Protein AF-0000000067833307 (afdb_homodimer)

Solvent-accessible surface area (backbone atoms only — not comparable to full-atom values): 22517 Å² total; per-residue (Å²): 134,80,81,84,74,79,57,77,68,71,67,65,62,62,61,68,77,52,49,58,51,43,41,41,52,39,43,36,53,45,26,48,75,38,32,71,49,48,55,50,58,67,57,25,27,58,73,67,70,50,53,68,71,65,47,50,74,75,25,82,48,58,64,48,46,46,47,50,37,13,50,52,30,47,51,52,51,23,49,50,36,51,50,29,57,68,47,80,73,54,54,60,57,12,48,52,40,24,55,48,42,52,47,46,45,45,68,76,34,43,19,30,45,47,31,51,56,62,51,67,56,67,86,53,69,69,70,59,90,81,57,74,50,56,65,59,53,47,34,51,46,50,47,65,50,39,75,90,61,31,70,86,48,54,58,65,60,53,36,50,47,48,47,20,28,50,50,12,46,38,52,33,50,74,44,64,63,57,63,85,87,59,79,53,69,65,56,52,49,54,43,45,46,38,4,36,55,60,2,38,52,45,41,66,66,69,74,110,138,81,80,83,74,79,57,76,69,72,66,65,64,63,58,68,77,52,48,59,53,43,41,42,51,40,42,35,53,46,26,49,75,40,32,70,48,49,54,50,58,67,56,26,26,57,74,67,69,49,53,69,70,65,47,50,76,75,25,83,49,56,64,49,46,46,49,51,39,13,50,51,30,48,52,52,51,26,50,49,36,50,51,28,57,69,46,81,74,55,55,60,55,14,50,52,40,25,55,48,42,51,44,46,43,45,69,76,33,43,18,29,46,48,31,52,55,62,52,68,56,67,85,53,69,69,71,60,88,82,58,74,48,56,66,59,53,46,32,52,46,49,47,66,50,39,74,89,60,32,70,86,49,54,60,64,62,52,36,51,47,48,47,20,29,48,49,12,47,36,52,35,50,75,46,65,64,56,62,84,86,57,80,53,70,64,57,51,49,54,43,43,45,38,4,38,54,61,2,37,52,45,40,64,66,67,76,108

Structure (mmCIF, N/CA/C/O backbone):
data_AF-0000000067833307-model_v1
#
loop_
_entity.id
_entity.type
_entity.pdbx_description
1 polymer 'Transcriptional regulator, TetR family'
#
loop_
_atom_site.group_PDB
_atom_site.id
_atom_site.type_symbol
_atom_site.label_atom_id
_atom_site.label_alt_id
_atom_site.label_comp_id
_atom_site.label_asym_id
_atom_site.label_entity_id
_atom_site.label_seq_id
_atom_site.pdbx_PDB_ins_code
_atom_site.Cartn_x
_atom_site.Cartn_y
_atom_site.Cartn_z
_atom_site.occupancy
_atom_site.B_iso_or_equiv
_atom_site.auth_seq_id
_atom_site.auth_comp_id
_atom_site.auth_asym_id
_atom_site.auth_atom_id
_atom_site.pdbx_PDB_model_num
ATOM 1 N N . MET A 1 1 ? 51.969 -16.859 -37.469 1 27.95 1 MET A N 1
ATOM 2 C CA . MET A 1 1 ? 51.531 -16.156 -36.281 1 27.95 1 MET A CA 1
ATOM 3 C C . MET A 1 1 ? 50.531 -16.984 -35.5 1 27.95 1 MET A C 1
ATOM 5 O O . MET A 1 1 ? 49.469 -17.375 -36 1 27.95 1 MET A O 1
ATOM 9 N N . ARG A 1 2 ? 50.906 -17.766 -34.438 1 32.91 2 ARG A N 1
ATOM 10 C CA . ARG A 1 2 ? 50.25 -18.906 -33.781 1 32.91 2 ARG A CA 1
ATOM 11 C C . ARG A 1 2 ? 49 -18.484 -33.031 1 32.91 2 ARG A C 1
ATOM 13 O O . ARG A 1 2 ? 49 -17.422 -32.406 1 32.91 2 ARG A O 1
ATOM 20 N N . PRO A 1 3 ? 47.812 -19.094 -33.219 1 36.28 3 PRO A N 1
ATOM 21 C CA . PRO A 1 3 ? 46.562 -18.781 -32.594 1 36.28 3 PRO A CA 1
ATOM 22 C C . PRO A 1 3 ? 46.656 -18.797 -31.062 1 36.28 3 PRO A C 1
ATOM 24 O O . PRO A 1 3 ? 47.5 -19.516 -30.5 1 36.28 3 PRO A O 1
ATOM 27 N N . TRP A 1 4 ? 46.438 -17.688 -30.297 1 34.31 4 TRP A N 1
ATOM 28 C CA . TRP A 1 4 ? 46.469 -17.484 -28.859 1 34.31 4 TRP A CA 1
ATOM 29 C C . TRP A 1 4 ? 45.688 -18.562 -28.125 1 34.31 4 TRP A C 1
ATOM 31 O O . TRP A 1 4 ? 44.5 -18.766 -28.391 1 34.31 4 TRP A O 1
ATOM 41 N N . ARG A 1 5 ? 46.188 -19.734 -27.812 1 36.44 5 ARG A N 1
ATOM 42 C CA . ARG A 1 5 ? 4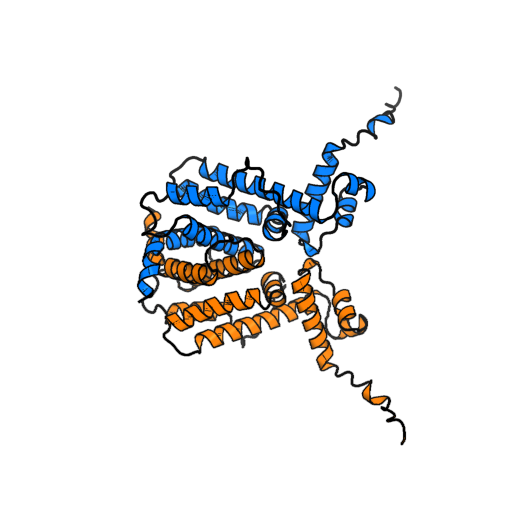5.656 -20.828 -27 1 36.44 5 ARG A CA 1
ATOM 43 C C . ARG A 1 5 ? 45.219 -20.344 -25.625 1 36.44 5 ARG A C 1
ATOM 45 O O . ARG A 1 5 ? 46.031 -19.922 -24.812 1 36.44 5 ARG A O 1
ATOM 52 N N . GLU A 1 6 ? 44.062 -19.594 -25.578 1 37.78 6 GLU A N 1
ATOM 53 C CA . GLU A 1 6 ? 43.5 -19.25 -24.281 1 37.78 6 GLU A CA 1
ATOM 54 C C . GLU A 1 6 ? 43.5 -20.469 -23.359 1 37.78 6 GLU A C 1
ATOM 56 O O . GLU A 1 6 ? 43.031 -21.547 -23.75 1 37.78 6 GLU A O 1
ATOM 61 N N . GLY A 1 7 ? 44.406 -20.672 -22.469 1 36.09 7 GLY A N 1
ATOM 62 C CA . GLY A 1 7 ? 44.594 -21.812 -21.578 1 36.09 7 GLY A CA 1
ATOM 63 C C . GLY A 1 7 ? 43.375 -22.109 -20.734 1 36.09 7 GLY A C 1
ATOM 64 O O . GLY A 1 7 ? 42.5 -21.266 -20.594 1 36.09 7 GLY A O 1
ATOM 65 N N . PRO A 1 8 ? 43.125 -23.453 -20.438 1 42.5 8 PRO A N 1
ATOM 66 C CA . PRO A 1 8 ? 41.969 -23.969 -19.703 1 42.5 8 PRO A CA 1
ATOM 67 C C . PRO A 1 8 ? 41.688 -23.188 -18.422 1 42.5 8 PRO A C 1
ATOM 69 O O . PRO A 1 8 ? 40.594 -23.281 -17.859 1 42.5 8 PRO A O 1
ATOM 72 N N . GLY A 1 9 ? 42.75 -22.672 -17.766 1 40.59 9 GLY A N 1
ATOM 73 C CA . GLY A 1 9 ? 42.562 -22.016 -16.484 1 40.59 9 GLY A CA 1
ATOM 74 C C . GLY A 1 9 ? 41.625 -20.828 -16.531 1 40.59 9 GLY A C 1
ATOM 75 O O . GLY A 1 9 ? 41.344 -20.203 -15.508 1 40.59 9 GLY A O 1
ATOM 76 N N . ASP A 1 10 ? 41.625 -20.078 -17.594 1 38.97 10 ASP A N 1
ATOM 77 C CA . ASP A 1 10 ? 40.781 -18.875 -17.703 1 38.97 10 ASP A CA 1
ATOM 78 C C . ASP A 1 10 ? 39.312 -19.219 -17.656 1 38.97 10 ASP A C 1
ATOM 80 O O . ASP A 1 10 ? 38.469 -18.328 -17.609 1 38.97 10 ASP A O 1
ATOM 84 N N . ARG A 1 11 ? 38.844 -20.312 -18.016 1 40.06 11 ARG A N 1
ATOM 85 C CA . ARG A 1 11 ? 37.438 -20.719 -17.859 1 40.06 11 ARG A CA 1
ATOM 86 C C . ARG A 1 11 ? 37.094 -20.922 -16.391 1 40.06 11 ARG A C 1
ATOM 88 O O . ARG A 1 11 ? 35.938 -20.969 -16.031 1 40.06 11 ARG A O 1
ATOM 95 N N . ARG A 1 12 ? 37.969 -21.438 -15.562 1 40.66 12 ARG A N 1
ATOM 96 C CA . ARG A 1 12 ? 37.719 -21.812 -14.172 1 40.66 12 ARG A CA 1
ATOM 97 C C . ARG A 1 12 ? 37.344 -20.594 -13.344 1 40.66 12 ARG A C 1
ATOM 99 O O . ARG A 1 12 ? 36.812 -20.734 -12.25 1 40.66 12 ARG A O 1
ATOM 106 N N . SER A 1 13 ? 38.188 -19.578 -13.375 1 38.03 13 SER A N 1
ATOM 107 C CA . SER A 1 13 ? 37.875 -18.453 -12.508 1 38.03 13 SER A CA 1
ATOM 108 C C . SER A 1 13 ? 36.531 -17.828 -12.859 1 38.03 13 SER A C 1
ATOM 110 O O . SER A 1 13 ? 36.469 -16.875 -13.617 1 38.03 13 SER A O 1
ATOM 112 N N . TYR A 1 14 ? 35.781 -18.422 -13.664 1 39.5 14 TYR A N 1
ATOM 113 C CA . TYR A 1 14 ? 34.438 -17.891 -13.562 1 39.5 14 TYR A CA 1
ATOM 114 C C . TYR A 1 14 ? 34.188 -17.297 -12.18 1 39.5 14 TYR A C 1
ATOM 116 O O . TYR A 1 14 ? 34.156 -18.031 -11.18 1 39.5 14 TYR A O 1
ATOM 124 N N . HIS A 1 15 ? 34.812 -16.188 -11.734 1 42.31 15 HIS A N 1
ATOM 125 C CA . HIS A 1 15 ? 34.875 -15.312 -10.562 1 42.31 15 HIS A CA 1
ATOM 126 C C . HIS A 1 15 ? 33.656 -15.539 -9.641 1 42.31 15 HIS A C 1
ATOM 128 O O . HIS A 1 15 ? 32.531 -15.375 -10.062 1 42.31 15 HIS A O 1
ATOM 134 N N . HIS A 1 16 ? 33.594 -16.516 -8.789 1 48.59 16 HIS A N 1
ATOM 135 C CA . HIS A 1 16 ? 32.781 -16.875 -7.641 1 48.59 16 HIS A CA 1
ATOM 136 C C . HIS A 1 16 ? 31.906 -15.711 -7.188 1 48.59 16 HIS A C 1
ATOM 138 O O . HIS A 1 16 ? 30.766 -15.898 -6.766 1 48.59 16 HIS A O 1
ATOM 144 N N . GLY A 1 17 ? 32.625 -14.617 -6.82 1 54.78 17 GLY A N 1
ATOM 145 C CA . GLY A 1 17 ? 32.062 -13.359 -6.371 1 54.78 17 GLY A CA 1
ATOM 146 C C . GLY A 1 17 ? 30.875 -12.898 -7.223 1 54.78 17 GLY A C 1
ATOM 147 O O . GLY A 1 17 ? 29.906 -12.359 -6.703 1 54.78 17 GLY A O 1
ATOM 148 N N . ASN A 1 18 ? 30.875 -13.211 -8.531 1 79.5 18 ASN A N 1
ATOM 149 C CA . ASN A 1 18 ? 29.922 -12.477 -9.359 1 79.5 18 ASN A CA 1
ATOM 150 C C . ASN A 1 18 ? 28.625 -13.258 -9.555 1 79.5 18 ASN A C 1
ATOM 152 O O . ASN A 1 18 ? 27.656 -12.734 -10.109 1 79.5 18 ASN A O 1
ATOM 156 N N . LEU A 1 19 ? 28.812 -14.562 -9.133 1 86.75 19 LEU A N 1
ATOM 157 C CA . LEU A 1 19 ? 27.578 -15.344 -9.297 1 86.75 19 LEU A CA 1
ATOM 158 C C . LEU A 1 19 ? 26.516 -14.891 -8.305 1 86.75 19 LEU A C 1
ATOM 160 O O . LEU A 1 19 ? 25.344 -14.797 -8.656 1 86.75 19 LEU A O 1
ATOM 164 N N . LYS A 1 20 ? 27.047 -14.75 -7.082 1 90.69 20 LYS A N 1
ATOM 165 C CA . LYS A 1 20 ? 26.109 -14.273 -6.066 1 90.69 20 LYS A CA 1
ATOM 166 C C . LYS A 1 20 ? 25.375 -13.023 -6.535 1 90.69 20 LYS A C 1
ATOM 168 O O . LYS A 1 20 ? 24.156 -12.938 -6.449 1 90.69 20 LYS A O 1
ATOM 173 N N . GLU A 1 21 ? 26.156 -12.164 -7.027 1 93.69 21 GLU A N 1
ATOM 174 C CA . GLU A 1 21 ? 25.594 -10.914 -7.52 1 93.69 21 GLU A CA 1
ATOM 175 C C . GLU A 1 21 ? 24.672 -11.156 -8.719 1 93.69 21 GLU A C 1
ATOM 177 O O . GLU A 1 21 ? 23.609 -10.539 -8.828 1 93.69 21 GLU A O 1
ATOM 182 N N . ALA A 1 22 ? 25.078 -12 -9.508 1 93.5 22 ALA A N 1
ATOM 183 C CA . ALA A 1 22 ? 24.281 -12.32 -10.688 1 93.5 22 ALA A CA 1
ATOM 184 C C . ALA A 1 22 ? 22.938 -12.914 -10.297 1 93.5 22 ALA A C 1
ATOM 186 O O . ALA A 1 22 ? 21.906 -12.602 -10.906 1 93.5 22 ALA A O 1
ATOM 187 N N . LEU A 1 23 ? 22.953 -13.734 -9.305 1 92.5 23 LEU A N 1
ATOM 188 C CA . LEU A 1 23 ? 21.734 -14.367 -8.828 1 92.5 23 LEU A CA 1
ATOM 189 C C . LEU A 1 23 ? 20.797 -13.344 -8.195 1 92.5 23 LEU A C 1
ATOM 191 O O . LEU A 1 23 ? 19.578 -13.383 -8.406 1 92.5 23 LEU A O 1
ATOM 195 N N . ILE A 1 24 ? 21.375 -12.461 -7.445 1 94.25 24 ILE A N 1
ATOM 196 C CA . ILE A 1 24 ? 20.594 -11.406 -6.809 1 94.25 24 ILE A CA 1
ATOM 197 C C . ILE A 1 24 ? 19.953 -10.523 -7.875 1 94.25 24 ILE A C 1
ATOM 199 O O . ILE A 1 24 ? 18.766 -10.203 -7.793 1 94.25 24 ILE A O 1
ATOM 203 N N . GLU A 1 25 ? 20.703 -10.18 -8.875 1 95.38 25 GLU A N 1
ATOM 204 C CA . GLU A 1 25 ? 20.203 -9.344 -9.961 1 95.38 25 GLU A CA 1
ATOM 205 C C . GLU A 1 25 ? 19.125 -10.07 -10.75 1 95.38 25 GLU A C 1
ATOM 207 O O . GLU A 1 25 ? 18.109 -9.461 -11.133 1 95.38 25 GLU A O 1
ATOM 212 N N . ALA A 1 26 ? 19.344 -11.266 -10.992 1 93.31 26 ALA A N 1
ATOM 213 C CA . ALA A 1 26 ? 18.344 -12.07 -11.695 1 93.31 26 ALA A CA 1
ATOM 214 C C . ALA A 1 26 ? 17.047 -12.148 -10.898 1 93.31 26 ALA A C 1
ATOM 216 O O . ALA A 1 26 ? 15.953 -11.977 -11.453 1 93.31 26 ALA A O 1
ATOM 217 N N . ALA A 1 27 ? 17.188 -12.422 -9.633 1 94.31 27 ALA A N 1
ATOM 218 C CA . ALA A 1 27 ? 16.016 -12.492 -8.766 1 94.31 27 ALA A CA 1
ATOM 219 C C . ALA A 1 27 ? 15.266 -11.164 -8.758 1 94.31 27 ALA A C 1
ATOM 221 O O . ALA A 1 27 ? 14.039 -11.148 -8.883 1 94.31 27 ALA A O 1
ATOM 222 N N . ARG A 1 28 ? 16.016 -10.109 -8.602 1 95.5 28 ARG A N 1
ATOM 223 C CA . ARG A 1 28 ? 15.43 -8.773 -8.602 1 95.5 28 ARG A CA 1
ATOM 224 C C . ARG A 1 28 ? 14.594 -8.547 -9.859 1 95.5 28 ARG A C 1
ATOM 226 O O . ARG A 1 28 ? 13.461 -8.07 -9.781 1 95.5 28 ARG A O 1
ATOM 233 N N . ARG A 1 29 ? 15.102 -8.875 -10.977 1 94.19 29 ARG A N 1
ATOM 234 C CA . ARG A 1 29 ? 14.43 -8.672 -12.258 1 94.19 29 ARG A CA 1
ATOM 235 C C . ARG A 1 29 ? 13.188 -9.555 -12.367 1 94.19 29 ARG A C 1
ATOM 237 O O . ARG A 1 29 ? 12.133 -9.094 -12.82 1 94.19 29 ARG A O 1
ATOM 244 N N . PHE A 1 30 ? 13.359 -10.758 -11.938 1 91.75 30 PHE A N 1
ATOM 245 C CA . PHE A 1 30 ? 12.234 -11.688 -12.016 1 91.75 30 PHE A CA 1
ATOM 246 C C . PHE A 1 30 ? 11.094 -11.227 -11.125 1 91.75 30 PHE A C 1
ATOM 248 O O . PHE A 1 30 ? 9.93 -11.266 -11.531 1 91.75 30 PHE A O 1
ATOM 255 N N . ILE A 1 31 ? 11.406 -10.789 -9.984 1 92.5 31 ILE A N 1
ATOM 256 C CA . ILE A 1 31 ? 10.406 -10.336 -9.023 1 92.5 31 ILE A CA 1
ATOM 257 C C . ILE A 1 31 ? 9.68 -9.109 -9.57 1 92.5 31 ILE A C 1
ATOM 259 O O . ILE A 1 31 ? 8.469 -8.969 -9.391 1 92.5 31 ILE A O 1
ATOM 263 N N . ALA A 1 32 ? 10.438 -8.258 -10.219 1 93.12 32 ALA A N 1
ATOM 264 C CA . ALA A 1 32 ? 9.836 -7.074 -10.82 1 93.12 32 ALA A CA 1
ATOM 265 C C . ALA A 1 32 ? 8.797 -7.461 -11.867 1 93.12 32 ALA A C 1
ATOM 267 O O . ALA A 1 32 ? 7.754 -6.812 -11.984 1 93.12 32 ALA A O 1
ATOM 268 N N . GLU A 1 33 ? 9.031 -8.531 -12.523 1 88.25 33 GLU A N 1
ATOM 269 C CA . GLU A 1 33 ? 8.195 -8.938 -13.648 1 88.25 33 GLU A CA 1
ATOM 270 C C . GLU A 1 33 ? 7.039 -9.812 -13.188 1 88.25 33 GLU A C 1
ATOM 272 O O . GLU A 1 33 ? 5.91 -9.672 -13.672 1 88.25 33 GLU A O 1
ATOM 277 N N . ARG A 1 34 ? 7.332 -10.68 -12.188 1 84.5 34 ARG A N 1
ATOM 278 C CA . ARG A 1 34 ? 6.352 -11.727 -11.93 1 84.5 34 ARG A CA 1
ATOM 279 C C . ARG A 1 34 ? 5.871 -11.688 -10.484 1 84.5 34 ARG A C 1
ATOM 281 O O . ARG A 1 34 ? 4.957 -12.422 -10.102 1 84.5 34 ARG A O 1
ATOM 288 N N . GLY A 1 35 ? 6.453 -10.906 -9.758 1 88.12 35 GLY A N 1
ATOM 289 C CA . GLY A 1 35 ? 6.113 -10.883 -8.344 1 88.12 35 GLY A CA 1
ATOM 290 C C . GLY A 1 35 ? 6.871 -11.922 -7.531 1 88.12 35 GLY A C 1
ATOM 291 O O . GLY A 1 35 ? 7.535 -12.789 -8.094 1 88.12 35 GLY A O 1
ATOM 292 N N . ILE A 1 36 ? 6.73 -11.875 -6.203 1 88.19 36 ILE A N 1
ATOM 293 C CA . ILE A 1 36 ? 7.453 -12.734 -5.27 1 88.19 36 ILE A CA 1
ATOM 294 C C . ILE A 1 36 ? 6.977 -14.18 -5.422 1 88.19 36 ILE A C 1
ATOM 296 O O . ILE A 1 36 ? 7.785 -15.109 -5.426 1 88.19 36 ILE A O 1
ATOM 300 N N . GLY A 1 37 ? 5.711 -14.352 -5.512 1 84.25 37 GLY A N 1
ATOM 301 C CA . GLY A 1 37 ? 5.141 -15.688 -5.59 1 84.25 37 GLY A CA 1
ATOM 302 C C . GLY A 1 37 ? 5.551 -16.438 -6.844 1 84.25 37 GLY A C 1
ATOM 303 O O . GLY A 1 37 ? 5.633 -17.672 -6.836 1 84.25 37 GLY A O 1
ATOM 304 N N . GLY A 1 38 ? 5.805 -15.789 -7.836 1 82.06 38 GLY A N 1
ATOM 305 C CA . GLY A 1 38 ? 6.152 -16.391 -9.109 1 82.06 38 GLY A CA 1
ATOM 306 C C . GLY A 1 38 ? 7.629 -16.703 -9.242 1 82.06 38 GLY A C 1
ATOM 307 O O . GLY A 1 38 ? 8.055 -17.312 -10.227 1 82.06 38 GLY A O 1
ATOM 308 N N . PHE A 1 39 ? 8.312 -16.359 -8.258 1 86.56 39 PHE A N 1
ATOM 309 C CA . PHE A 1 39 ? 9.766 -16.516 -8.328 1 86.56 39 PHE A CA 1
ATOM 310 C C . PHE A 1 39 ? 10.195 -17.859 -7.746 1 86.56 39 PHE A C 1
ATOM 312 O O . PHE A 1 39 ? 9.734 -18.25 -6.672 1 86.56 39 PHE A O 1
ATOM 319 N N . THR A 1 40 ? 11.078 -18.562 -8.5 1 85.88 40 THR A N 1
ATOM 320 C CA . THR A 1 40 ? 11.703 -19.766 -7.992 1 85.88 40 THR A CA 1
ATOM 321 C C . THR A 1 40 ? 13.219 -19.703 -8.141 1 85.88 40 THR A C 1
ATOM 323 O O . THR A 1 40 ? 13.734 -18.938 -8.969 1 85.88 40 THR A O 1
ATOM 326 N N . LEU A 1 41 ? 13.891 -20.453 -7.352 1 87.62 41 LEU A N 1
ATOM 327 C CA . LEU A 1 41 ? 15.344 -20.516 -7.445 1 87.62 41 LEU A CA 1
ATOM 328 C C . LEU A 1 41 ? 15.773 -21.062 -8.812 1 87.62 41 LEU A C 1
ATOM 330 O O . LEU A 1 41 ? 16.766 -20.609 -9.375 1 87.62 41 LEU A O 1
ATOM 334 N N . VAL A 1 42 ? 15.031 -22 -9.25 1 83.75 42 VAL A N 1
ATOM 335 C CA . VAL A 1 42 ? 15.328 -22.609 -10.539 1 83.75 42 VAL A CA 1
ATOM 336 C C . VAL A 1 42 ? 15.258 -21.547 -11.641 1 83.75 42 VAL A C 1
ATOM 338 O O . VAL A 1 42 ? 16.078 -21.547 -12.555 1 83.75 42 VAL A O 1
ATOM 341 N N . ASP A 1 43 ? 14.32 -20.641 -11.516 1 84.75 43 ASP A N 1
ATOM 342 C CA . ASP A 1 43 ? 14.203 -19.531 -12.453 1 84.75 43 ASP A CA 1
ATOM 343 C C . ASP A 1 43 ? 15.461 -18.672 -12.453 1 84.75 43 ASP A C 1
ATOM 345 O O . ASP A 1 43 ? 15.969 -18.297 -13.516 1 84.75 43 ASP A O 1
ATOM 349 N N . ALA A 1 44 ? 15.922 -18.375 -11.312 1 85.94 44 ALA A N 1
ATOM 350 C CA . ALA A 1 44 ? 17.125 -17.547 -11.203 1 85.94 44 ALA A CA 1
ATOM 351 C C . ALA A 1 44 ? 18.344 -18.266 -11.789 1 85.94 44 ALA A C 1
ATOM 353 O O . ALA A 1 44 ? 19.141 -17.656 -12.508 1 85.94 44 ALA A O 1
ATOM 354 N N . ALA A 1 45 ? 18.5 -19.5 -11.508 1 87.19 45 ALA A N 1
ATOM 355 C CA . ALA A 1 45 ? 19.625 -20.297 -12.016 1 87.19 45 ALA A CA 1
ATOM 356 C C . ALA A 1 45 ? 19.609 -20.328 -13.539 1 87.19 45 ALA A C 1
ATOM 358 O O . ALA A 1 45 ? 20.656 -20.172 -14.18 1 87.19 45 ALA A O 1
ATOM 359 N N . ARG A 1 46 ? 18.5 -20.5 -14.039 1 87.81 46 ARG A N 1
ATOM 360 C CA . ARG A 1 46 ? 18.328 -20.562 -15.492 1 87.81 46 ARG A CA 1
ATOM 361 C C . ARG A 1 46 ? 18.719 -19.25 -16.141 1 87.81 46 ARG A C 1
ATOM 363 O O . ARG A 1 46 ? 19.422 -19.234 -17.156 1 87.81 46 ARG A O 1
ATOM 370 N N . LEU A 1 47 ? 18.359 -18.234 -15.547 1 85 47 LEU A N 1
ATOM 371 C CA . LEU A 1 47 ? 18.625 -16.922 -16.094 1 85 47 LEU A CA 1
ATOM 372 C C . LEU A 1 47 ? 20.125 -16.609 -16.062 1 85 47 LEU A C 1
ATOM 374 O O . LEU A 1 47 ? 20.641 -15.953 -16.969 1 85 47 LEU A O 1
ATOM 378 N N . VAL A 1 48 ? 20.766 -17.094 -15.062 1 89.25 48 VAL A N 1
ATOM 379 C CA . VAL A 1 48 ? 22.188 -16.812 -14.898 1 89.25 48 VAL A CA 1
ATOM 380 C C . VAL A 1 48 ? 23.016 -17.859 -15.641 1 89.25 48 VAL A C 1
ATOM 382 O O . VAL A 1 48 ? 24.203 -17.656 -15.875 1 89.25 48 VAL A O 1
ATOM 385 N N . GLY A 1 49 ? 22.422 -18.969 -15.984 1 89.94 49 GLY A N 1
ATOM 386 C CA . GLY A 1 49 ? 23.109 -20 -16.734 1 89.94 49 GLY A CA 1
ATOM 387 C C . GLY A 1 49 ? 23.984 -20.891 -15.859 1 89.94 49 GLY A C 1
ATOM 388 O O . GLY A 1 49 ? 25.109 -21.234 -16.234 1 89.94 49 GLY A O 1
ATOM 389 N N . VAL A 1 50 ? 23.516 -21.172 -14.68 1 88 50 VAL A N 1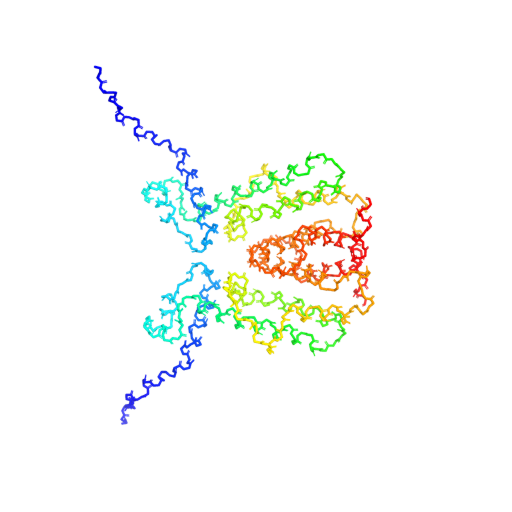
ATOM 390 C CA . VAL A 1 50 ? 24.266 -22.047 -13.797 1 88 50 VAL A CA 1
ATOM 391 C C . VAL A 1 50 ? 23.391 -23.234 -13.391 1 88 50 VAL A C 1
ATOM 393 O O . VAL A 1 50 ? 22.172 -23.219 -13.586 1 88 50 VAL A O 1
ATOM 396 N N . THR A 1 51 ? 24.141 -24.203 -12.805 1 85 51 THR A N 1
ATOM 397 C CA . THR A 1 51 ? 23.422 -25.359 -12.305 1 85 51 THR A CA 1
ATOM 398 C C . THR A 1 51 ? 22.797 -25.078 -10.938 1 85 51 THR A C 1
ATOM 400 O O . THR A 1 51 ? 23.297 -24.234 -10.188 1 85 51 THR A O 1
ATOM 403 N N . PRO A 1 52 ? 21.688 -25.766 -10.633 1 83 52 PRO A N 1
ATOM 404 C CA . PRO A 1 52 ? 21.094 -25.625 -9.297 1 83 52 PRO A CA 1
ATOM 405 C C . PRO A 1 52 ? 22.109 -25.891 -8.18 1 83 52 PRO A C 1
ATOM 407 O O . PRO A 1 52 ? 22.078 -25.219 -7.141 1 83 52 PRO A O 1
ATOM 410 N N . ALA A 1 53 ? 23.016 -26.797 -8.391 1 84.19 53 ALA A N 1
ATOM 411 C CA . ALA A 1 53 ? 24.016 -27.109 -7.387 1 84.19 53 ALA A CA 1
ATOM 412 C C . ALA A 1 53 ? 24.891 -25.906 -7.078 1 84.19 53 ALA A C 1
ATOM 414 O O . ALA A 1 53 ? 25.219 -25.641 -5.914 1 84.19 53 ALA A O 1
ATOM 415 N N . ALA A 1 54 ? 25.281 -25.234 -8.055 1 85.38 54 ALA A N 1
ATOM 416 C CA . ALA A 1 54 ? 26.094 -24.031 -7.887 1 85.38 54 ALA A CA 1
ATOM 417 C C . ALA A 1 54 ? 25.328 -22.953 -7.121 1 85.38 54 ALA A C 1
ATOM 419 O O . ALA A 1 54 ? 25.906 -22.203 -6.332 1 85.38 54 ALA A O 1
ATOM 420 N N . LEU A 1 55 ? 24.031 -22.875 -7.344 1 85.5 55 LEU A N 1
ATOM 421 C CA . LEU A 1 55 ? 23.156 -21.906 -6.68 1 85.5 55 LEU A CA 1
ATOM 422 C C . LEU A 1 55 ? 23.094 -22.188 -5.18 1 85.5 55 LEU A C 1
ATOM 424 O O . LEU A 1 55 ? 23.188 -21.25 -4.375 1 85.5 55 LEU A O 1
ATOM 428 N N . TYR A 1 56 ? 23.031 -23.422 -4.82 1 86.69 56 TYR A N 1
ATOM 429 C CA . TYR A 1 56 ? 22.859 -23.812 -3.428 1 86.69 56 TYR A CA 1
ATOM 430 C C . TYR A 1 56 ? 24.141 -23.578 -2.637 1 86.69 56 TYR A C 1
ATOM 432 O O . TYR A 1 56 ? 24.125 -23.547 -1.404 1 86.69 56 TYR A O 1
ATOM 440 N N . ARG A 1 57 ? 25.219 -23.438 -3.32 1 87.56 57 ARG A N 1
ATOM 441 C CA . ARG A 1 57 ? 26.469 -23.109 -2.66 1 87.56 57 ARG A CA 1
ATOM 442 C C . ARG A 1 57 ? 26.453 -21.672 -2.137 1 87.56 57 ARG A C 1
ATOM 444 O O . ARG A 1 57 ? 27.094 -21.359 -1.137 1 87.56 57 ARG A O 1
ATOM 451 N N . HIS A 1 58 ? 25.594 -20.891 -2.75 1 89.56 58 HIS A N 1
ATOM 452 C CA . HIS A 1 58 ? 25.562 -19.469 -2.396 1 89.56 58 HIS A CA 1
ATOM 453 C C . HIS A 1 58 ? 24.344 -19.141 -1.538 1 89.56 58 HIS A C 1
ATOM 455 O O . HIS A 1 58 ? 24.375 -18.219 -0.724 1 89.56 58 HIS A O 1
ATOM 461 N N . PHE A 1 59 ? 23.234 -19.828 -1.826 1 90.62 59 PHE A N 1
ATOM 462 C CA . PHE A 1 59 ? 22 -19.547 -1.085 1 90.62 59 PHE A CA 1
ATOM 463 C C . PHE A 1 59 ? 21.328 -20.844 -0.632 1 90.62 59 PHE A C 1
ATOM 465 O O . PHE A 1 59 ? 21.047 -21.719 -1.449 1 90.62 59 PHE A O 1
ATOM 472 N N . ARG A 1 60 ? 21.141 -20.734 0.668 1 88.5 60 ARG A N 1
ATOM 473 C CA . ARG A 1 60 ? 20.438 -21.875 1.244 1 88.5 60 ARG A CA 1
ATOM 474 C C . ARG A 1 60 ? 18.953 -21.797 0.966 1 88.5 60 ARG A C 1
ATOM 476 O O . ARG A 1 60 ? 18.156 -21.562 1.879 1 88.5 60 ARG A O 1
ATOM 483 N N . GLY A 1 61 ? 18.516 -21.812 -0.233 1 88.69 61 GLY A N 1
ATOM 484 C CA . GLY A 1 61 ? 17.109 -21.859 -0.591 1 88.69 61 GLY A CA 1
ATOM 485 C C . GLY A 1 61 ? 16.578 -20.547 -1.109 1 88.69 61 GLY A C 1
ATOM 486 O O . GLY A 1 61 ? 17.281 -19.531 -1.104 1 88.69 61 GLY A O 1
ATOM 487 N N . ARG A 1 62 ? 15.406 -20.562 -1.481 1 90.12 62 ARG A N 1
ATOM 488 C CA . ARG A 1 62 ? 14.703 -19.422 -2.076 1 90.12 62 ARG A CA 1
ATOM 489 C C . ARG A 1 62 ? 14.594 -18.266 -1.088 1 90.12 62 ARG A C 1
ATOM 491 O O . ARG A 1 62 ? 14.828 -17.109 -1.449 1 90.12 62 ARG A O 1
ATOM 498 N N . GLU A 1 63 ? 14.32 -18.594 0.145 1 90.75 63 GLU A N 1
ATOM 499 C CA . GLU A 1 63 ? 14.102 -17.562 1.156 1 90.75 63 GLU A CA 1
ATOM 500 C C . GLU A 1 63 ? 15.375 -16.781 1.434 1 90.75 63 GLU A C 1
ATOM 502 O O . GLU A 1 63 ? 15.336 -15.555 1.604 1 90.75 63 GLU A O 1
ATOM 507 N N . ALA A 1 64 ? 16.438 -17.453 1.475 1 92.06 64 ALA A N 1
ATOM 508 C CA . ALA A 1 64 ? 17.719 -16.781 1.708 1 92.06 64 ALA A CA 1
ATOM 509 C C . ALA A 1 64 ? 18.031 -15.805 0.587 1 92.06 64 ALA A C 1
ATOM 511 O O . ALA A 1 64 ? 18.531 -14.703 0.842 1 92.06 64 ALA A O 1
ATOM 512 N N . LEU A 1 65 ? 17.812 -16.203 -0.622 1 93.19 65 LEU A N 1
ATOM 513 C CA . LEU A 1 65 ? 18.031 -15.328 -1.761 1 93.19 65 LEU A CA 1
ATOM 514 C C . LEU A 1 65 ? 17.094 -14.117 -1.703 1 93.19 65 LEU A C 1
ATOM 516 O O . LEU A 1 65 ? 17.531 -12.984 -1.909 1 93.19 65 LEU A O 1
ATOM 520 N N . LEU A 1 66 ? 15.844 -14.328 -1.392 1 93.5 66 LEU A N 1
ATOM 521 C CA . LEU A 1 66 ? 14.867 -13.25 -1.297 1 93.5 66 LEU A CA 1
ATOM 522 C C . LEU A 1 66 ? 15.25 -12.266 -0.196 1 93.5 66 LEU A C 1
ATOM 524 O O . LEU A 1 66 ? 15.102 -11.055 -0.365 1 93.5 66 LEU A O 1
ATOM 528 N N . GLU A 1 67 ? 15.695 -12.758 0.883 1 93.06 67 GLU A N 1
ATOM 529 C CA . GLU A 1 67 ? 16.141 -11.898 1.978 1 93.06 67 GLU A CA 1
ATOM 530 C C . GLU A 1 67 ? 17.312 -11.023 1.55 1 93.06 67 GLU A C 1
ATOM 532 O O . GLU A 1 67 ? 17.391 -9.852 1.926 1 93.06 67 GLU A O 1
ATOM 537 N N . GLU A 1 68 ? 18.172 -11.633 0.857 1 93.38 68 GLU A N 1
ATOM 538 C CA . GLU A 1 68 ? 19.297 -10.867 0.352 1 93.38 68 GLU A CA 1
ATOM 539 C C . GLU A 1 68 ? 18.844 -9.773 -0.603 1 93.38 68 GLU A C 1
ATOM 541 O O . GLU A 1 68 ? 19.359 -8.648 -0.553 1 93.38 68 GLU A O 1
ATOM 546 N N . VAL A 1 69 ? 17.953 -10.055 -1.486 1 95.31 69 VAL A N 1
ATOM 547 C CA . VAL A 1 69 ? 17.406 -9.055 -2.402 1 95.31 69 VAL A CA 1
ATOM 548 C C . VAL A 1 69 ? 16.75 -7.93 -1.607 1 95.31 69 VAL A C 1
ATOM 550 O O . VAL A 1 69 ? 16.969 -6.75 -1.889 1 95.31 69 VAL A O 1
ATOM 553 N N . ALA A 1 70 ? 16 -8.281 -0.606 1 94.94 70 ALA A N 1
ATOM 554 C CA . ALA A 1 70 ? 15.328 -7.301 0.245 1 94.94 70 ALA A CA 1
ATOM 555 C C . ALA A 1 70 ? 16.344 -6.414 0.964 1 94.94 70 ALA A C 1
ATOM 557 O O . ALA A 1 70 ? 16.156 -5.199 1.043 1 94.94 70 ALA A O 1
ATOM 558 N N . GLY A 1 71 ? 17.344 -7.059 1.49 1 93.62 71 GLY A N 1
ATOM 559 C CA . GLY A 1 71 ? 18.375 -6.312 2.184 1 93.62 71 GLY A CA 1
ATOM 560 C C . GLY A 1 71 ? 19.078 -5.301 1.3 1 93.62 71 GLY A C 1
ATOM 561 O O . GLY A 1 71 ? 19.312 -4.16 1.71 1 93.62 71 GLY A O 1
ATOM 562 N N . ARG A 1 72 ? 19.391 -5.676 0.157 1 94.5 72 ARG A N 1
ATOM 563 C CA . ARG A 1 72 ? 20.031 -4.777 -0.796 1 94.5 72 ARG A CA 1
ATOM 564 C C . ARG A 1 72 ? 19.094 -3.631 -1.178 1 94.5 72 ARG A C 1
ATOM 566 O O . ARG A 1 72 ? 19.531 -2.479 -1.27 1 94.5 72 ARG A O 1
ATOM 573 N N . GLY A 1 73 ? 17.891 -3.99 -1.438 1 96 73 GLY A N 1
ATOM 574 C CA . GLY A 1 73 ? 16.906 -2.961 -1.722 1 96 73 GLY A CA 1
ATOM 575 C C . GLY A 1 73 ? 16.734 -1.969 -0.587 1 96 73 GLY A C 1
ATOM 576 O O . GLY A 1 73 ? 16.641 -0.762 -0.82 1 96 73 GLY A O 1
ATOM 577 N N . PHE A 1 74 ? 16.734 -2.455 0.555 1 95.31 74 PHE A N 1
ATOM 578 C CA . PHE A 1 74 ? 16.578 -1.621 1.741 1 95.31 74 PHE A CA 1
ATOM 579 C C . PHE A 1 74 ? 17.75 -0.654 1.88 1 95.31 74 PHE A C 1
ATOM 581 O O . PHE A 1 74 ? 17.547 0.529 2.166 1 95.31 74 PHE A O 1
ATOM 588 N N . ALA A 1 75 ? 18.891 -1.193 1.663 1 94.94 75 ALA A N 1
ATOM 589 C CA . ALA A 1 75 ? 20.078 -0.357 1.719 1 94.94 75 ALA A CA 1
ATOM 590 C C . ALA A 1 75 ? 20.047 0.726 0.645 1 94.94 75 ALA A C 1
ATOM 592 O O . ALA A 1 75 ? 20.406 1.879 0.904 1 94.94 75 ALA A O 1
ATOM 593 N N . ASP A 1 76 ? 19.656 0.373 -0.536 1 96.5 76 ASP A N 1
ATOM 594 C CA . ASP A 1 76 ? 19.547 1.334 -1.628 1 96.5 76 ASP A CA 1
ATOM 595 C C . ASP A 1 76 ? 18.531 2.424 -1.3 1 96.5 76 ASP A C 1
ATOM 597 O O . ASP A 1 76 ? 18.781 3.609 -1.508 1 96.5 76 ASP A O 1
ATOM 601 N N . LEU A 1 77 ? 17.375 2.051 -0.766 1 97.62 77 LEU A N 1
ATOM 602 C CA . LEU A 1 77 ? 16.344 3.006 -0.356 1 97.62 77 LEU A CA 1
ATOM 603 C C . LEU A 1 77 ? 16.891 3.965 0.698 1 97.62 77 LEU A C 1
ATOM 605 O O . LEU A 1 77 ? 16.766 5.184 0.563 1 97.62 77 LEU A O 1
ATOM 609 N N . ALA A 1 78 ? 17.516 3.404 1.705 1 97 78 ALA A N 1
ATOM 610 C CA . ALA A 1 78 ? 18.078 4.227 2.775 1 97 78 ALA A CA 1
ATOM 611 C C . ALA A 1 78 ? 19.078 5.242 2.221 1 97 78 ALA A C 1
ATOM 613 O O . ALA A 1 78 ? 19.047 6.414 2.605 1 97 78 ALA A O 1
ATOM 614 N N . ASP A 1 79 ? 19.891 4.773 1.325 1 97 79 ASP A N 1
ATOM 615 C CA . ASP A 1 79 ? 20.891 5.641 0.733 1 97 79 ASP A CA 1
ATOM 616 C C . ASP A 1 79 ? 20.25 6.781 -0.052 1 97 79 ASP A C 1
ATOM 618 O O . ASP A 1 79 ? 20.703 7.926 0.032 1 97 79 ASP A O 1
ATOM 622 N N . ARG A 1 80 ? 19.266 6.512 -0.818 1 98.12 80 ARG A N 1
ATOM 623 C CA . ARG A 1 80 ? 18.562 7.523 -1.602 1 98.12 80 ARG A CA 1
ATOM 624 C C . ARG A 1 80 ? 17.906 8.562 -0.695 1 98.12 80 ARG A C 1
ATOM 626 O O . ARG A 1 80 ? 17.984 9.766 -0.966 1 98.12 80 ARG A O 1
ATOM 633 N N . LEU A 1 81 ? 17.281 8.094 0.355 1 98.38 81 LEU A N 1
ATOM 634 C CA . LEU A 1 81 ? 16.625 9.008 1.276 1 98.38 81 LEU A CA 1
ATOM 635 C C . LEU A 1 81 ? 17.641 9.875 2.008 1 98.38 81 LEU A C 1
ATOM 637 O O . LEU A 1 81 ? 17.438 11.086 2.166 1 98.38 81 LEU A O 1
ATOM 641 N N . ALA A 1 82 ? 18.719 9.25 2.418 1 97.56 82 ALA A N 1
ATOM 642 C CA . ALA A 1 82 ? 19.781 9.992 3.1 1 97.56 82 ALA A CA 1
ATOM 643 C C . ALA A 1 82 ? 20.359 11.07 2.191 1 97.56 82 ALA A C 1
ATOM 645 O O . ALA A 1 82 ? 20.609 12.195 2.633 1 97.56 82 ALA A O 1
ATOM 646 N N . ARG A 1 83 ? 20.578 10.75 0.977 1 97.69 83 ARG A N 1
ATOM 647 C CA . ARG A 1 83 ? 21.109 11.703 0.016 1 97.69 83 ARG A CA 1
ATOM 648 C C . ARG A 1 83 ? 20.156 12.867 -0.195 1 97.69 83 ARG A C 1
ATOM 650 O O . ARG A 1 83 ? 20.594 14.016 -0.315 1 97.69 83 ARG A O 1
ATOM 657 N N . ALA A 1 84 ? 18.875 12.586 -0.31 1 98.06 84 ALA A N 1
ATOM 658 C CA . ALA A 1 84 ? 17.875 13.633 -0.459 1 98.06 84 ALA A CA 1
ATOM 659 C C . ALA A 1 84 ? 17.938 14.625 0.702 1 98.06 84 ALA A C 1
ATOM 661 O O . ALA A 1 84 ? 17.797 15.836 0.503 1 98.06 84 ALA A O 1
ATOM 662 N N . LEU A 1 85 ? 18.141 14.109 1.903 1 97.5 85 LEU A N 1
ATOM 663 C CA . LEU A 1 85 ? 18.141 14.93 3.111 1 97.5 85 LEU A CA 1
ATOM 664 C C . LEU A 1 85 ? 19.453 15.695 3.238 1 97.5 85 LEU A C 1
ATOM 666 O O . LEU A 1 85 ? 19.5 16.734 3.898 1 97.5 85 LEU A O 1
ATOM 670 N N . ALA A 1 86 ? 20.547 15.18 2.629 1 96.81 86 ALA A N 1
ATOM 671 C CA . ALA A 1 86 ? 21.875 15.773 2.742 1 96.81 86 ALA A CA 1
ATOM 672 C C . ALA A 1 86 ? 22.094 16.844 1.672 1 96.81 86 ALA A C 1
ATOM 674 O O . ALA A 1 86 ? 23.094 17.547 1.689 1 96.81 86 ALA A O 1
ATOM 675 N N . GLY A 1 87 ? 21.156 16.969 0.766 1 96.19 87 GLY A N 1
ATOM 676 C CA . GLY A 1 87 ? 21.312 17.906 -0.328 1 96.19 87 GLY A CA 1
ATOM 677 C C . GLY A 1 87 ? 21.156 19.359 0.106 1 96.19 87 GLY A C 1
ATOM 678 O O . GLY A 1 87 ? 20.875 19.625 1.274 1 96.19 87 GLY A O 1
ATOM 679 N N . ARG A 1 88 ? 21.328 20.281 -0.803 1 97.12 88 ARG A N 1
ATOM 680 C CA . ARG A 1 88 ? 21.1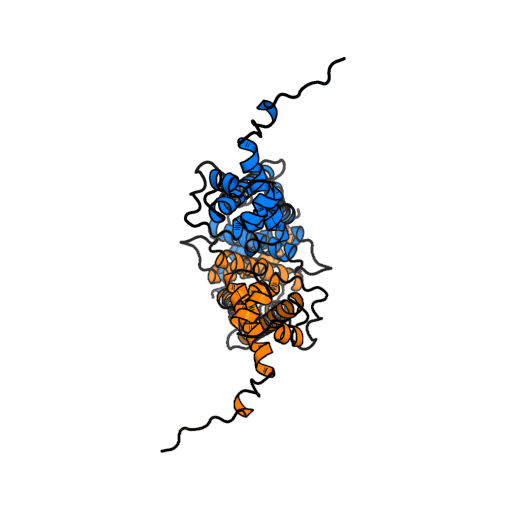88 21.703 -0.54 1 97.12 88 ARG A CA 1
ATOM 681 C C . ARG A 1 88 ? 19.719 22.094 -0.4 1 97.12 88 ARG A C 1
ATOM 683 O O . ARG A 1 88 ? 18.828 21.359 -0.821 1 97.12 88 ARG A O 1
ATOM 690 N N . GLY A 1 89 ? 19.484 23.281 0.236 1 97.12 89 GLY A N 1
ATOM 691 C CA . GLY A 1 89 ? 18.125 23.812 0.349 1 97.12 89 GLY A CA 1
ATOM 692 C C . GLY A 1 89 ? 17.641 23.875 1.781 1 97.12 89 GLY A C 1
ATOM 693 O O . GLY A 1 89 ? 18.344 23.469 2.707 1 97.12 89 GLY A O 1
ATOM 694 N N . THR A 1 90 ? 16.469 24.453 1.978 1 96.69 90 THR A N 1
ATOM 695 C CA . THR A 1 90 ? 15.828 24.562 3.283 1 96.69 90 THR A CA 1
ATOM 696 C C . THR A 1 90 ? 15.422 23.172 3.791 1 96.69 90 THR A C 1
ATOM 698 O O . THR A 1 90 ? 15.336 22.219 3.014 1 96.69 90 THR A O 1
ATOM 701 N N . PRO A 1 91 ? 15.164 23.047 5.035 1 96.56 91 PRO A N 1
ATOM 702 C CA . PRO A 1 91 ? 14.688 21.766 5.566 1 96.56 91 PRO A CA 1
ATOM 703 C C . PRO A 1 91 ? 13.445 21.25 4.852 1 96.56 91 PRO A C 1
ATOM 705 O O . PRO A 1 91 ? 13.344 20.047 4.562 1 96.56 91 PRO A O 1
ATOM 708 N N . LEU A 1 92 ? 12.531 22.125 4.523 1 96.19 92 LEU A N 1
ATOM 709 C CA . LEU A 1 92 ? 11.305 21.719 3.85 1 96.19 92 LEU A CA 1
ATOM 710 C C . LEU A 1 92 ? 11.602 21.219 2.443 1 96.19 92 LEU A C 1
ATOM 712 O O . LEU A 1 92 ? 11.016 20.234 1.997 1 96.19 92 LEU A O 1
ATOM 716 N N . GLU A 1 93 ? 12.5 21.859 1.756 1 96.94 93 GLU A N 1
ATOM 717 C CA . GLU A 1 93 ? 12.891 21.422 0.42 1 96.94 93 GLU A CA 1
ATOM 718 C C . GLU A 1 93 ? 13.523 20.031 0.46 1 96.94 93 GLU A C 1
ATOM 720 O O . GLU A 1 93 ? 13.234 19.172 -0.384 1 96.94 93 GLU A O 1
ATOM 725 N N . ARG A 1 94 ? 14.406 19.812 1.395 1 98.19 94 ARG A N 1
ATOM 726 C CA . ARG A 1 94 ? 15.07 18.531 1.551 1 98.19 94 ARG A CA 1
ATOM 727 C C . ARG A 1 94 ? 14.062 17.438 1.918 1 98.19 94 ARG A C 1
ATOM 729 O O . ARG A 1 94 ? 14.125 16.328 1.388 1 98.19 94 ARG A O 1
ATOM 736 N N . PHE A 1 95 ? 13.172 17.828 2.787 1 97.75 95 PHE A N 1
ATOM 737 C CA . PHE A 1 95 ? 12.133 16.891 3.195 1 97.75 95 PHE A CA 1
ATOM 738 C C . PHE A 1 95 ? 11.242 16.531 2.014 1 97.75 95 PHE A C 1
ATOM 740 O O . PHE A 1 95 ? 10.891 15.359 1.834 1 97.75 95 PHE A O 1
ATOM 747 N N . THR A 1 96 ? 10.875 17.469 1.179 1 97.38 96 THR A N 1
ATOM 748 C CA . THR A 1 96 ? 10.094 17.234 -0.033 1 97.38 96 THR A CA 1
ATOM 749 C C . THR A 1 96 ? 10.844 16.297 -0.983 1 97.38 96 THR A C 1
ATOM 751 O O . THR A 1 96 ? 10.266 15.352 -1.509 1 97.38 96 THR A O 1
ATOM 754 N N . ARG A 1 97 ? 12.109 16.453 -1.11 1 98.25 97 ARG A N 1
ATOM 755 C CA . ARG A 1 97 ? 12.922 15.602 -1.969 1 98.25 97 ARG A CA 1
ATOM 756 C C . ARG A 1 97 ? 12.977 14.172 -1.438 1 98.25 97 ARG A C 1
ATOM 758 O O . ARG A 1 97 ? 13.031 13.219 -2.213 1 98.25 97 ARG A O 1
ATOM 765 N N . MET A 1 98 ? 13.031 14.078 -0.153 1 98.62 98 MET A N 1
ATOM 766 C CA . MET A 1 98 ? 12.992 12.758 0.454 1 98.62 98 MET A CA 1
ATOM 767 C C . MET A 1 98 ? 11.75 11.992 0.021 1 98.62 98 MET A C 1
ATOM 769 O O . MET A 1 98 ? 11.828 10.82 -0.364 1 98.62 98 MET A O 1
ATOM 773 N N . GLY A 1 99 ? 10.578 12.656 0.109 1 98.69 99 GLY A N 1
ATOM 774 C CA . GLY A 1 99 ? 9.352 12.031 -0.343 1 98.69 99 GLY A CA 1
ATOM 775 C C . GLY A 1 99 ? 9.375 11.664 -1.813 1 98.69 99 GLY A C 1
ATOM 776 O O . GLY A 1 99 ? 8.93 10.578 -2.191 1 98.69 99 GLY A O 1
ATOM 777 N N . GLU A 1 100 ? 9.875 12.523 -2.596 1 98.62 100 GLU A N 1
ATOM 778 C CA . GLU A 1 100 ? 9.984 12.266 -4.027 1 98.62 100 GLU A CA 1
ATOM 779 C C . GLU A 1 100 ? 10.914 11.086 -4.305 1 98.62 100 GLU A C 1
ATOM 781 O O . GLU A 1 100 ? 10.633 10.258 -5.172 1 98.62 100 GLU A O 1
ATOM 786 N N . ALA A 1 101 ? 11.992 11.031 -3.559 1 98.75 101 ALA A N 1
ATOM 787 C CA . ALA A 1 101 ? 12.945 9.93 -3.707 1 98.75 101 ALA A CA 1
ATOM 788 C C . ALA A 1 101 ? 12.289 8.594 -3.354 1 98.75 101 ALA A C 1
ATOM 790 O O . ALA A 1 101 ? 12.57 7.578 -3.99 1 98.75 101 ALA A O 1
ATOM 791 N N . TYR A 1 102 ? 11.5 8.609 -2.336 1 98.75 102 TYR A N 1
ATOM 792 C CA . TYR A 1 102 ? 10.789 7.398 -1.938 1 98.75 102 TYR A CA 1
ATOM 793 C C . TYR A 1 102 ? 9.898 6.891 -3.066 1 98.75 102 TYR A C 1
ATOM 795 O O . TYR A 1 102 ? 9.953 5.715 -3.43 1 98.75 102 TYR A O 1
ATOM 803 N N . LEU A 1 103 ? 9.078 7.809 -3.645 1 98.81 103 LEU A N 1
ATOM 804 C CA . LEU A 1 103 ? 8.172 7.426 -4.723 1 98.81 103 LEU A CA 1
ATOM 805 C C . LEU A 1 103 ? 8.953 7.004 -5.965 1 98.81 103 LEU A C 1
ATOM 807 O O . LEU A 1 103 ? 8.57 6.051 -6.648 1 98.81 103 LEU A O 1
ATOM 811 N N . ALA A 1 104 ? 10.023 7.668 -6.25 1 98.75 104 ALA A N 1
ATOM 812 C CA . ALA A 1 104 ? 10.859 7.32 -7.395 1 98.75 104 ALA A CA 1
ATOM 813 C C . ALA A 1 104 ? 11.461 5.926 -7.234 1 98.75 104 ALA A C 1
ATOM 815 O O . ALA A 1 104 ? 11.516 5.152 -8.195 1 98.75 104 ALA A O 1
ATOM 816 N N . PHE A 1 105 ? 11.914 5.676 -6.062 1 98.69 105 PHE A N 1
ATOM 817 C CA . PHE A 1 105 ? 12.461 4.355 -5.789 1 98.69 105 PHE A CA 1
ATOM 818 C C . PHE A 1 105 ? 11.43 3.27 -6.066 1 98.69 105 PHE A C 1
ATOM 820 O O . PHE A 1 105 ? 11.734 2.271 -6.727 1 98.69 105 PHE A O 1
ATOM 827 N N . ALA A 1 106 ? 10.242 3.441 -5.504 1 98.25 106 ALA A N 1
ATOM 828 C CA . ALA A 1 106 ? 9.172 2.461 -5.695 1 98.25 106 ALA A CA 1
ATOM 829 C C . ALA A 1 106 ? 8.906 2.229 -7.18 1 98.25 106 ALA A C 1
ATOM 831 O O . ALA A 1 106 ? 8.617 1.103 -7.594 1 98.25 106 ALA A O 1
ATOM 832 N N . GLU A 1 107 ? 9.008 3.246 -7.984 1 97.5 107 GLU A N 1
ATOM 833 C CA . GLU A 1 107 ? 8.719 3.186 -9.414 1 97.5 107 GLU A CA 1
ATOM 834 C C . GLU A 1 107 ? 9.891 2.586 -10.188 1 97.5 107 GLU A C 1
ATOM 836 O O . GLU A 1 107 ? 9.695 1.749 -11.07 1 97.5 107 GLU A O 1
ATOM 841 N N . GLU A 1 108 ? 11.117 2.932 -9.836 1 98.06 108 GLU A N 1
ATOM 842 C CA . GLU A 1 108 ? 12.312 2.576 -10.594 1 98.06 108 GLU A CA 1
ATOM 843 C C . GLU A 1 108 ? 12.812 1.185 -10.219 1 98.06 108 GLU A C 1
ATOM 845 O O . GLU A 1 108 ? 13.469 0.519 -11.016 1 98.06 108 GLU A O 1
ATOM 850 N N . GLU A 1 109 ? 12.484 0.803 -9.008 1 98 109 GLU A N 1
ATOM 851 C CA . GLU A 1 109 ? 13.016 -0.454 -8.484 1 98 109 GLU A CA 1
ATOM 852 C C . GLU A 1 109 ? 11.891 -1.339 -7.945 1 98 109 GLU A C 1
ATOM 854 O O . GLU A 1 109 ? 11.914 -1.729 -6.777 1 98 109 GLU A O 1
ATOM 859 N N . PRO A 1 110 ? 10.984 -1.731 -8.82 1 96.88 110 PRO A N 1
ATOM 860 C CA . PRO A 1 110 ? 9.836 -2.492 -8.336 1 96.88 110 PRO A CA 1
ATOM 861 C C . PRO A 1 110 ? 10.227 -3.846 -7.746 1 96.88 110 PRO A C 1
ATOM 863 O O . PRO A 1 110 ? 9.547 -4.348 -6.844 1 96.88 110 PRO A O 1
ATOM 866 N N . GLY A 1 111 ? 11.273 -4.484 -8.227 1 96.44 111 GLY A N 1
ATOM 867 C CA . GLY A 1 111 ? 11.742 -5.734 -7.652 1 96.44 111 GLY A CA 1
ATOM 868 C C . GLY A 1 111 ? 12.227 -5.586 -6.223 1 96.44 111 GLY A C 1
ATOM 869 O O . GLY A 1 111 ? 11.867 -6.383 -5.355 1 96.44 111 GLY A O 1
ATOM 870 N N . TYR A 1 112 ? 13.078 -4.57 -6.008 1 96.94 112 TYR A N 1
ATOM 871 C CA . TYR A 1 112 ? 13.531 -4.273 -4.652 1 96.94 112 TYR A CA 1
ATOM 872 C C . TYR A 1 112 ? 12.359 -3.918 -3.75 1 96.94 112 TYR A C 1
ATOM 874 O O . TYR A 1 112 ? 12.266 -4.402 -2.619 1 96.94 112 TYR A O 1
ATOM 882 N N . TYR A 1 113 ? 11.469 -3.1 -4.234 1 97 113 TYR A N 1
ATOM 883 C CA . TYR A 1 113 ? 10.336 -2.643 -3.432 1 97 113 TYR A CA 1
ATOM 884 C C . TYR A 1 113 ? 9.477 -3.816 -2.992 1 97 113 TYR A C 1
ATOM 886 O O . TYR A 1 113 ? 9.109 -3.922 -1.818 1 97 113 TYR A O 1
ATOM 894 N N . ALA A 1 114 ? 9.164 -4.66 -3.932 1 94.44 114 ALA A N 1
ATOM 895 C CA . ALA A 1 114 ? 8.367 -5.848 -3.617 1 94.44 114 ALA A CA 1
ATOM 896 C C . ALA A 1 114 ? 9.086 -6.723 -2.592 1 94.44 114 ALA A C 1
ATOM 898 O O . ALA A 1 114 ? 8.469 -7.188 -1.628 1 94.44 114 ALA A O 1
ATOM 899 N N . ALA A 1 115 ? 10.367 -6.953 -2.775 1 94.5 115 ALA A N 1
ATOM 900 C CA . ALA A 1 115 ? 11.125 -7.801 -1.858 1 94.5 115 ALA A CA 1
ATOM 901 C C . ALA A 1 115 ? 11.125 -7.219 -0.447 1 94.5 115 ALA A C 1
ATOM 903 O O . ALA A 1 115 ? 10.953 -7.953 0.532 1 94.5 115 ALA A O 1
ATOM 904 N N . ILE A 1 116 ? 11.289 -5.914 -0.326 1 94.25 116 ILE A N 1
ATOM 905 C CA . ILE A 1 116 ? 11.352 -5.246 0.969 1 94.25 116 ILE A CA 1
ATOM 906 C C . ILE A 1 116 ? 10.039 -5.449 1.72 1 94.25 116 ILE A C 1
ATOM 908 O O . ILE A 1 116 ? 10.039 -5.742 2.918 1 94.25 116 ILE A O 1
ATOM 912 N N . PHE A 1 117 ? 8.945 -5.379 1.055 1 92.38 117 PHE A N 1
ATOM 913 C CA . PHE A 1 117 ? 7.684 -5.25 1.776 1 92.38 117 PHE A CA 1
ATOM 914 C C . PHE A 1 117 ? 6.918 -6.566 1.76 1 92.38 117 PHE A C 1
ATOM 916 O O . PHE A 1 117 ? 5.984 -6.758 2.543 1 92.38 117 PHE A O 1
ATOM 923 N N . GLU A 1 118 ? 7.297 -7.445 0.934 1 86.75 118 GLU A N 1
ATOM 924 C CA . GLU A 1 118 ? 6.508 -8.664 0.84 1 86.75 118 GLU A CA 1
ATOM 925 C C . GLU A 1 118 ? 7.262 -9.859 1.423 1 86.75 118 GLU A C 1
ATOM 927 O O . GLU A 1 118 ? 6.66 -10.883 1.742 1 86.75 118 GLU A O 1
ATOM 932 N N . VAL A 1 119 ? 8.539 -9.742 1.425 1 79.19 119 VAL A N 1
ATOM 933 C CA . VAL A 1 119 ? 9.297 -10.867 1.966 1 79.19 119 VAL A CA 1
ATOM 934 C C . VAL A 1 119 ? 9.234 -10.852 3.49 1 79.19 119 VAL A C 1
ATOM 936 O O . VAL A 1 119 ? 9.547 -9.836 4.121 1 79.19 119 VAL A O 1
ATOM 939 N N . ARG A 1 120 ? 8.305 -11.672 4.031 1 65.06 120 ARG A N 1
ATOM 940 C CA . ARG A 1 120 ? 8.117 -11.812 5.473 1 65.06 120 ARG A CA 1
ATOM 941 C C . ARG A 1 120 ? 9.367 -12.383 6.133 1 65.06 120 ARG A C 1
ATOM 943 O O . ARG A 1 120 ? 9.805 -13.484 5.785 1 65.06 120 ARG A O 1
ATOM 950 N N . GLY A 1 121 ? 10.484 -11.703 5.898 1 52.31 121 GLY A N 1
ATOM 951 C CA . GLY A 1 121 ? 11.609 -12.383 6.5 1 52.31 121 GLY A CA 1
ATOM 952 C C . GLY A 1 121 ? 11.281 -13.023 7.84 1 52.31 121 GLY A C 1
ATOM 953 O O . GLY A 1 121 ? 10.367 -12.578 8.531 1 52.31 121 GLY A O 1
ATOM 954 N N . GLN A 1 122 ? 11.297 -14.344 8.047 1 45.72 122 GLN A N 1
ATOM 955 C CA . GLN A 1 122 ? 11.633 -14.68 9.422 1 45.72 122 GLN A CA 1
ATOM 956 C C . GLN A 1 122 ? 12.305 -13.5 10.125 1 45.72 122 GLN A C 1
ATOM 958 O O . GLN A 1 122 ? 12.648 -12.508 9.492 1 45.72 122 GLN A O 1
ATOM 963 N N . ALA A 1 123 ? 13.094 -13.719 11.328 1 37.44 123 ALA A N 1
ATOM 964 C CA . ALA A 1 123 ? 13.969 -12.758 12 1 37.44 123 ALA A CA 1
ATOM 965 C C . ALA A 1 123 ? 14.781 -11.953 10.992 1 37.44 123 ALA A C 1
ATOM 967 O O . ALA A 1 123 ? 15.75 -12.461 10.414 1 37.44 123 ALA A O 1
ATOM 968 N N . ALA A 1 124 ? 14.078 -11.258 9.984 1 42.03 124 ALA A N 1
ATOM 969 C CA . ALA A 1 124 ? 15.07 -10.516 9.203 1 42.03 124 ALA A CA 1
ATOM 970 C C . ALA A 1 124 ? 16.281 -10.172 10.055 1 42.03 124 ALA A C 1
ATOM 972 O O . ALA A 1 124 ? 16.141 -9.727 11.195 1 42.03 124 ALA A O 1
ATOM 973 N N . PRO A 1 125 ? 17.312 -10.656 9.617 1 42.38 125 PRO A N 1
ATOM 974 C CA . PRO A 1 125 ? 18.422 -10.219 10.469 1 42.38 125 PRO A CA 1
ATOM 975 C C . PRO A 1 125 ? 18.328 -8.75 10.867 1 42.38 125 PRO A C 1
ATOM 977 O O . PRO A 1 125 ? 17.781 -7.938 10.117 1 42.38 125 PRO A O 1
ATOM 980 N N . ALA A 1 126 ? 18.203 -8.523 12.156 1 44.25 126 ALA A N 1
ATOM 981 C CA . ALA A 1 126 ? 18.375 -7.164 12.664 1 44.25 126 ALA A CA 1
ATOM 982 C C . ALA A 1 126 ? 19.266 -6.34 11.742 1 44.25 126 ALA A C 1
ATOM 984 O O . ALA A 1 126 ? 20.328 -6.801 11.328 1 44.25 126 ALA A O 1
ATOM 985 N N . PRO A 1 127 ? 18.438 -5.422 10.945 1 46.69 127 PRO A N 1
ATOM 986 C CA . PRO A 1 127 ? 19.391 -4.617 10.172 1 46.69 127 PRO A CA 1
ATOM 987 C C . PRO A 1 127 ? 20.75 -4.512 10.844 1 46.69 127 PRO A C 1
ATOM 989 O O . PRO A 1 127 ? 20.844 -4.543 12.07 1 46.69 127 PRO A O 1
ATOM 992 N N . ALA A 1 128 ? 21.75 -4.898 10.156 1 48.94 128 ALA A N 1
ATOM 993 C CA . ALA A 1 128 ? 23.078 -4.594 10.695 1 48.94 128 ALA A CA 1
ATOM 994 C C . ALA A 1 128 ? 23.094 -3.219 11.359 1 48.94 128 ALA A C 1
ATOM 996 O O . ALA A 1 128 ? 22.578 -2.246 10.797 1 48.94 128 ALA A O 1
ATOM 997 N N . PRO A 1 129 ? 23.25 -3.207 12.586 1 50.38 129 PRO A N 1
ATOM 998 C CA . PRO A 1 129 ? 23.234 -1.979 13.383 1 50.38 129 PRO A CA 1
ATOM 999 C C . PRO A 1 129 ? 23.734 -0.764 12.609 1 50.38 129 PRO A C 1
ATOM 1001 O O . PRO A 1 129 ? 23.344 0.367 12.898 1 50.38 129 PRO A O 1
ATOM 1004 N N . GLU A 1 130 ? 24.516 -1.062 11.477 1 57.44 130 GLU A N 1
ATOM 1005 C CA . GLU A 1 130 ? 25.219 0.084 10.914 1 57.44 130 GLU A CA 1
ATOM 1006 C C . GLU A 1 130 ? 24.422 0.737 9.797 1 57.44 130 GLU A C 1
ATOM 1008 O O . GLU A 1 130 ? 24.781 1.812 9.312 1 57.44 130 GLU A O 1
ATOM 1013 N N . ARG A 1 131 ? 23.281 0.208 9.406 1 64.38 131 ARG A N 1
ATOM 1014 C CA . ARG A 1 131 ? 22.641 0.836 8.258 1 64.38 131 ARG A CA 1
ATOM 1015 C C . ARG A 1 131 ? 21.484 1.731 8.695 1 64.38 131 ARG A C 1
ATOM 1017 O O . ARG A 1 131 ? 20.703 1.368 9.578 1 64.38 131 ARG A O 1
ATOM 1024 N N . PRO A 1 132 ? 21.547 2.92 8.062 1 75.94 132 PRO A N 1
ATOM 1025 C CA . PRO A 1 132 ? 20.438 3.803 8.43 1 75.94 132 PRO A CA 1
ATOM 1026 C C . PRO A 1 132 ? 19.078 3.182 8.156 1 75.94 132 PRO A C 1
ATOM 1028 O O . PRO A 1 132 ? 18.875 2.57 7.102 1 75.94 132 PRO A O 1
ATOM 1031 N N . ASN A 1 133 ? 18.25 3.252 9.055 1 90.88 133 ASN A N 1
ATOM 1032 C CA . ASN A 1 133 ? 16.859 2.818 8.953 1 90.88 133 ASN A CA 1
ATOM 1033 C C . ASN A 1 133 ? 15.977 3.898 8.336 1 90.88 133 ASN A C 1
ATOM 1035 O O . ASN A 1 133 ? 15.867 5 8.875 1 90.88 133 ASN A O 1
ATOM 1039 N N . PRO A 1 134 ? 15.398 3.623 7.145 1 95.69 134 PRO A N 1
ATOM 1040 C CA . PRO A 1 134 ? 14.602 4.625 6.438 1 95.69 134 PRO A CA 1
ATOM 1041 C C . PRO A 1 134 ? 13.539 5.262 7.328 1 95.69 134 PRO A C 1
ATOM 1043 O O . PRO A 1 134 ? 13.273 6.465 7.219 1 95.69 134 PRO A O 1
ATOM 1046 N N . PHE A 1 135 ? 12.977 4.543 8.172 1 96.19 135 PHE A N 1
ATOM 1047 C CA . PHE A 1 135 ? 11.945 5.082 9.055 1 96.19 135 PHE A CA 1
ATOM 1048 C C . PHE A 1 135 ? 12.547 6.074 10.047 1 96.19 135 PHE A C 1
ATOM 1050 O O . PHE A 1 135 ? 11.969 7.125 10.32 1 96.19 135 PHE A O 1
ATOM 1057 N N . ASN A 1 136 ? 13.664 5.75 10.602 1 96.25 136 ASN A N 1
ATOM 1058 C CA . ASN A 1 136 ? 14.344 6.68 11.5 1 96.25 136 ASN A CA 1
ATOM 1059 C C . ASN A 1 136 ? 14.742 7.965 10.781 1 96.25 136 ASN A C 1
ATOM 1061 O O . ASN A 1 136 ? 14.695 9.047 11.359 1 96.25 136 ASN A O 1
ATOM 1065 N N . LEU A 1 137 ? 15.164 7.816 9.555 1 97.5 137 LEU A N 1
ATOM 1066 C CA . LEU A 1 137 ? 15.461 9 8.758 1 97.5 137 LEU A CA 1
ATOM 1067 C C . LEU A 1 137 ? 14.227 9.883 8.617 1 97.5 137 LEU A C 1
ATOM 1069 O O . LEU A 1 137 ? 14.32 11.109 8.688 1 97.5 137 LEU A O 1
ATOM 1073 N N . LEU A 1 138 ? 13.078 9.289 8.414 1 98.25 138 LEU A N 1
ATOM 1074 C CA . LEU A 1 138 ? 11.82 10.023 8.281 1 98.25 138 LEU A CA 1
ATOM 1075 C C . LEU A 1 138 ? 11.484 10.758 9.57 1 98.25 138 LEU A C 1
ATOM 1077 O O . LEU A 1 138 ? 11.109 11.938 9.539 1 98.25 138 LEU A O 1
ATOM 1081 N N . VAL A 1 139 ? 11.609 10.102 10.68 1 97.94 139 VAL A N 1
ATOM 1082 C CA . VAL A 1 139 ? 11.32 10.711 11.969 1 97.94 139 VAL A CA 1
ATOM 1083 C C . VAL A 1 139 ? 12.219 11.922 12.188 1 97.94 139 VAL A C 1
ATOM 1085 O O . VAL A 1 139 ? 11.75 12.992 12.57 1 97.94 139 VAL A O 1
ATOM 1088 N N . GLU A 1 140 ? 13.469 11.75 11.93 1 97.12 140 GLU A N 1
ATOM 1089 C CA . GLU A 1 140 ? 14.43 12.836 12.109 1 97.12 140 GLU A CA 1
ATOM 1090 C C . GLU A 1 140 ? 14.156 13.992 11.156 1 97.12 140 GLU A C 1
ATOM 1092 O O . GLU A 1 140 ? 14.242 15.156 11.539 1 97.12 140 GLU A O 1
ATOM 1097 N N . ALA A 1 141 ? 13.805 13.648 9.953 1 98.06 141 ALA A N 1
ATOM 1098 C CA . ALA A 1 141 ? 13.477 14.664 8.961 1 98.06 141 ALA A CA 1
ATOM 1099 C C . ALA A 1 141 ? 12.266 15.484 9.391 1 98.06 141 ALA A C 1
ATOM 1101 O O . ALA A 1 141 ? 12.242 16.703 9.242 1 98.06 141 ALA A O 1
ATOM 1102 N N . LEU A 1 142 ? 11.242 14.812 9.906 1 98.25 142 LEU A N 1
ATOM 1103 C CA . LEU A 1 142 ? 10.062 15.508 10.406 1 98.25 142 LEU A CA 1
ATOM 1104 C C . LEU A 1 142 ? 10.43 16.484 11.516 1 98.25 142 LEU A C 1
ATOM 1106 O O . LEU A 1 142 ? 10.008 17.641 11.5 1 98.25 142 LEU A O 1
ATOM 1110 N N . ARG A 1 143 ? 11.242 16.062 12.445 1 97.62 143 ARG A N 1
ATOM 1111 C CA . ARG A 1 143 ? 11.648 16.875 13.586 1 97.62 143 ARG A CA 1
ATOM 1112 C C . ARG A 1 143 ? 12.445 18.094 13.125 1 97.62 143 ARG A C 1
ATOM 1114 O O . ARG A 1 143 ? 12.242 19.203 13.633 1 97.62 143 ARG A O 1
ATOM 1121 N N . THR A 1 144 ? 13.32 17.859 12.195 1 96.94 144 THR A N 1
ATOM 1122 C CA . THR A 1 144 ? 14.188 18.922 11.711 1 96.94 144 THR A CA 1
ATOM 1123 C C . THR A 1 144 ? 13.398 19.922 10.883 1 96.94 144 THR A C 1
ATOM 1125 O O . THR A 1 144 ? 13.656 21.141 10.961 1 96.94 144 THR A O 1
ATOM 1128 N N . THR A 1 145 ? 12.484 19.516 10.117 1 96.94 145 THR A N 1
ATOM 1129 C CA . THR A 1 145 ? 11.711 20.359 9.219 1 96.94 145 THR A CA 1
ATOM 1130 C C . THR A 1 145 ? 10.68 21.172 9.992 1 96.94 145 THR A C 1
ATOM 1132 O O . THR A 1 145 ? 10.359 22.312 9.625 1 96.94 145 THR A O 1
ATOM 1135 N N . PHE A 1 146 ? 10.164 20.578 11.047 1 95.69 146 PHE A N 1
ATOM 1136 C CA . PHE A 1 146 ? 9.133 21.219 11.859 1 95.69 146 PHE A CA 1
ATOM 1137 C C . PHE A 1 146 ? 9.555 21.25 13.328 1 95.69 146 PHE A C 1
ATOM 1139 O O . PHE A 1 146 ? 8.977 20.547 14.164 1 95.69 146 PHE A O 1
ATOM 1146 N N . PRO A 1 147 ? 10.438 22.172 13.648 1 94.12 147 PRO A N 1
ATOM 1147 C CA . PRO A 1 147 ? 11.047 22.172 14.977 1 94.12 147 PRO A CA 1
ATOM 1148 C C . PRO A 1 147 ? 10.062 22.547 16.078 1 94.12 147 PRO A C 1
ATOM 1150 O O . PRO A 1 147 ? 10.289 22.25 17.25 1 94.12 147 PRO A O 1
ATOM 1153 N N . ASP A 1 148 ? 8.875 23.203 15.75 1 93.12 148 ASP A N 1
ATOM 1154 C CA . ASP A 1 148 ? 7.902 23.625 16.75 1 93.12 148 ASP A CA 1
ATOM 1155 C C . ASP A 1 148 ? 7.027 22.453 17.188 1 93.12 148 ASP A C 1
ATOM 1157 O O . ASP A 1 148 ? 6.215 22.578 18.109 1 93.12 148 ASP A O 1
ATOM 1161 N N . GLY A 1 149 ? 7.113 21.359 16.469 1 93.94 149 GLY A N 1
ATOM 1162 C CA . GLY A 1 149 ? 6.414 20.156 16.875 1 93.94 149 GLY A CA 1
ATOM 1163 C C . GLY A 1 149 ? 5.074 19.969 16.188 1 93.94 149 GLY A C 1
ATOM 1164 O O . GLY A 1 149 ? 4.824 20.578 15.148 1 93.94 149 GLY A O 1
ATOM 1165 N N . PHE A 1 150 ? 4.336 19.094 16.734 1 95.12 150 PHE A N 1
ATOM 1166 C CA . PHE A 1 150 ? 3.127 18.641 16.062 1 95.12 150 PHE A CA 1
ATOM 1167 C C . PHE A 1 150 ? 1.937 18.641 17.016 1 95.12 150 PHE A C 1
ATOM 1169 O O . PHE A 1 150 ? 1.155 17.688 17.031 1 95.12 150 PHE A O 1
ATOM 1176 N N . ASP A 1 151 ? 1.88 19.734 17.797 1 92.31 151 ASP A N 1
ATOM 1177 C CA . ASP A 1 151 ? 0.744 19.953 18.688 1 92.31 151 ASP A CA 1
ATOM 1178 C C . ASP A 1 151 ? 0.513 18.75 19.594 1 92.31 151 ASP A C 1
ATOM 1180 O O . ASP A 1 151 ? -0.607 18.25 19.688 1 92.31 151 ASP A O 1
ATOM 1184 N N . GLY A 1 152 ? 1.578 18.188 20.141 1 93.56 152 GLY A N 1
ATOM 1185 C CA . GLY A 1 152 ? 1.5 17.141 21.141 1 93.56 152 GLY A CA 1
ATOM 1186 C C . GLY A 1 152 ? 1.529 15.734 20.562 1 93.56 152 GLY A C 1
ATOM 1187 O O . GLY A 1 152 ? 1.595 14.75 21.297 1 93.56 152 GLY A O 1
ATOM 1188 N N . VAL A 1 153 ? 1.477 15.656 19.234 1 96 153 VAL A N 1
ATOM 1189 C CA . VAL A 1 153 ? 1.533 14.344 18.594 1 96 153 VAL A CA 1
ATOM 1190 C C . VAL A 1 153 ? 2.975 13.844 18.562 1 96 153 VAL A C 1
ATOM 1192 O O . VAL A 1 153 ? 3.893 14.594 18.234 1 96 153 VAL A O 1
ATOM 1195 N N . ASP A 1 154 ? 3.176 12.617 18.938 1 96.31 154 ASP A N 1
ATOM 1196 C CA . ASP A 1 154 ? 4.484 11.977 18.859 1 96.31 154 ASP A CA 1
ATOM 1197 C C . ASP A 1 154 ? 4.984 11.953 17.406 1 96.31 154 ASP A C 1
ATOM 1199 O O . ASP A 1 154 ? 4.293 11.453 16.516 1 96.31 154 ASP A O 1
ATOM 1203 N N . PRO A 1 155 ? 6.219 12.461 17.188 1 97.19 155 PRO A N 1
ATOM 1204 C CA . PRO A 1 155 ? 6.746 12.461 15.812 1 97.19 155 PRO A CA 1
ATOM 1205 C C . PRO A 1 155 ? 6.762 11.062 15.188 1 97.19 155 PRO A C 1
ATOM 1207 O O . PRO A 1 155 ? 6.594 10.93 13.977 1 97.19 155 PRO A O 1
ATOM 1210 N N . ARG A 1 156 ? 6.969 10.039 15.945 1 97.5 156 ARG A N 1
ATOM 1211 C CA . ARG A 1 156 ? 6.969 8.68 15.422 1 97.5 156 ARG A CA 1
ATOM 1212 C C . ARG A 1 156 ? 5.578 8.273 14.945 1 97.5 156 ARG A C 1
ATOM 1214 O O . ARG A 1 156 ? 5.438 7.562 13.945 1 97.5 156 ARG A O 1
ATOM 1221 N N . PHE A 1 157 ? 4.555 8.695 15.664 1 97.62 157 PHE A N 1
ATOM 1222 C CA . PHE A 1 157 ? 3.178 8.438 15.258 1 97.62 157 PHE A CA 1
ATOM 1223 C C . PHE A 1 157 ? 2.859 9.133 13.945 1 97.62 157 PHE A C 1
ATOM 1225 O O . PHE A 1 157 ? 2.305 8.516 13.031 1 97.62 157 PHE A O 1
ATOM 1232 N N . LEU A 1 158 ? 3.275 10.344 13.883 1 97.88 158 LEU A N 1
ATOM 1233 C CA . LEU A 1 158 ? 3.074 11.102 12.648 1 97.88 158 LEU A CA 1
ATOM 1234 C C . LEU A 1 158 ? 3.863 10.492 11.5 1 97.88 158 LEU A C 1
ATOM 1236 O O . LEU A 1 158 ? 3.369 10.43 10.367 1 97.88 158 LEU A O 1
ATOM 1240 N N . ALA A 1 159 ? 5.07 10.031 11.773 1 98.38 159 ALA A N 1
ATOM 1241 C CA . ALA A 1 159 ? 5.91 9.406 10.758 1 98.38 159 ALA A CA 1
ATOM 1242 C C . ALA A 1 159 ? 5.246 8.156 10.188 1 98.38 159 ALA A C 1
ATOM 1244 O O . ALA A 1 159 ? 5.355 7.879 8.984 1 98.38 159 ALA A O 1
ATOM 1245 N N . LEU A 1 160 ? 4.559 7.414 11 1 98.5 160 LEU A N 1
ATOM 1246 C CA . LEU A 1 160 ? 3.848 6.23 10.523 1 98.5 160 LEU A CA 1
ATOM 1247 C C . LEU A 1 160 ? 2.758 6.617 9.531 1 98.5 160 LEU A C 1
ATOM 1249 O O . LEU A 1 160 ? 2.564 5.941 8.516 1 98.5 160 LEU A O 1
ATOM 1253 N N . GLU A 1 161 ? 2.076 7.668 9.82 1 98.56 161 GLU A N 1
ATOM 1254 C CA . GLU A 1 161 ? 1.041 8.148 8.914 1 98.56 161 GLU A CA 1
ATOM 1255 C C . GLU A 1 161 ? 1.642 8.617 7.59 1 98.56 161 GLU A C 1
ATOM 1257 O O . GLU A 1 161 ? 1.118 8.305 6.516 1 98.56 161 GLU A O 1
ATOM 1262 N N . VAL A 1 162 ? 2.709 9.336 7.715 1 98.75 162 VAL A N 1
ATOM 1263 C CA . VAL A 1 162 ? 3.385 9.828 6.516 1 98.75 162 VAL A CA 1
ATOM 1264 C C . VAL A 1 162 ? 3.9 8.648 5.695 1 98.75 162 VAL A C 1
ATOM 1266 O O . VAL A 1 162 ? 3.758 8.633 4.469 1 98.75 162 VAL A O 1
ATOM 1269 N N . TRP A 1 163 ? 4.48 7.703 6.371 1 98.69 163 TRP A N 1
ATOM 1270 C CA . TRP A 1 163 ? 4.973 6.508 5.691 1 98.69 163 TRP A CA 1
ATOM 1271 C C . TRP A 1 163 ? 3.83 5.746 5.027 1 98.69 163 TRP A C 1
ATOM 1273 O O . TRP A 1 163 ? 3.932 5.355 3.863 1 98.69 163 TRP A O 1
ATOM 1283 N N . ALA A 1 164 ? 2.756 5.551 5.723 1 98.75 164 ALA A N 1
ATOM 1284 C CA . ALA A 1 164 ? 1.604 4.84 5.176 1 98.75 164 ALA A CA 1
ATOM 1285 C C . ALA A 1 164 ? 1.048 5.559 3.951 1 98.75 164 ALA A C 1
ATOM 1287 O O . ALA A 1 164 ? 0.708 4.918 2.951 1 98.75 164 ALA A O 1
ATOM 1288 N N . LEU A 1 165 ? 0.926 6.828 4.055 1 98.81 165 LEU A N 1
ATOM 1289 C CA . LEU A 1 165 ? 0.474 7.625 2.918 1 98.81 165 LEU A CA 1
ATOM 1290 C C . LEU A 1 165 ? 1.407 7.449 1.726 1 98.81 165 LEU A C 1
ATOM 1292 O O . LEU A 1 165 ? 0.95 7.215 0.604 1 98.81 165 LEU A O 1
ATOM 1296 N N . SER A 1 166 ? 2.715 7.562 1.959 1 98.88 166 SER A N 1
ATOM 1297 C CA . SER A 1 166 ? 3.713 7.414 0.906 1 98.88 166 SER A CA 1
ATOM 1298 C C . SER A 1 166 ? 3.639 6.031 0.266 1 98.88 166 SER A C 1
ATOM 1300 O O . SER A 1 166 ? 3.631 5.906 -0.96 1 98.88 166 SER A O 1
ATOM 1302 N N . HIS A 1 167 ? 3.607 5.07 1.124 1 98.56 167 HIS A N 1
ATOM 1303 C CA . HIS A 1 167 ? 3.508 3.691 0.656 1 98.56 167 HIS A CA 1
ATOM 1304 C C . HIS A 1 167 ? 2.223 3.469 -0.135 1 98.56 167 HIS A C 1
ATOM 1306 O O . HIS A 1 167 ? 2.234 2.799 -1.17 1 98.56 167 HIS A O 1
ATOM 1312 N N . GLY A 1 168 ? 1.118 4.004 0.379 1 98.62 168 GLY A N 1
ATOM 1313 C CA . GLY A 1 168 ? -0.144 3.912 -0.338 1 98.62 168 GLY A CA 1
ATOM 1314 C C . GLY A 1 168 ? -0.092 4.539 -1.719 1 98.62 168 GLY A C 1
ATOM 1315 O O . GLY A 1 168 ? -0.523 3.926 -2.699 1 98.62 168 GLY A O 1
ATOM 1316 N N . ILE A 1 169 ? 0.43 5.691 -1.841 1 98.62 169 ILE A N 1
ATOM 1317 C CA . ILE A 1 169 ? 0.549 6.371 -3.125 1 98.62 169 ILE A CA 1
ATOM 1318 C C . ILE A 1 169 ? 1.467 5.574 -4.047 1 98.62 169 ILE A C 1
ATOM 1320 O O . ILE A 1 169 ? 1.16 5.387 -5.227 1 98.62 169 ILE A O 1
ATOM 1324 N N . ALA A 1 170 ? 2.564 5.121 -3.498 1 98.38 170 ALA A N 1
ATOM 1325 C CA . ALA A 1 170 ? 3.523 4.355 -4.289 1 98.38 170 ALA A CA 1
ATOM 1326 C C . ALA A 1 170 ? 2.879 3.102 -4.871 1 98.38 170 ALA A C 1
ATOM 1328 O O . ALA A 1 170 ? 3.02 2.82 -6.066 1 98.38 170 ALA A O 1
ATOM 1329 N N . THR A 1 171 ? 2.184 2.381 -4.082 1 96.69 171 THR A N 1
ATOM 1330 C CA . THR A 1 171 ? 1.637 1.096 -4.504 1 96.69 171 THR A CA 1
ATOM 1331 C C . THR A 1 171 ? 0.422 1.296 -5.406 1 96.69 171 THR A C 1
ATOM 1333 O O . THR A 1 171 ? 0.242 0.57 -6.387 1 96.69 171 THR A O 1
ATOM 1336 N N . LEU A 1 172 ? -0.421 2.244 -5.113 1 96.5 172 LEU A N 1
ATOM 1337 C CA . LEU A 1 172 ? -1.549 2.543 -5.988 1 96.5 172 LEU A CA 1
ATOM 1338 C C . LEU A 1 172 ? -1.066 3.031 -7.352 1 96.5 172 LEU A C 1
ATOM 1340 O O . LEU A 1 172 ? -1.635 2.668 -8.383 1 96.5 172 LEU A O 1
ATOM 1344 N N . SER A 1 173 ? -0.06 3.867 -7.344 1 96.31 173 SER A N 1
ATOM 1345 C CA . SER A 1 173 ? 0.519 4.344 -8.594 1 96.31 173 SER A CA 1
ATOM 1346 C C . SER A 1 173 ? 1.097 3.189 -9.406 1 96.31 173 SER A C 1
ATOM 1348 O O . SER A 1 173 ? 0.838 3.078 -10.609 1 96.31 173 SER A O 1
ATOM 1350 N N . ALA A 1 174 ? 1.846 2.352 -8.773 1 93 174 ALA A N 1
ATOM 1351 C CA . ALA A 1 174 ? 2.465 1.211 -9.445 1 93 174 ALA A CA 1
ATOM 1352 C C . ALA A 1 174 ? 1.409 0.292 -10.047 1 93 174 ALA A C 1
ATOM 1354 O O . ALA A 1 174 ? 1.631 -0.304 -11.109 1 93 174 ALA A O 1
ATOM 1355 N N . ALA A 1 175 ? 0.312 0.201 -9.375 1 90.94 175 ALA A N 1
ATOM 1356 C CA . ALA A 1 175 ? -0.777 -0.662 -9.828 1 90.94 175 ALA A CA 1
ATOM 1357 C C . ALA A 1 175 ? -1.679 0.065 -10.82 1 90.94 175 ALA A C 1
ATOM 1359 O O . ALA A 1 175 ? -2.719 -0.461 -11.227 1 90.94 175 ALA A O 1
ATOM 1360 N N . SER A 1 176 ? -1.37 1.312 -11.141 1 92.12 176 SER A N 1
ATOM 1361 C CA . SER A 1 176 ? -2.127 2.135 -12.078 1 92.12 176 SER A CA 1
ATOM 1362 C C . SER A 1 176 ? -3.553 2.361 -11.586 1 92.12 176 SER A C 1
ATOM 1364 O O . SER A 1 176 ? -4.492 2.371 -12.383 1 92.12 176 SER A O 1
ATOM 1366 N N . GLN A 1 177 ? -3.646 2.514 -10.273 1 92.75 177 GLN A N 1
ATOM 1367 C CA . GLN A 1 177 ? -4.973 2.656 -9.68 1 92.75 177 GLN A CA 1
ATOM 1368 C C . GLN A 1 177 ? -5.32 4.125 -9.453 1 92.75 177 GLN A C 1
ATOM 1370 O O . GLN A 1 177 ? -6.484 4.473 -9.25 1 92.75 177 GLN A O 1
ATOM 1375 N N . LEU A 1 178 ? -4.352 4.965 -9.469 1 94.06 178 LEU A N 1
ATOM 1376 C CA . LEU A 1 178 ? -4.648 6.391 -9.367 1 94.06 178 LEU A CA 1
ATOM 1377 C C . LEU A 1 178 ? -5.328 6.891 -10.6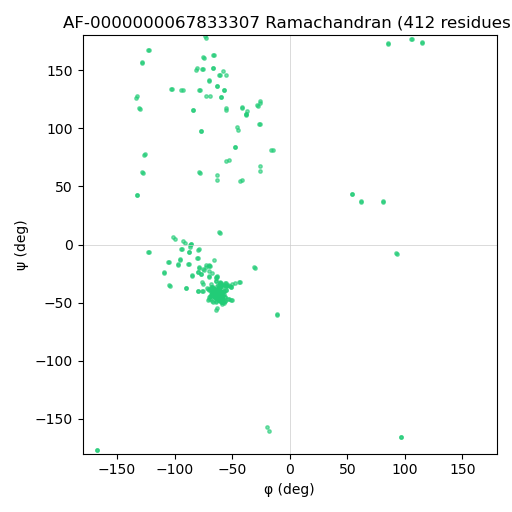41 1 94.06 178 LEU A C 1
ATOM 1379 O O . LEU A 1 178 ? -4.969 6.48 -11.75 1 94.06 178 LEU A O 1
ATOM 1383 N N . PRO A 1 179 ? -6.266 7.738 -10.477 1 90.88 179 PRO A N 1
ATOM 1384 C CA . PRO A 1 179 ? -7.02 8.195 -11.648 1 90.88 179 PRO A CA 1
ATOM 1385 C C . PRO A 1 179 ? -6.145 8.891 -12.688 1 90.88 179 PRO A C 1
ATOM 1387 O O . PRO A 1 179 ? -5.199 9.594 -12.328 1 90.88 179 PRO A O 1
ATOM 1390 N N . LYS A 1 180 ? -6.574 8.648 -14.031 1 86.69 180 LYS A N 1
ATOM 1391 C CA . LYS A 1 180 ? -6.004 9.344 -15.18 1 86.69 180 LYS A CA 1
ATOM 1392 C C . LYS A 1 180 ? -7.098 9.914 -16.078 1 86.69 180 LYS A C 1
ATOM 1394 O O . LYS A 1 180 ? -7.926 9.172 -16.609 1 86.69 180 LYS A O 1
ATOM 1399 N N . PRO A 1 181 ? -7.25 11.211 -16.281 1 89.19 181 PRO A N 1
ATOM 1400 C CA . PRO A 1 181 ? -6.336 12.203 -15.727 1 89.19 181 PRO A CA 1
ATOM 1401 C C . PRO A 1 181 ? -6.555 12.438 -14.227 1 89.19 181 PRO A C 1
ATOM 1403 O O . PRO A 1 181 ? -7.621 12.109 -13.703 1 89.19 181 PRO A O 1
ATOM 1406 N N . GLY A 1 182 ? -5.555 12.805 -13.531 1 91.12 182 GLY A N 1
ATOM 1407 C CA . GLY A 1 182 ? -5.594 13.102 -12.109 1 91.12 182 GLY A CA 1
ATOM 1408 C C . GLY A 1 182 ? -4.34 13.805 -11.609 1 91.12 182 GLY A C 1
ATOM 1409 O O . GLY A 1 182 ? -3.486 14.195 -12.406 1 91.12 182 GLY A O 1
ATOM 1410 N N . PRO A 1 183 ? -4.367 14 -10.328 1 93.44 183 PRO A N 1
ATOM 1411 C CA . PRO A 1 183 ? -3.199 14.703 -9.789 1 93.44 183 PRO A CA 1
ATOM 1412 C C . PRO A 1 183 ? -1.913 13.891 -9.906 1 93.44 183 PRO A C 1
ATOM 1414 O O . PRO A 1 183 ? -1.959 12.656 -9.914 1 93.44 183 PRO A O 1
ATOM 1417 N N . ASP A 1 184 ? -0.863 14.648 -9.992 1 95.31 184 ASP A N 1
ATOM 1418 C CA . ASP A 1 184 ? 0.477 14.07 -9.93 1 95.31 184 ASP A CA 1
ATOM 1419 C C . ASP A 1 184 ? 0.729 13.414 -8.578 1 95.31 184 ASP A C 1
ATOM 1421 O O . ASP A 1 184 ? 0.34 13.953 -7.535 1 95.31 184 ASP A O 1
ATOM 1425 N N . LYS A 1 185 ? 1.35 12.203 -8.625 1 97.75 185 LYS A N 1
ATOM 1426 C CA . LYS A 1 185 ? 1.577 11.477 -7.383 1 97.75 185 LYS A CA 1
ATOM 1427 C C . LYS A 1 185 ? 2.451 12.289 -6.426 1 97.75 185 LYS A C 1
ATOM 1429 O O . LYS A 1 185 ? 2.295 12.195 -5.207 1 97.75 185 LYS A O 1
ATOM 1434 N N . TYR A 1 186 ? 3.41 13.102 -6.926 1 97.88 186 TYR A N 1
ATOM 1435 C CA . TYR A 1 186 ? 4.273 13.922 -6.082 1 97.88 186 TYR A CA 1
ATOM 1436 C C . TYR A 1 186 ? 3.486 15.047 -5.434 1 97.88 186 TYR A C 1
ATOM 1438 O O . TYR A 1 186 ? 3.723 15.391 -4.27 1 97.88 186 TYR A O 1
ATOM 1446 N N . GLU A 1 187 ? 2.584 15.602 -6.176 1 96.44 187 GLU A N 1
ATOM 1447 C CA . GLU A 1 187 ? 1.705 16.625 -5.625 1 96.44 187 GLU A CA 1
ATOM 1448 C C . GLU A 1 187 ? 0.812 16.047 -4.527 1 96.44 187 GLU A C 1
ATOM 1450 O O . GLU A 1 187 ? 0.631 16.672 -3.479 1 96.44 187 GLU A O 1
ATOM 1455 N N . LEU A 1 188 ? 0.269 14.93 -4.82 1 97.56 188 LEU A N 1
ATOM 1456 C CA . LEU A 1 188 ? -0.579 14.242 -3.85 1 97.56 188 LEU A CA 1
ATOM 1457 C C . LEU A 1 188 ? 0.174 14 -2.545 1 97.56 188 LEU A C 1
ATOM 1459 O O . LEU A 1 188 ? -0.352 14.266 -1.462 1 97.56 188 LEU A O 1
ATOM 1463 N N . LEU A 1 189 ? 1.4 13.539 -2.656 1 98.31 189 LEU A N 1
ATOM 1464 C CA . LEU A 1 189 ? 2.211 13.242 -1.479 1 98.31 189 LEU A CA 1
ATOM 1465 C C . LEU A 1 189 ? 2.541 14.523 -0.711 1 98.31 189 LEU A C 1
ATOM 1467 O O . LEU A 1 189 ? 2.367 14.578 0.508 1 98.31 189 LEU A O 1
ATOM 1471 N N . ARG A 1 190 ? 3.029 15.531 -1.437 1 96.62 190 ARG A N 1
ATOM 1472 C CA . ARG A 1 190 ? 3.416 16.781 -0.789 1 96.62 190 ARG A CA 1
ATOM 1473 C C . ARG A 1 190 ? 2.24 17.391 -0.033 1 96.62 190 ARG A C 1
ATOM 1475 O O . ARG A 1 190 ? 2.369 17.75 1.14 1 96.62 190 ARG A O 1
ATOM 1482 N N . ALA A 1 191 ? 1.119 17.484 -0.678 1 96.44 191 ALA A N 1
ATOM 1483 C CA . ALA A 1 191 ? -0.073 18.078 -0.068 1 96.44 191 ALA A CA 1
ATOM 1484 C C . ALA A 1 191 ? -0.537 17.25 1.129 1 96.44 191 ALA A C 1
ATOM 1486 O O . ALA A 1 191 ? -0.911 17.797 2.166 1 96.44 191 ALA A O 1
ATOM 1487 N N . GLY A 1 192 ? -0.548 15.938 0.976 1 97.69 192 GLY A N 1
ATOM 1488 C CA . GLY A 1 192 ? -0.98 15.062 2.053 1 97.69 192 GLY A CA 1
ATOM 1489 C C . GLY A 1 192 ? -0.094 15.141 3.281 1 97.69 192 GLY A C 1
ATOM 1490 O O . GLY A 1 192 ? -0.589 15.18 4.41 1 97.69 192 GLY A O 1
ATOM 1491 N N . VAL A 1 193 ? 1.201 15.188 3.084 1 97.44 193 VAL A N 1
ATOM 1492 C CA . VAL A 1 193 ? 2.145 15.273 4.195 1 97.44 193 VAL A CA 1
ATOM 1493 C C . VAL A 1 193 ? 1.956 16.594 4.934 1 97.44 193 VAL A C 1
ATOM 1495 O O . VAL A 1 193 ? 1.916 16.625 6.164 1 97.44 193 VAL A O 1
ATOM 1498 N N . LEU A 1 194 ? 1.832 17.688 4.207 1 95.81 194 LEU A N 1
ATOM 1499 C CA . LEU A 1 194 ? 1.625 18.984 4.836 1 95.81 194 LEU A CA 1
ATOM 1500 C C . LEU A 1 194 ? 0.309 19.016 5.605 1 95.81 194 LEU A C 1
ATOM 1502 O O . LEU A 1 194 ? 0.236 19.578 6.699 1 95.81 194 LEU A O 1
ATOM 1506 N N . ALA A 1 195 ? -0.702 18.406 5.02 1 96.31 195 ALA A N 1
ATOM 1507 C CA . ALA A 1 195 ? -1.984 18.344 5.719 1 96.31 195 ALA A CA 1
ATOM 1508 C C . ALA A 1 195 ? -1.863 17.531 7.012 1 96.31 195 ALA A C 1
ATOM 1510 O O . ALA A 1 195 ? -2.414 17.922 8.047 1 96.31 195 ALA A O 1
ATOM 1511 N N . LEU A 1 196 ? -1.167 16.406 6.977 1 97.12 196 LEU A N 1
ATOM 1512 C CA . LEU A 1 196 ? -0.963 15.594 8.172 1 97.12 196 LEU A CA 1
ATOM 1513 C C . LEU A 1 196 ? -0.234 16.375 9.25 1 97.12 196 LEU A C 1
ATOM 1515 O O . LEU A 1 196 ? -0.598 16.312 10.43 1 97.12 196 LEU A O 1
ATOM 1519 N N . VAL A 1 197 ? 0.761 17.141 8.836 1 95.38 197 VAL A N 1
ATOM 1520 C CA . VAL A 1 197 ? 1.584 17.906 9.773 1 95.38 197 VAL A CA 1
ATOM 1521 C C . VAL A 1 197 ? 0.767 19.047 10.375 1 95.38 197 VAL A C 1
ATOM 1523 O O . VAL A 1 197 ? 0.71 19.203 11.602 1 95.38 197 VAL A O 1
ATOM 1526 N N . HIS A 1 198 ? 0.084 19.75 9.586 1 92.81 198 HIS A N 1
ATOM 1527 C CA . HIS A 1 198 ? -0.625 20.938 10.047 1 92.81 198 HIS A CA 1
ATOM 1528 C C . HIS A 1 198 ? -1.935 20.562 10.734 1 92.81 198 HIS A C 1
ATOM 1530 O O . HIS A 1 198 ? -2.492 21.359 11.492 1 92.81 198 HIS A O 1
ATOM 1536 N N . GLY A 1 199 ? -2.422 19.406 10.391 1 94 199 GLY A N 1
ATOM 1537 C CA . GLY A 1 199 ? -3.66 18.953 11 1 94 199 GLY A CA 1
ATOM 1538 C C . GLY A 1 199 ? -3.436 18.109 12.242 1 94 199 GLY A C 1
ATOM 1539 O O . GLY A 1 199 ? -4.391 17.625 12.859 1 94 199 GLY A O 1
ATOM 1540 N N . ALA A 1 200 ? -2.225 17.922 12.672 1 89.75 200 ALA A N 1
ATOM 1541 C CA . ALA A 1 200 ? -1.878 17.047 13.797 1 89.75 200 ALA A CA 1
ATOM 1542 C C . ALA A 1 200 ? -2.619 17.453 15.062 1 89.75 200 ALA A C 1
ATOM 1544 O O . ALA A 1 200 ? -3.029 16.609 15.852 1 89.75 200 ALA A O 1
ATOM 1545 N N . GLY A 1 201 ? -2.814 18.703 15.203 1 79.56 201 GLY A N 1
ATOM 1546 C CA . GLY A 1 201 ? -3.502 19.203 16.375 1 79.56 201 GLY A CA 1
ATOM 1547 C C . GLY A 1 201 ? -5.012 19.047 16.297 1 79.56 201 GLY A C 1
ATOM 1548 O O . GLY A 1 201 ? -5.703 19.156 17.312 1 79.56 201 GLY A O 1
ATOM 1549 N N . GLY A 1 202 ? -5.559 18.875 15.125 1 71.56 202 GLY A N 1
ATOM 1550 C CA . GLY A 1 202 ? -6.996 18.781 14.922 1 71.56 202 GLY A CA 1
ATOM 1551 C C . GLY A 1 202 ? -7.559 17.406 15.258 1 71.56 202 GLY A C 1
ATOM 1552 O O . GLY A 1 202 ? -8.773 17.203 15.227 1 71.56 202 GLY A O 1
ATOM 1553 N N . ARG A 1 203 ? -6.695 16.5 15.586 1 69.19 203 ARG A N 1
ATOM 1554 C CA . ARG A 1 203 ? -7.129 15.141 15.883 1 69.19 203 ARG A CA 1
ATOM 1555 C C . ARG A 1 203 ? -7.953 15.094 17.172 1 69.19 203 ARG A C 1
ATOM 1557 O O . ARG A 1 203 ? -8.828 14.242 17.328 1 69.19 203 ARG A O 1
ATOM 1564 N N . ALA A 1 204 ? -7.574 15.883 18.125 1 60.62 204 ALA A N 1
ATOM 1565 C CA . ALA A 1 204 ? -8.195 15.891 19.438 1 60.62 204 ALA A CA 1
ATOM 1566 C C . ALA A 1 204 ? -9.562 16.578 19.406 1 60.62 204 ALA A C 1
ATOM 1568 O O . ALA A 1 204 ? -10.391 16.391 20.297 1 60.62 204 ALA A O 1
ATOM 1569 N N . LYS A 1 205 ? -9.805 17.375 18.453 1 55.5 205 LYS A N 1
ATOM 1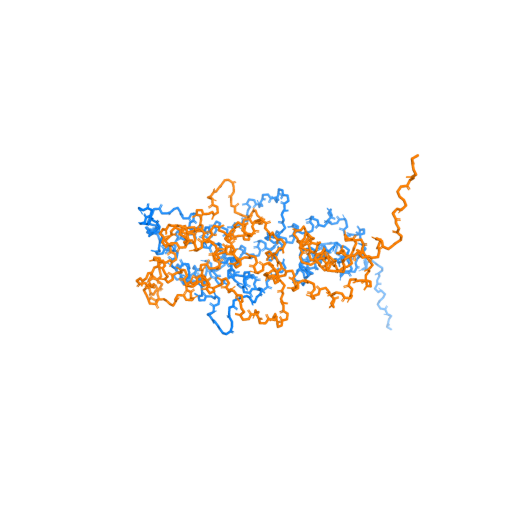570 C CA . LYS A 1 205 ? -11.031 18.172 18.516 1 55.5 205 LYS A CA 1
ATOM 1571 C C . LYS A 1 205 ? -12.266 17.297 18.312 1 55.5 205 LYS A C 1
ATOM 1573 O O . LYS A 1 205 ? -13.359 17.625 18.766 1 55.5 205 LYS A O 1
ATOM 1578 N N . ASP A 1 206 ? -12.203 16.234 17.641 1 54.16 206 ASP A N 1
ATOM 1579 C CA . ASP A 1 206 ? -13.453 15.562 17.328 1 54.16 206 ASP A CA 1
ATOM 1580 C C . ASP A 1 206 ? -13.695 14.359 18.234 1 54.16 206 ASP A C 1
ATOM 1582 O O . ASP A 1 206 ? -14.539 13.508 17.953 1 54.16 206 ASP A O 1
ATOM 1586 N N . LYS A 1 207 ? -12.797 14.242 19.219 1 50.22 207 LYS A N 1
ATOM 1587 C CA . LYS A 1 207 ? -13.117 13.242 20.219 1 50.22 207 LYS A CA 1
ATOM 1588 C C . LYS A 1 207 ? -14.297 13.68 21.078 1 50.22 207 LYS A C 1
ATOM 1590 O O . LYS A 1 207 ? -14.773 12.922 21.938 1 50.22 207 LYS A O 1
ATOM 1595 N N . GLY A 1 208 ? -14.625 14.891 21.078 1 33.84 208 GLY A N 1
ATOM 1596 C CA . GLY A 1 208 ? -15.742 15.258 21.938 1 33.84 208 GLY A CA 1
ATOM 1597 C C . GLY A 1 208 ? -17.078 14.812 21.391 1 33.84 208 GLY A C 1
ATOM 1598 O O . GLY A 1 208 ? -17.25 14.664 20.172 1 33.84 208 GLY A O 1
ATOM 1599 N N . MET B 1 1 ? -33.312 -55.594 3.482 1 28.94 1 MET B N 1
ATOM 1600 C CA . MET B 1 1 ? -33.406 -54.125 3.357 1 28.94 1 MET B CA 1
ATOM 1601 C C . MET B 1 1 ? -32.469 -53.625 2.268 1 28.94 1 MET B C 1
ATOM 1603 O O . MET B 1 1 ? -31.25 -53.875 2.316 1 28.94 1 MET B O 1
ATOM 1607 N N . ARG B 1 2 ? -32.906 -53.312 1.003 1 33.19 2 ARG B N 1
ATOM 1608 C CA . ARG B 1 2 ? -32.219 -53.25 -0.283 1 33.19 2 ARG B CA 1
ATOM 1609 C C . ARG B 1 2 ? -31.312 -52.031 -0.363 1 33.19 2 ARG B C 1
ATOM 1611 O O . ARG B 1 2 ? -31.656 -50.969 0.152 1 33.19 2 ARG B O 1
ATOM 1618 N N . PRO B 1 3 ? -30.016 -52.156 -0.719 1 35.5 3 PRO B N 1
ATOM 1619 C CA . PRO B 1 3 ? -29.031 -51.062 -0.82 1 35.5 3 PRO B CA 1
ATOM 1620 C C . PRO B 1 3 ? -29.484 -49.938 -1.74 1 35.5 3 PRO B C 1
ATOM 1622 O O . PRO B 1 3 ? -30.25 -50.156 -2.674 1 35.5 3 PRO B O 1
ATOM 1625 N N . TRP B 1 4 ? -29.734 -48.656 -1.276 1 34.19 4 TRP B N 1
ATOM 1626 C CA . TRP B 1 4 ? -30.172 -47.469 -1.992 1 34.19 4 TRP B CA 1
ATOM 1627 C C . TRP B 1 4 ? -29.344 -47.281 -3.26 1 34.19 4 TRP B C 1
ATOM 1629 O O . TRP B 1 4 ? -28.125 -47.156 -3.201 1 34.19 4 TRP B O 1
ATOM 1639 N N . ARG B 1 5 ? -29.594 -47.875 -4.402 1 36.81 5 ARG B N 1
ATOM 1640 C CA . ARG B 1 5 ? -29 -47.719 -5.727 1 36.81 5 ARG B CA 1
ATOM 1641 C C . ARG B 1 5 ? -29.078 -46.281 -6.184 1 36.81 5 ARG B C 1
ATOM 1643 O O . ARG B 1 5 ? -30.156 -45.75 -6.445 1 36.81 5 ARG B O 1
ATOM 1650 N N . GLU B 1 6 ? -28.25 -45.375 -5.566 1 38 6 GLU B N 1
ATOM 1651 C CA . GLU B 1 6 ? -28.172 -44.031 -6.109 1 38 6 GLU B CA 1
ATOM 1652 C C . GLU B 1 6 ? -28.031 -44.062 -7.629 1 38 6 GLU B C 1
ATOM 1654 O O . GLU B 1 6 ? -27.203 -44.781 -8.172 1 38 6 GLU B O 1
ATOM 1659 N N . GLY B 1 7 ? -29.031 -43.844 -8.422 1 36 7 GLY B N 1
ATOM 1660 C CA . GLY B 1 7 ? -29.094 -43.938 -9.867 1 36 7 GLY B CA 1
ATOM 1661 C C . GLY B 1 7 ? -28.078 -43.031 -10.555 1 36 7 GLY B C 1
ATOM 1662 O O . GLY B 1 7 ? -27.547 -42.094 -9.938 1 36 7 GLY B O 1
ATOM 1663 N N . PRO B 1 8 ? -27.578 -43.469 -11.766 1 43.03 8 PRO B N 1
ATOM 1664 C CA . PRO B 1 8 ? -26.531 -42.781 -12.531 1 43.03 8 PRO B CA 1
ATOM 1665 C C . PRO B 1 8 ? -26.812 -41.281 -12.734 1 43.03 8 PRO B C 1
ATOM 1667 O O . PRO B 1 8 ? -25.906 -40.531 -13.055 1 43.03 8 PRO B O 1
ATOM 1670 N N . GLY B 1 9 ? -28.078 -40.906 -12.875 1 40.84 9 GLY B N 1
ATOM 1671 C CA . GLY B 1 9 ? -28.453 -39.531 -13.172 1 40.84 9 GLY B CA 1
ATOM 1672 C C . GLY B 1 9 ? -27.953 -38.531 -12.141 1 40.84 9 GLY B C 1
ATOM 1673 O O . GLY B 1 9 ? -28.141 -37.344 -12.289 1 40.84 9 GLY B O 1
ATOM 1674 N N . ASP B 1 10 ? -27.938 -38.875 -10.891 1 40 10 ASP B N 1
ATOM 1675 C CA . ASP B 1 10 ? -27.531 -37.969 -9.805 1 40 10 ASP B CA 1
ATOM 1676 C C . ASP B 1 10 ? -26.062 -37.562 -9.953 1 40 10 ASP B C 1
ATOM 1678 O O . ASP B 1 10 ? -25.562 -36.781 -9.156 1 40 10 ASP B O 1
ATOM 1682 N N . ARG B 1 11 ? -25.219 -38.281 -10.508 1 41 11 ARG B N 1
ATOM 1683 C CA . ARG B 1 11 ? -23.844 -37.875 -10.789 1 41 11 ARG B CA 1
ATOM 1684 C C . ARG B 1 11 ? -23.797 -36.781 -11.836 1 41 11 ARG B C 1
ATOM 1686 O O . ARG B 1 11 ? -22.766 -36.125 -12 1 41 11 ARG B O 1
ATOM 1693 N N . ARG B 1 12 ? -24.625 -36.75 -12.836 1 41.66 12 ARG B N 1
ATOM 1694 C CA . ARG B 1 12 ? -24.578 -35.844 -13.984 1 41.66 12 ARG B CA 1
ATOM 1695 C C . ARG B 1 12 ? -24.781 -34.406 -13.539 1 41.66 12 ARG B C 1
ATOM 1697 O O . ARG B 1 12 ? -24.422 -33.469 -14.266 1 41.66 12 ARG B O 1
ATOM 1704 N N . SER B 1 13 ? -25.875 -34.125 -12.867 1 38.09 13 SER B N 1
ATOM 1705 C CA . SER B 1 13 ? -26.109 -32.719 -12.539 1 38.09 13 SER B CA 1
ATOM 1706 C C . SER B 1 13 ? -25 -32.156 -11.664 1 38.09 13 SER B C 1
ATOM 1708 O O . SER B 1 13 ? -25.125 -32.125 -10.445 1 38.09 13 SER B O 1
ATOM 1710 N N . TYR B 1 14 ? -23.969 -32.812 -11.5 1 39.56 14 TYR B N 1
ATOM 1711 C CA . TYR B 1 14 ? -22.922 -31.953 -10.977 1 39.56 14 TYR B CA 1
ATOM 1712 C C . TYR B 1 14 ? -23.172 -30.5 -11.391 1 39.56 14 TYR B C 1
ATOM 1714 O O . TYR B 1 14 ? -23.109 -30.172 -12.57 1 39.56 14 TYR B O 1
ATOM 1722 N N . HIS B 1 15 ? -24.266 -29.812 -10.977 1 42.53 15 HIS B N 1
ATOM 1723 C CA . HIS B 1 15 ? -24.844 -28.484 -11.117 1 42.53 15 HIS B CA 1
ATOM 1724 C C . HIS B 1 15 ? -23.828 -27.484 -11.672 1 42.53 15 HIS B C 1
ATOM 1726 O O . HIS B 1 15 ? -22.75 -27.297 -11.078 1 42.53 15 HIS B O 1
ATOM 1732 N N . HIS B 1 16 ? -23.547 -27.375 -12.953 1 48.56 16 HIS B N 1
ATOM 1733 C CA . HIS B 1 16 ? -22.859 -26.438 -13.82 1 48.56 16 HIS B CA 1
ATOM 1734 C C . HIS B 1 16 ? -22.547 -25.141 -13.086 1 48.56 16 HIS B C 1
ATOM 1736 O O . HIS B 1 16 ? -21.5 -24.531 -13.312 1 48.56 16 HIS B O 1
ATOM 1742 N N . GLY B 1 17 ? -23.656 -24.5 -12.625 1 54.66 17 GLY B N 1
ATOM 1743 C CA . GLY B 1 17 ? -23.641 -23.25 -11.883 1 54.66 17 GLY B CA 1
ATOM 1744 C C . GLY B 1 17 ? -22.562 -23.203 -10.805 1 54.66 17 GLY B C 1
ATOM 1745 O O . GLY B 1 17 ? -21.938 -22.172 -10.586 1 54.66 17 GLY B O 1
ATOM 1746 N N . ASN B 1 18 ? -22.219 -24.359 -10.188 1 79.44 18 ASN B N 1
ATOM 1747 C CA . ASN B 1 18 ? -21.453 -24.219 -8.953 1 79.44 18 ASN B CA 1
ATOM 1748 C C . ASN B 1 18 ? -19.953 -24.344 -9.203 1 79.44 18 ASN B C 1
ATOM 1750 O O . ASN B 1 18 ? -19.156 -24.188 -8.281 1 79.44 18 ASN B O 1
ATOM 1754 N N . LEU B 1 19 ? -19.734 -24.844 -10.477 1 86.69 19 LEU B N 1
ATOM 1755 C CA . LEU B 1 19 ? -18.312 -24.969 -10.758 1 86.69 19 LEU B CA 1
ATOM 1756 C C . LEU B 1 19 ? -17.656 -23.594 -10.859 1 86.69 19 LEU B C 1
ATOM 1758 O O . LEU B 1 19 ? -16.547 -23.391 -10.367 1 86.69 19 LEU B O 1
ATOM 1762 N N . LYS B 1 20 ? -18.391 -22.781 -11.625 1 90.5 20 LYS B N 1
ATOM 1763 C CA . LYS B 1 20 ? -17.875 -21.422 -11.742 1 90.5 20 LYS B CA 1
ATOM 1764 C C . LYS B 1 20 ? -17.562 -20.828 -10.367 1 90.5 20 LYS B C 1
ATOM 1766 O O . LYS B 1 20 ? -16.469 -20.281 -10.148 1 90.5 20 LYS B O 1
ATOM 1771 N N . GLU B 1 21 ? -18.5 -21 -9.539 1 93.69 21 GLU B N 1
ATOM 1772 C CA . GLU B 1 21 ? -18.328 -20.484 -8.188 1 93.69 21 GLU B CA 1
ATOM 1773 C C . GLU B 1 21 ? -17.188 -21.203 -7.461 1 93.69 21 GLU B C 1
ATOM 1775 O O . GLU B 1 21 ? -16.406 -20.578 -6.738 1 93.69 21 GLU B O 1
ATOM 1780 N N . ALA B 1 22 ? -17.125 -22.406 -7.66 1 93.38 22 ALA B N 1
ATOM 1781 C CA . ALA B 1 22 ? -16.078 -23.203 -7.027 1 93.38 22 ALA B CA 1
ATOM 1782 C C . ALA B 1 22 ? -14.703 -22.766 -7.5 1 93.38 22 ALA B C 1
ATOM 1784 O O . ALA B 1 22 ? -13.758 -22.688 -6.707 1 93.38 22 ALA B O 1
ATOM 1785 N N . LEU B 1 23 ? -14.609 -22.469 -8.75 1 92.38 23 LEU B N 1
ATOM 1786 C CA . LEU B 1 23 ? -13.344 -22.031 -9.32 1 92.38 23 LEU B CA 1
ATOM 1787 C C . LEU B 1 23 ? -12.953 -20.656 -8.789 1 92.38 23 LEU B C 1
ATOM 1789 O O . LEU B 1 23 ? -11.781 -20.422 -8.477 1 92.38 23 LEU B O 1
ATOM 1793 N N . ILE B 1 24 ? -13.922 -19.812 -8.688 1 94.19 24 ILE B N 1
ATOM 1794 C CA . ILE B 1 24 ? -13.672 -18.469 -8.156 1 94.19 24 ILE B CA 1
ATOM 1795 C C . ILE B 1 24 ? -13.211 -18.562 -6.707 1 94.19 24 ILE B C 1
ATOM 1797 O O . ILE B 1 24 ? -12.242 -17.906 -6.312 1 94.19 24 ILE B O 1
ATOM 1801 N N . GLU B 1 25 ? -13.867 -19.406 -5.945 1 95.31 25 GLU B N 1
ATOM 1802 C CA . GLU B 1 25 ? -13.5 -19.578 -4.543 1 95.31 25 GLU B CA 1
ATOM 1803 C C . GLU B 1 25 ? -12.117 -20.203 -4.41 1 95.31 25 GLU B C 1
ATOM 1805 O O . GLU B 1 25 ? -11.336 -19.797 -3.541 1 95.31 25 GLU B O 1
ATOM 1810 N N . ALA B 1 26 ? -11.852 -21.125 -5.203 1 93.31 26 ALA B N 1
ATOM 1811 C CA . ALA B 1 26 ? -10.531 -21.734 -5.203 1 93.31 26 ALA B CA 1
ATOM 1812 C C . ALA B 1 26 ? -9.445 -20.719 -5.543 1 93.31 26 ALA B C 1
ATOM 1814 O O . ALA B 1 26 ? -8.414 -20.672 -4.879 1 93.31 26 ALA B O 1
ATOM 1815 N N . ALA B 1 27 ? -9.695 -19.984 -6.57 1 94.25 27 ALA B N 1
ATOM 1816 C CA . ALA B 1 27 ? -8.742 -18.953 -6.973 1 94.25 27 ALA B CA 1
ATOM 1817 C C . ALA B 1 27 ? -8.516 -17.953 -5.844 1 94.25 27 ALA B C 1
ATOM 1819 O O . ALA B 1 27 ? -7.367 -17.594 -5.543 1 94.25 27 ALA B O 1
ATOM 1820 N N . ARG B 1 28 ? -9.609 -17.5 -5.27 1 95.5 28 ARG B N 1
ATOM 1821 C CA . ARG B 1 28 ? -9.531 -16.562 -4.16 1 95.5 28 ARG B CA 1
ATOM 1822 C C . ARG B 1 28 ? -8.625 -17.094 -3.051 1 95.5 28 ARG B C 1
ATOM 1824 O O . ARG B 1 28 ? -7.762 -16.375 -2.551 1 95.5 28 ARG B O 1
ATOM 1831 N N . ARG B 1 29 ? -8.789 -18.312 -2.674 1 94.12 29 ARG B N 1
ATOM 1832 C CA . ARG B 1 29 ? -8.016 -18.922 -1.602 1 94.12 29 ARG B CA 1
ATOM 1833 C C . ARG B 1 29 ? -6.547 -19.062 -1.987 1 94.12 29 ARG B C 1
ATOM 1835 O O . ARG B 1 29 ? -5.66 -18.781 -1.177 1 94.12 29 ARG B O 1
ATOM 1842 N N . PHE B 1 30 ? -6.352 -19.453 -3.195 1 91.62 30 PHE B N 1
ATOM 1843 C CA . PHE B 1 30 ? -4.984 -19.641 -3.664 1 91.62 30 PHE B CA 1
ATOM 1844 C C . PHE B 1 30 ? -4.242 -18.297 -3.684 1 91.62 30 PHE B C 1
ATOM 1846 O O . PHE B 1 30 ? -3.088 -18.219 -3.256 1 91.62 30 PHE B O 1
ATOM 1853 N N . ILE B 1 31 ? -4.883 -17.312 -4.125 1 92.38 31 ILE B N 1
ATOM 1854 C CA . ILE B 1 31 ? -4.289 -15.984 -4.215 1 92.38 31 ILE B CA 1
ATOM 1855 C C . ILE B 1 31 ? -3.953 -15.469 -2.816 1 92.38 31 ILE B C 1
ATOM 1857 O O . ILE B 1 31 ? -2.922 -14.828 -2.615 1 92.38 31 ILE B O 1
ATOM 1861 N N . ALA B 1 32 ? -4.844 -15.75 -1.902 1 93.12 32 ALA B N 1
ATOM 1862 C CA . ALA B 1 32 ? -4.602 -15.344 -0.522 1 93.12 32 ALA B CA 1
ATOM 1863 C C . ALA B 1 32 ? -3.334 -15.984 0.027 1 93.12 32 ALA B C 1
ATOM 1865 O O . ALA B 1 32 ? -2.582 -15.352 0.774 1 93.12 32 ALA B O 1
ATOM 1866 N N . GLU B 1 33 ? -3.061 -17.156 -0.406 1 88.12 33 GLU B N 1
ATOM 1867 C CA . GLU B 1 33 ? -1.958 -17.938 0.147 1 88.12 33 GLU B CA 1
ATOM 1868 C C . GLU B 1 33 ? -0.66 -17.672 -0.61 1 88.12 33 GLU B C 1
ATOM 1870 O O . GLU B 1 33 ? 0.408 -17.562 -0.003 1 88.12 33 GLU B O 1
ATOM 1875 N N . ARG B 1 34 ? -0.8 -17.5 -1.945 1 84.19 34 ARG B N 1
ATOM 1876 C CA . ARG B 1 34 ? 0.426 -17.531 -2.736 1 84.19 34 ARG B CA 1
ATOM 1877 C C . ARG B 1 34 ? 0.61 -16.25 -3.535 1 84.19 34 ARG B C 1
ATOM 1879 O O . ARG B 1 34 ? 1.64 -16.062 -4.188 1 84.19 34 ARG B O 1
ATOM 1886 N N . GLY B 1 35 ? -0.322 -15.469 -3.504 1 87.94 35 GLY B N 1
ATOM 1887 C CA . GLY B 1 35 ? -0.258 -14.273 -4.324 1 87.94 35 GLY B CA 1
ATOM 1888 C C . GLY B 1 35 ? -0.732 -14.5 -5.75 1 87.94 35 GLY B C 1
ATOM 1889 O O . GLY B 1 35 ? -0.948 -15.641 -6.164 1 87.94 35 GLY B O 1
ATOM 1890 N N . ILE B 1 36 ? -0.828 -13.414 -6.527 1 88.06 36 ILE B N 1
ATOM 1891 C CA . ILE B 1 36 ? -1.355 -13.445 -7.887 1 88.06 36 ILE B CA 1
ATOM 1892 C C . ILE B 1 36 ? -0.386 -14.188 -8.805 1 88.06 36 ILE B C 1
ATOM 1894 O O . ILE B 1 36 ? -0.807 -14.984 -9.641 1 88.06 36 ILE B O 1
ATOM 1898 N N . GLY B 1 37 ? 0.854 -13.906 -8.672 1 84.19 37 GLY B N 1
ATOM 1899 C CA . GLY B 1 37 ? 1.858 -14.508 -9.539 1 84.19 37 GLY B CA 1
ATOM 1900 C C . GLY B 1 37 ? 1.961 -16.016 -9.375 1 84.19 37 GLY B C 1
ATOM 1901 O O . GLY B 1 37 ? 2.322 -16.719 -10.32 1 84.19 37 GLY B O 1
ATOM 1902 N N . GLY B 1 38 ? 1.66 -16.484 -8.289 1 81.75 38 GLY B N 1
ATOM 1903 C CA . GLY B 1 38 ? 1.771 -17.906 -8 1 81.75 38 GLY B CA 1
ATOM 1904 C C . GLY B 1 38 ? 0.54 -18.688 -8.398 1 81.75 38 GLY B C 1
ATOM 1905 O O . GLY B 1 38 ? 0.525 -19.922 -8.305 1 81.75 38 GLY B O 1
ATOM 1906 N N . PHE B 1 39 ? -0.373 -17.984 -8.906 1 86.19 39 PHE B N 1
ATOM 1907 C CA . PHE B 1 39 ? -1.639 -18.641 -9.219 1 86.19 39 PHE B CA 1
ATOM 1908 C C . PHE B 1 39 ? -1.668 -19.094 -10.68 1 86.19 39 PHE B C 1
ATOM 1910 O O . PHE B 1 39 ? -1.3 -18.328 -11.57 1 86.19 39 PHE B O 1
ATOM 1917 N N . THR B 1 40 ? -2.104 -20.359 -10.883 1 85.56 40 THR B N 1
ATOM 1918 C CA . THR B 1 40 ? -2.346 -20.859 -12.234 1 85.56 40 THR B CA 1
ATOM 1919 C C . THR B 1 40 ? -3.742 -21.469 -12.344 1 85.56 40 THR B C 1
ATOM 1921 O O . THR B 1 40 ? -4.336 -21.859 -11.336 1 85.56 40 THR B O 1
ATOM 1924 N N . LEU B 1 41 ? -4.242 -21.5 -13.523 1 87.31 41 LEU B N 1
ATOM 1925 C CA . LEU B 1 41 ? -5.539 -22.125 -13.766 1 87.31 41 LEU B CA 1
ATOM 1926 C C . LEU B 1 41 ? -5.516 -23.594 -13.391 1 87.31 41 LEU B C 1
ATOM 1928 O O . LEU B 1 41 ? -6.5 -24.125 -12.859 1 87.31 41 LEU B O 1
ATOM 1932 N N . VAL B 1 42 ? -4.422 -24.188 -13.719 1 83.38 42 VAL B N 1
ATOM 1933 C CA . VAL B 1 42 ? -4.27 -25.609 -13.422 1 83.38 42 VAL B CA 1
ATOM 1934 C C . VAL B 1 42 ? -4.379 -25.844 -11.914 1 83.38 42 VAL B C 1
ATOM 1936 O O . VAL B 1 42 ? -4.984 -26.828 -11.477 1 83.38 42 VAL B O 1
ATOM 1939 N N . ASP B 1 43 ? -3.857 -24.922 -11.125 1 84.44 43 ASP B N 1
ATOM 1940 C CA . ASP B 1 43 ? -3.969 -24.984 -9.664 1 84.44 43 ASP B CA 1
ATOM 1941 C C . ASP B 1 43 ? -5.43 -24.953 -9.227 1 84.44 43 ASP B C 1
ATOM 1943 O O . ASP B 1 43 ? -5.844 -25.734 -8.359 1 84.44 43 ASP B O 1
ATOM 1947 N N . ALA B 1 44 ? -6.145 -24.094 -9.805 1 85.69 44 ALA B N 1
ATOM 1948 C CA . ALA B 1 44 ? -7.559 -23.969 -9.453 1 85.69 44 ALA B CA 1
ATOM 1949 C C . ALA B 1 44 ? -8.328 -25.219 -9.836 1 85.69 44 ALA B C 1
ATOM 1951 O O . ALA B 1 44 ? -9.156 -25.719 -9.062 1 85.69 44 ALA B O 1
ATOM 1952 N N . ALA B 1 45 ? -8.109 -25.734 -10.977 1 87.19 45 ALA B N 1
ATOM 1953 C CA . ALA B 1 45 ? -8.773 -26.953 -11.453 1 87.19 45 ALA B CA 1
ATOM 1954 C C . ALA B 1 45 ? -8.492 -28.141 -10.523 1 87.19 45 ALA B C 1
ATOM 1956 O O . ALA B 1 45 ? -9.406 -28.891 -10.188 1 87.19 45 ALA B O 1
ATOM 1957 N N . ARG B 1 46 ? -7.316 -28.219 -10.148 1 87.69 46 ARG B N 1
ATOM 1958 C CA . ARG B 1 46 ? -6.906 -29.297 -9.258 1 87.69 46 ARG B CA 1
ATOM 1959 C C . ARG B 1 46 ? -7.609 -29.203 -7.914 1 87.69 46 ARG B C 1
ATOM 1961 O O . ARG B 1 46 ? -8.078 -30.219 -7.379 1 87.69 46 ARG B O 1
ATOM 1968 N N . LEU B 1 47 ? -7.715 -28.078 -7.461 1 84.88 47 LEU B N 1
ATOM 1969 C CA . LEU B 1 47 ? -8.336 -27.844 -6.156 1 84.88 47 LEU B CA 1
ATOM 1970 C C . LEU B 1 47 ? -9.82 -28.188 -6.199 1 84.88 47 LEU B C 1
ATOM 1972 O O . LEU B 1 47 ? -10.383 -28.688 -5.223 1 84.88 47 LEU B O 1
ATOM 1976 N N . VAL B 1 48 ? -10.43 -27.906 -7.301 1 89.06 48 VAL B N 1
ATOM 1977 C CA . VAL B 1 48 ? -11.867 -28.125 -7.434 1 89.06 48 VAL B CA 1
ATOM 1978 C C . VAL B 1 48 ? -12.141 -29.547 -7.902 1 89.06 48 VAL B C 1
ATOM 1980 O O . VAL B 1 48 ? -13.266 -30.031 -7.809 1 89.06 48 VAL B O 1
ATOM 1983 N N . GLY B 1 49 ? -11.141 -30.219 -8.43 1 89.75 49 GLY B N 1
ATOM 1984 C CA . GLY B 1 49 ? -11.289 -31.594 -8.859 1 89.75 49 GLY B CA 1
ATOM 1985 C C . GLY B 1 49 ? -11.93 -31.719 -10.234 1 89.75 49 GLY B C 1
ATOM 1986 O O . GLY B 1 49 ? -12.789 -32.594 -10.445 1 89.75 49 GLY B O 1
ATOM 1987 N N . VAL B 1 50 ? -11.602 -30.812 -11.094 1 87.75 50 VAL B N 1
ATOM 1988 C CA . VAL B 1 50 ? -12.133 -30.891 -12.453 1 87.75 50 VAL B CA 1
ATOM 1989 C C . VAL B 1 50 ? -10.992 -30.938 -13.453 1 87.75 50 VAL B C 1
ATOM 1991 O O . VAL B 1 50 ? -9.844 -30.641 -13.109 1 87.75 50 VAL B O 1
ATOM 1994 N N . THR B 1 51 ? -11.438 -31.281 -14.68 1 84.94 51 THR B N 1
ATOM 1995 C CA . THR B 1 51 ? -10.453 -31.297 -15.758 1 84.94 51 THR B CA 1
ATOM 1996 C C . THR B 1 51 ? -10.219 -29.891 -16.297 1 84.94 51 THR B C 1
ATOM 1998 O O . THR B 1 51 ? -11.102 -29.031 -16.219 1 84.94 51 THR B O 1
ATOM 2001 N N . PRO B 1 52 ? -9 -29.641 -16.797 1 82.88 52 PRO B N 1
ATOM 2002 C CA . PRO B 1 52 ? -8.742 -28.344 -17.438 1 82.88 52 PRO B CA 1
ATOM 2003 C C . PRO B 1 52 ? -9.766 -28 -18.516 1 82.88 52 PRO B C 1
ATOM 2005 O O . PRO B 1 52 ? -10.141 -26.844 -18.656 1 82.88 52 PRO B O 1
ATOM 2008 N N . ALA B 1 53 ? -10.234 -28.984 -19.234 1 83.81 53 ALA B N 1
ATOM 2009 C CA . ALA B 1 53 ? -11.211 -28.75 -20.281 1 83.81 53 ALA B CA 1
ATOM 2010 C C . ALA B 1 53 ? -12.5 -28.156 -19.719 1 83.81 53 ALA B C 1
ATOM 2012 O O . ALA B 1 53 ? -13.078 -27.25 -20.312 1 83.81 53 ALA B O 1
ATOM 2013 N N . ALA B 1 54 ? -12.945 -28.672 -18.672 1 85.12 54 ALA B N 1
ATOM 2014 C CA . ALA B 1 54 ? -14.141 -28.156 -18 1 85.12 54 ALA B CA 1
ATOM 2015 C C . ALA B 1 54 ? -13.938 -26.719 -17.531 1 85.12 54 ALA B C 1
ATOM 2017 O O . ALA B 1 54 ? -14.867 -25.906 -17.562 1 85.12 54 ALA B O 1
ATOM 2018 N N . LEU B 1 55 ? -12.727 -26.391 -17.109 1 85.25 55 LEU B N 1
ATOM 2019 C CA . LEU B 1 55 ? -12.383 -25.062 -16.641 1 85.25 55 LEU B CA 1
ATOM 2020 C C . LEU B 1 55 ? -12.484 -24.047 -17.781 1 85.25 55 LEU B C 1
ATOM 2022 O O . LEU B 1 55 ? -13.023 -22.953 -17.594 1 85.25 55 LEU B O 1
ATOM 2026 N N . TYR B 1 56 ? -12.055 -24.422 -18.922 1 86.38 56 TYR B N 1
ATOM 2027 C CA . TYR B 1 56 ? -11.992 -23.516 -20.078 1 86.38 56 TYR B CA 1
ATOM 2028 C C . TYR B 1 56 ? -13.391 -23.234 -20.609 1 86.38 56 TYR B C 1
ATOM 2030 O O . TYR B 1 56 ? -13.594 -22.266 -21.344 1 86.38 56 TYR B O 1
ATOM 2038 N N . ARG B 1 57 ? -14.312 -24.062 -20.281 1 87.38 57 ARG B N 1
ATOM 2039 C CA . ARG B 1 57 ? -15.703 -23.812 -20.641 1 87.38 57 ARG B CA 1
ATOM 2040 C C . ARG B 1 57 ? -16.266 -22.625 -19.891 1 87.38 57 ARG B C 1
ATOM 2042 O O . ARG B 1 57 ? -17.141 -21.906 -20.391 1 87.38 57 ARG B O 1
ATOM 2049 N N . HIS B 1 58 ? -15.664 -22.359 -18.75 1 89.31 58 HIS B N 1
ATOM 2050 C CA . HIS B 1 58 ? -16.188 -21.312 -17.891 1 89.31 58 HIS B CA 1
ATOM 2051 C C . HIS B 1 58 ? -15.336 -20.047 -17.969 1 89.31 58 HIS B C 1
ATOM 2053 O O . HIS B 1 58 ? -15.836 -18.938 -17.797 1 89.31 58 HIS B O 1
ATOM 2059 N N . PHE B 1 59 ? -14.008 -20.266 -18.109 1 90.38 59 PHE B N 1
ATOM 2060 C CA . PHE B 1 59 ? -13.109 -19.109 -18.156 1 90.38 59 PHE B CA 1
ATOM 2061 C C . PHE B 1 59 ? -12.117 -19.25 -19.312 1 90.38 59 PHE B C 1
ATOM 2063 O O . PHE B 1 59 ? -11.414 -20.25 -19.422 1 90.38 59 PHE B O 1
ATOM 2070 N N . ARG B 1 60 ? -12.203 -18.125 -20.016 1 88.25 60 ARG B N 1
ATOM 2071 C CA . ARG B 1 60 ? -11.25 -18.078 -21.125 1 88.25 60 ARG B CA 1
ATOM 2072 C C . ARG B 1 60 ? -9.852 -17.719 -20.625 1 88.25 60 ARG B C 1
ATOM 2074 O O . ARG B 1 60 ? -9.352 -16.625 -20.891 1 88.25 60 ARG B O 1
ATOM 2081 N N . GLY B 1 61 ? -9.25 -18.5 -19.812 1 88.5 61 GLY B N 1
ATOM 2082 C CA . GLY B 1 61 ? -7.875 -18.312 -19.391 1 88.5 61 GLY B CA 1
ATOM 2083 C C . GLY B 1 61 ? -7.758 -17.781 -17.969 1 88.5 61 GLY B C 1
ATOM 2084 O O . GLY B 1 61 ? -8.766 -17.469 -17.328 1 88.5 61 GLY B O 1
ATOM 2085 N N . ARG B 1 62 ? -6.609 -17.672 -17.562 1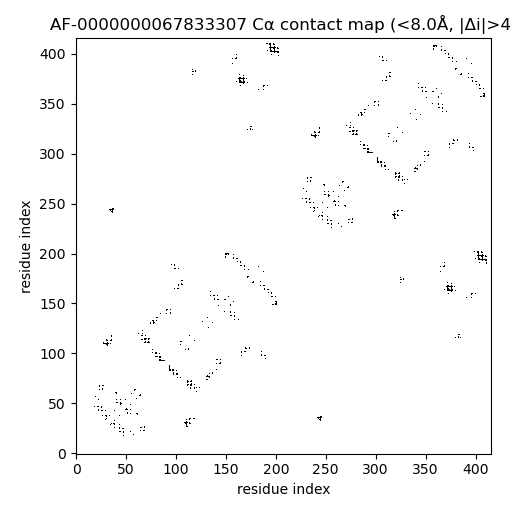 90.06 62 ARG B N 1
ATOM 2086 C CA . ARG B 1 62 ? -6.258 -17.25 -16.203 1 90.06 62 ARG B CA 1
ATOM 2087 C C . ARG B 1 62 ? -6.73 -15.82 -15.93 1 90.06 62 ARG B C 1
ATOM 2089 O O . ARG B 1 62 ? -7.285 -15.539 -14.867 1 90.06 62 ARG B O 1
ATOM 2096 N N . GLU B 1 63 ? -6.578 -14.977 -16.906 1 90.62 63 GLU B N 1
ATOM 2097 C CA . GLU B 1 63 ? -6.906 -13.562 -16.719 1 90.62 63 GLU B CA 1
ATOM 2098 C C . GLU B 1 63 ? -8.406 -13.367 -16.516 1 90.62 63 GLU B C 1
ATOM 2100 O O . GLU B 1 63 ? -8.828 -12.547 -15.703 1 90.62 63 GLU B O 1
ATOM 2105 N N . ALA B 1 64 ? -9.148 -14.078 -17.25 1 91.94 64 ALA B N 1
ATOM 2106 C CA . ALA B 1 64 ? -10.602 -13.984 -17.109 1 91.94 64 ALA B CA 1
ATOM 2107 C C . ALA B 1 64 ? -11.047 -14.391 -15.703 1 91.94 64 ALA B C 1
ATOM 2109 O O . ALA B 1 64 ? -11.93 -13.766 -15.117 1 91.94 64 ALA B O 1
ATOM 2110 N N . LEU B 1 65 ? -10.492 -15.453 -15.211 1 93.06 65 LEU B N 1
ATOM 2111 C CA . LEU B 1 65 ? -10.812 -15.906 -13.859 1 93.06 65 LEU B CA 1
ATOM 2112 C C . LEU B 1 65 ? -10.383 -14.867 -12.828 1 93.06 65 LEU B C 1
ATOM 2114 O O . LEU B 1 65 ? -11.148 -14.547 -11.914 1 93.06 6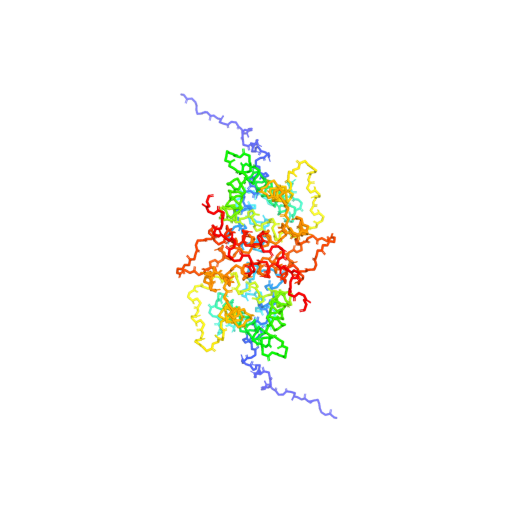5 LEU B O 1
ATOM 2118 N N . LEU B 1 66 ? -9.211 -14.312 -12.969 1 93.38 66 LEU B N 1
ATOM 2119 C CA . LEU B 1 66 ? -8.703 -13.305 -12.047 1 93.38 66 LEU B CA 1
ATOM 2120 C C . LEU B 1 66 ? -9.586 -12.062 -12.062 1 93.38 66 LEU B C 1
ATOM 2122 O O . LEU B 1 66 ? -9.852 -11.469 -11.008 1 93.38 66 LEU B O 1
ATOM 2126 N N . GLU B 1 67 ? -10.016 -11.672 -13.188 1 92.94 67 GLU B N 1
ATOM 2127 C CA . GLU B 1 67 ? -10.914 -10.531 -13.305 1 92.94 67 GLU B CA 1
ATOM 2128 C C . GLU B 1 67 ? -12.227 -10.773 -12.57 1 92.94 67 GLU B C 1
ATOM 2130 O O . GLU B 1 67 ? -12.773 -9.875 -11.938 1 92.94 67 GLU B O 1
ATOM 2135 N N . GLU B 1 68 ? -12.68 -11.938 -12.742 1 93.31 68 GLU B N 1
ATOM 2136 C CA . GLU B 1 68 ? -13.914 -12.297 -12.039 1 93.31 68 GLU B CA 1
ATOM 2137 C C . GLU B 1 68 ? -13.719 -12.258 -10.531 1 93.31 68 GLU B C 1
ATOM 2139 O O . GLU B 1 68 ? -14.586 -11.781 -9.797 1 93.31 68 GLU B O 1
ATOM 2144 N N . VAL B 1 69 ? -12.641 -12.766 -10.031 1 95.25 69 VAL B N 1
ATOM 2145 C CA . VAL B 1 69 ? -12.328 -12.719 -8.609 1 95.25 69 VAL B CA 1
ATOM 2146 C C . VAL B 1 69 ? -12.25 -11.266 -8.141 1 95.25 69 VAL B C 1
ATOM 2148 O O . VAL B 1 69 ? -12.82 -10.906 -7.109 1 95.25 69 VAL B O 1
ATOM 2151 N N . ALA B 1 70 ? -11.602 -10.445 -8.906 1 94.94 70 ALA B N 1
ATOM 2152 C CA . ALA B 1 70 ? -11.469 -9.023 -8.586 1 94.94 70 ALA B CA 1
ATOM 2153 C C . ALA B 1 70 ? -12.836 -8.344 -8.539 1 94.94 70 ALA B C 1
ATOM 2155 O O . ALA B 1 70 ? -13.117 -7.551 -7.637 1 94.94 70 ALA B O 1
ATOM 2156 N N . GLY B 1 71 ? -13.625 -8.648 -9.523 1 93.56 71 GLY B N 1
ATOM 2157 C CA . GLY B 1 71 ? -14.961 -8.078 -9.578 1 93.56 71 GLY B CA 1
ATOM 2158 C C . GLY B 1 71 ? -15.805 -8.43 -8.375 1 93.56 71 GLY B C 1
ATOM 2159 O O . GLY B 1 71 ? -16.484 -7.57 -7.809 1 93.56 71 GLY B O 1
ATOM 2160 N N . ARG B 1 72 ? -15.766 -9.617 -7.988 1 94.44 72 ARG B N 1
ATOM 2161 C CA . ARG B 1 72 ? -16.5 -10.062 -6.812 1 94.44 72 ARG B CA 1
ATOM 2162 C C . ARG B 1 72 ? -15.977 -9.391 -5.547 1 94.44 72 ARG B C 1
ATOM 2164 O O . ARG B 1 72 ? -16.766 -8.977 -4.688 1 94.44 72 ARG B O 1
ATOM 2171 N N . GLY B 1 73 ? -14.703 -9.367 -5.449 1 96 73 GLY B N 1
ATOM 2172 C CA . GLY B 1 73 ? -14.102 -8.672 -4.324 1 96 73 GLY B CA 1
ATOM 2173 C C . GLY B 1 73 ? -14.484 -7.203 -4.258 1 96 73 GLY B C 1
ATOM 2174 O O . GLY B 1 73 ? -14.781 -6.684 -3.182 1 96 73 GLY B O 1
ATOM 2175 N N . PHE B 1 74 ? -14.508 -6.609 -5.355 1 95.31 74 PHE B N 1
ATOM 2176 C CA . PHE B 1 74 ? -14.852 -5.195 -5.445 1 95.31 74 PHE B CA 1
ATOM 2177 C C . PHE B 1 74 ? -16.297 -4.965 -5 1 95.31 74 PHE B C 1
ATOM 2179 O O . PHE B 1 74 ? -16.578 -4.027 -4.25 1 95.31 74 PHE B O 1
ATOM 2186 N N . ALA B 1 75 ? -17.125 -5.82 -5.465 1 94.94 75 ALA B N 1
ATOM 2187 C CA . ALA B 1 75 ? -18.531 -5.734 -5.07 1 94.94 75 ALA B CA 1
ATOM 2188 C C . ALA B 1 75 ? -18.688 -5.941 -3.568 1 94.94 75 ALA B C 1
ATOM 2190 O O . ALA B 1 75 ? -19.469 -5.227 -2.918 1 94.94 75 ALA B O 1
ATOM 2191 N N . ASP B 1 76 ? -18.016 -6.891 -3.02 1 96.5 76 ASP B N 1
ATOM 2192 C CA . ASP B 1 76 ? -18.062 -7.148 -1.584 1 96.5 76 ASP B CA 1
ATOM 2193 C C . ASP B 1 76 ? -17.547 -5.941 -0.793 1 96.5 76 ASP B C 1
ATOM 2195 O O . ASP B 1 76 ? -18.172 -5.535 0.191 1 96.5 76 ASP B O 1
ATOM 2199 N N . LEU B 1 77 ? -16.453 -5.344 -1.211 1 97.56 77 LEU B N 1
ATOM 2200 C CA . LEU B 1 77 ? -15.914 -4.148 -0.572 1 97.56 77 LEU B CA 1
ATOM 2201 C C . LEU B 1 77 ? -16.938 -3.01 -0.604 1 97.56 77 LEU B C 1
ATOM 2203 O O . LEU B 1 77 ? -17.203 -2.391 0.427 1 97.56 77 LEU B O 1
ATOM 2207 N N . ALA B 1 78 ? -17.484 -2.779 -1.772 1 96.94 78 ALA B N 1
ATOM 2208 C CA . ALA B 1 78 ? -18.469 -1.711 -1.921 1 96.94 78 ALA B CA 1
ATOM 2209 C C . ALA B 1 78 ? -19.641 -1.914 -0.972 1 96.94 78 ALA B C 1
ATOM 2211 O O . ALA B 1 78 ? -20.094 -0.969 -0.323 1 96.94 78 ALA B O 1
ATOM 2212 N N . ASP B 1 79 ? -20.062 -3.141 -0.903 1 97 79 ASP B N 1
ATOM 2213 C CA . ASP B 1 79 ? -21.203 -3.461 -0.045 1 97 79 ASP B CA 1
ATOM 2214 C C . ASP B 1 79 ? -20.875 -3.201 1.423 1 97 79 ASP B C 1
ATOM 2216 O O . ASP B 1 79 ? -21.703 -2.658 2.162 1 97 79 ASP B O 1
ATOM 2220 N N . ARG B 1 80 ? -19.75 -3.584 1.873 1 98.12 80 ARG B N 1
ATOM 2221 C CA . ARG B 1 80 ? -19.312 -3.373 3.252 1 98.12 80 ARG B CA 1
ATOM 2222 C C . ARG B 1 80 ? -19.234 -1.885 3.578 1 98.12 80 ARG B C 1
ATOM 2224 O O . ARG B 1 80 ? -19.672 -1.452 4.645 1 98.12 80 ARG B O 1
ATOM 2231 N N . LEU B 1 81 ? -18.672 -1.13 2.664 1 98.38 81 LEU B N 1
ATOM 2232 C CA . LEU B 1 81 ? -18.531 0.305 2.891 1 98.38 81 LEU B CA 1
ATOM 2233 C C . LEU B 1 81 ? -19.891 0.985 2.912 1 98.38 81 LEU B C 1
ATOM 2235 O O . LEU B 1 81 ? -20.156 1.842 3.762 1 98.38 81 LEU B O 1
ATOM 2239 N N . ALA B 1 82 ? -20.75 0.566 1.987 1 97.5 82 ALA B N 1
ATOM 2240 C CA . ALA B 1 82 ? -22.094 1.125 1.94 1 97.5 82 ALA B CA 1
ATOM 2241 C C . ALA B 1 82 ? -22.859 0.828 3.229 1 97.5 82 ALA B C 1
ATOM 2243 O O . ALA B 1 82 ? -23.562 1.695 3.76 1 97.5 82 ALA B O 1
ATOM 2244 N N . ARG B 1 83 ? -22.734 -0.342 3.725 1 97.62 83 ARG B N 1
ATOM 2245 C CA . ARG B 1 83 ? -23.406 -0.732 4.961 1 97.62 83 ARG B CA 1
ATOM 2246 C C . ARG B 1 83 ? -22.891 0.09 6.141 1 97.62 83 ARG B C 1
ATOM 2248 O O . ARG B 1 83 ? -23.672 0.482 7.012 1 97.62 83 ARG B O 1
ATOM 2255 N N . ALA B 1 84 ? -21.594 0.303 6.223 1 98.06 84 ALA B N 1
ATOM 2256 C CA . ALA B 1 84 ? -21 1.121 7.281 1 98.06 84 ALA B CA 1
ATOM 2257 C C . ALA B 1 84 ? -21.609 2.523 7.285 1 98.06 84 ALA B C 1
ATOM 2259 O O . ALA B 1 84 ? -21.875 3.088 8.352 1 98.06 84 ALA B O 1
ATOM 2260 N N . LEU B 1 85 ? -21.828 3.074 6.098 1 97.44 85 LEU B N 1
ATOM 2261 C CA . LEU B 1 85 ? -22.328 4.438 5.957 1 97.44 85 LEU B CA 1
ATOM 2262 C C . LEU B 1 85 ? -23.812 4.5 6.238 1 97.44 85 LEU B C 1
ATOM 2264 O O . LEU B 1 85 ? -24.344 5.555 6.602 1 97.44 85 LEU B O 1
ATOM 2268 N N . ALA B 1 86 ? -24.547 3.355 6.039 1 96.75 86 ALA B N 1
ATOM 2269 C CA . ALA B 1 86 ? -26 3.303 6.188 1 96.75 86 ALA B CA 1
ATOM 2270 C C . ALA B 1 86 ? -26.391 3.006 7.633 1 96.75 86 ALA B C 1
ATOM 2272 O O . ALA B 1 86 ? -27.562 3.059 7.988 1 96.75 86 ALA B O 1
ATOM 2273 N N . GLY B 1 87 ? -25.406 2.723 8.469 1 96.12 87 GLY B N 1
ATOM 2274 C CA . GLY B 1 87 ? -25.703 2.359 9.844 1 96.12 87 GLY B CA 1
ATOM 2275 C C . GLY B 1 87 ? -26.141 3.541 10.695 1 96.12 87 GLY B C 1
ATOM 2276 O O . GLY B 1 87 ? -26.188 4.676 10.211 1 96.12 87 GLY B O 1
ATOM 2277 N N . ARG B 1 88 ? -26.438 3.307 11.938 1 97.06 88 ARG B N 1
ATOM 2278 C CA . ARG B 1 88 ? -26.859 4.34 12.883 1 97.06 88 ARG B CA 1
ATOM 2279 C C . ARG B 1 88 ? -25.672 5.18 13.336 1 97.06 88 ARG B C 1
ATOM 2281 O O . ARG B 1 88 ? -24.516 4.773 13.18 1 97.06 88 ARG B O 1
ATOM 2288 N N . GLY B 1 89 ? -25.984 6.398 13.883 1 97.06 89 GLY B N 1
ATOM 2289 C CA . GLY B 1 89 ? -24.938 7.25 14.438 1 97.06 89 GLY B CA 1
ATOM 2290 C C . GLY B 1 89 ? -24.75 8.547 13.672 1 97.06 89 GLY B C 1
ATOM 2291 O O . GLY B 1 89 ? -25.406 8.773 12.648 1 97.06 89 GLY B O 1
ATOM 2292 N N . THR B 1 90 ? -23.922 9.422 14.18 1 96.62 90 THR B N 1
ATOM 2293 C CA . THR B 1 90 ? -23.578 10.688 13.539 1 96.62 90 THR B CA 1
ATOM 2294 C C . THR B 1 90 ? -22.812 10.453 12.242 1 96.62 90 THR B C 1
ATOM 2296 O O . THR B 1 90 ? -22.266 9.367 12.023 1 96.62 90 THR B O 1
ATOM 2299 N N . PRO B 1 91 ? -22.734 11.414 11.406 1 96.56 91 PRO B N 1
ATOM 2300 C CA . PRO B 1 91 ? -21.938 11.273 10.188 1 96.56 91 PRO B CA 1
ATOM 2301 C C . PRO B 1 91 ? -20.484 10.883 10.461 1 96.56 91 PRO B C 1
ATOM 2303 O O . PRO B 1 91 ? -19.922 10.039 9.758 1 96.56 91 PRO B O 1
ATOM 2306 N N . LEU B 1 92 ? -19.906 11.438 11.492 1 96.06 92 LEU B N 1
ATOM 2307 C CA . LEU B 1 92 ? -18.531 11.125 11.82 1 96.06 92 LEU B CA 1
ATOM 2308 C C . LEU B 1 92 ? -18.375 9.68 12.273 1 96.06 92 LEU B C 1
ATOM 2310 O O . LEU B 1 92 ? -17.422 9 11.906 1 96.06 92 LEU B O 1
ATOM 2314 N N . GLU B 1 93 ? -19.328 9.195 13.023 1 96.88 93 GLU B N 1
ATOM 2315 C CA . GLU B 1 93 ? -19.297 7.805 13.469 1 96.88 93 GLU B CA 1
ATOM 2316 C C . GLU B 1 93 ? -19.406 6.848 12.281 1 96.88 93 GLU B C 1
ATOM 2318 O O . GLU B 1 93 ? -18.688 5.844 12.219 1 96.88 93 GLU B O 1
ATOM 2323 N N . ARG B 1 94 ? -20.297 7.133 11.383 1 98.12 94 ARG B N 1
ATOM 2324 C CA . ARG B 1 94 ? -20.484 6.309 10.195 1 98.12 94 ARG B CA 1
ATOM 2325 C C . ARG B 1 94 ? -19.234 6.34 9.312 1 98.12 94 ARG B C 1
ATOM 2327 O O . ARG B 1 94 ? -18.812 5.305 8.797 1 98.12 94 ARG B O 1
ATOM 2334 N N . PHE B 1 95 ? -18.703 7.527 9.219 1 97.75 95 PHE B N 1
ATOM 2335 C CA . PHE B 1 95 ? -17.484 7.691 8.438 1 97.75 95 PHE B CA 1
ATOM 2336 C C . PHE B 1 95 ? -16.344 6.902 9.055 1 97.75 95 PHE B C 1
ATOM 2338 O O . PHE B 1 95 ? -15.57 6.246 8.344 1 97.75 95 PHE B O 1
ATOM 2345 N N . THR B 1 96 ? -16.188 6.914 10.344 1 97.25 96 THR B N 1
ATOM 2346 C CA . THR B 1 96 ? -15.18 6.141 11.062 1 97.25 96 THR B CA 1
ATOM 2347 C C . THR B 1 96 ? -15.383 4.645 10.828 1 97.25 96 THR B C 1
ATOM 2349 O O . THR B 1 96 ? -14.43 3.922 10.539 1 97.25 96 THR B O 1
ATOM 2352 N N . ARG B 1 97 ? -16.578 4.191 10.812 1 98.19 97 ARG B N 1
ATOM 2353 C CA . ARG B 1 97 ? -16.891 2.787 10.57 1 98.19 97 ARG B CA 1
ATOM 2354 C C . ARG B 1 97 ? -16.531 2.383 9.141 1 98.19 97 ARG B C 1
ATOM 2356 O O . ARG B 1 97 ? -16.109 1.246 8.898 1 98.19 97 ARG B O 1
ATOM 2363 N N . MET B 1 98 ? -16.766 3.279 8.25 1 98.62 98 MET B N 1
ATOM 2364 C CA . MET B 1 98 ? -16.375 3.018 6.867 1 98.62 98 MET B CA 1
ATOM 2365 C C . MET B 1 98 ? -14.883 2.705 6.773 1 98.62 98 MET B C 1
ATOM 2367 O O . MET B 1 98 ? -14.484 1.74 6.113 1 98.62 98 MET B O 1
ATOM 2371 N N . GLY B 1 99 ? -14.055 3.555 7.422 1 98.62 99 GLY B N 1
ATOM 2372 C CA . GLY B 1 99 ? -12.617 3.297 7.445 1 98.62 99 GLY B CA 1
ATOM 2373 C C . GLY B 1 99 ? -12.266 1.971 8.086 1 98.62 99 GLY B C 1
ATOM 2374 O O . GLY B 1 99 ? -11.414 1.239 7.582 1 98.62 99 GLY B O 1
ATOM 2375 N N . GLU B 1 100 ? -12.898 1.669 9.148 1 98.56 100 GLU B N 1
ATOM 2376 C CA . GLU B 1 100 ? -12.664 0.403 9.836 1 98.56 100 GLU B CA 1
ATOM 2377 C C . GLU B 1 100 ? -13.062 -0.783 8.961 1 98.56 100 GLU B C 1
ATOM 2379 O O . GLU B 1 100 ? -12.367 -1.8 8.938 1 98.56 100 GLU B O 1
ATOM 2384 N N . ALA B 1 101 ? -14.164 -0.618 8.266 1 98.75 101 ALA B N 1
ATOM 2385 C CA . ALA B 1 101 ? -14.625 -1.67 7.367 1 98.75 101 ALA B CA 1
ATOM 2386 C C . ALA B 1 101 ? -13.625 -1.912 6.242 1 98.75 101 ALA B C 1
ATOM 2388 O O . ALA B 1 101 ? -13.406 -3.053 5.828 1 98.75 101 ALA B O 1
ATOM 2389 N N . TYR B 1 102 ? -13.062 -0.86 5.738 1 98.75 102 TYR B N 1
ATOM 2390 C CA . TYR B 1 102 ? -12.047 -0.977 4.695 1 98.75 102 TYR B CA 1
ATOM 2391 C C . TYR B 1 102 ? -10.859 -1.801 5.176 1 98.75 102 TYR B C 1
ATOM 2393 O O . TYR B 1 102 ? -10.445 -2.746 4.508 1 98.75 102 TYR B O 1
ATOM 2401 N N . LEU B 1 103 ? -10.336 -1.45 6.375 1 98.81 103 LEU B N 1
ATOM 2402 C CA . LEU B 1 103 ? -9.188 -2.16 6.922 1 98.81 103 LEU B CA 1
ATOM 2403 C C . LEU B 1 103 ? -9.547 -3.605 7.25 1 98.81 103 LEU B C 1
ATOM 2405 O O . LEU B 1 103 ? -8.75 -4.516 7.027 1 98.81 103 LEU B O 1
ATOM 2409 N N . ALA B 1 104 ? -10.719 -3.83 7.754 1 98.75 104 ALA B N 1
ATOM 2410 C CA . ALA B 1 104 ? -11.172 -5.18 8.07 1 98.75 104 ALA B CA 1
ATOM 2411 C C . ALA B 1 104 ? -11.266 -6.039 6.816 1 98.75 104 ALA B C 1
ATOM 2413 O O . ALA B 1 104 ? -10.883 -7.211 6.824 1 98.75 104 ALA B O 1
ATOM 2414 N N . PHE B 1 105 ? -11.781 -5.453 5.812 1 98.62 105 PHE B N 1
ATOM 2415 C CA . PHE B 1 105 ? -11.875 -6.172 4.547 1 98.62 105 PHE B CA 1
ATOM 2416 C C . PHE B 1 105 ? -10.5 -6.617 4.074 1 98.62 105 PHE B C 1
ATOM 2418 O O . PHE B 1 105 ? -10.32 -7.773 3.684 1 98.62 105 PHE B O 1
ATOM 2425 N N . ALA B 1 106 ? -9.57 -5.672 4.043 1 98.25 106 ALA B N 1
ATOM 2426 C CA . ALA B 1 106 ? -8.211 -5.984 3.604 1 98.25 106 ALA B CA 1
ATOM 2427 C C . ALA B 1 106 ? -7.621 -7.141 4.41 1 98.25 106 ALA B C 1
ATOM 2429 O O . ALA B 1 106 ? -6.891 -7.973 3.869 1 98.25 106 ALA B O 1
ATOM 2430 N N . GLU B 1 107 ? -7.938 -7.223 5.668 1 97.5 107 GLU B N 1
ATOM 2431 C CA . GLU B 1 107 ? -7.406 -8.242 6.574 1 97.5 107 GLU B CA 1
ATOM 2432 C C . GLU B 1 107 ? -8.141 -9.562 6.406 1 97.5 107 GLU B C 1
ATOM 2434 O O . GLU B 1 107 ? -7.516 -10.625 6.363 1 97.5 107 GLU B O 1
ATOM 2439 N N . GLU B 1 108 ? -9.438 -9.539 6.238 1 98.06 108 GLU B N 1
ATOM 2440 C CA . GLU B 1 108 ? -10.289 -10.734 6.242 1 98.06 108 GLU B CA 1
ATOM 2441 C C . GLU B 1 108 ? -10.32 -11.391 4.867 1 98.06 108 GLU B C 1
ATOM 2443 O O . GLU B 1 108 ? -10.555 -12.594 4.754 1 98.06 108 GLU B O 1
ATOM 2448 N N . GLU B 1 109 ? -10.102 -10.57 3.877 1 98 109 GLU B N 1
ATOM 2449 C CA . GLU B 1 109 ? -10.234 -11.047 2.504 1 98 109 GLU B CA 1
ATOM 2450 C C . GLU B 1 109 ? -8.984 -10.734 1.684 1 98 109 GLU B C 1
ATOM 2452 O O . GLU B 1 109 ? -9.07 -10.07 0.649 1 98 109 GLU B O 1
ATOM 2457 N N . PRO B 1 110 ? -7.859 -11.289 2.098 1 96.88 110 PRO B N 1
ATOM 2458 C CA . PRO B 1 110 ? -6.617 -10.938 1.409 1 96.88 110 PRO B CA 1
ATOM 2459 C C . PRO B 1 110 ? -6.609 -11.375 -0.053 1 96.88 110 PRO B C 1
ATOM 2461 O O . PRO B 1 110 ? -5.969 -10.734 -0.891 1 96.88 110 PRO B O 1
ATOM 2464 N N . GLY B 1 111 ? -7.27 -12.453 -0.416 1 96.38 111 GLY B N 1
ATOM 2465 C CA . GLY B 1 111 ? -7.367 -12.875 -1.805 1 96.38 111 GLY B CA 1
ATOM 2466 C C . GLY B 1 111 ? -8.109 -11.883 -2.678 1 96.38 111 GLY B C 1
ATOM 2467 O O . GLY B 1 111 ? -7.652 -11.539 -3.766 1 96.38 111 GLY B O 1
ATOM 2468 N N . TYR B 1 112 ? -9.281 -11.469 -2.188 1 96.94 112 TYR B N 1
ATOM 2469 C CA . TYR B 1 112 ? -10.039 -10.445 -2.893 1 96.94 112 TYR B CA 1
ATOM 2470 C C . TYR B 1 112 ? -9.242 -9.148 -2.996 1 96.94 112 TYR B C 1
ATOM 2472 O O . TYR B 1 112 ? -9.188 -8.531 -4.062 1 96.94 112 TYR B O 1
ATOM 2480 N N . TYR B 1 113 ? -8.625 -8.75 -1.923 1 96.94 113 TYR B N 1
ATOM 2481 C CA . TYR B 1 113 ? -7.883 -7.488 -1.892 1 96.94 113 TYR B CA 1
ATOM 2482 C C . TYR B 1 113 ? -6.75 -7.5 -2.91 1 96.94 113 TYR B C 1
ATOM 2484 O O . TYR B 1 113 ? -6.578 -6.539 -3.666 1 96.94 113 TYR B O 1
ATOM 2492 N N . ALA B 1 114 ? -6 -8.562 -2.91 1 94.44 114 ALA B N 1
ATOM 2493 C CA . ALA B 1 114 ? -4.914 -8.703 -3.873 1 94.44 114 ALA B CA 1
ATOM 2494 C C . ALA B 1 114 ? -5.438 -8.672 -5.305 1 94.44 114 ALA B C 1
ATOM 2496 O O . ALA B 1 114 ? -4.875 -7.98 -6.16 1 94.44 114 ALA B O 1
ATOM 2497 N N . ALA B 1 115 ? -6.512 -9.383 -5.574 1 94.44 115 ALA B N 1
ATOM 2498 C CA . ALA B 1 115 ? -7.07 -9.422 -6.922 1 94.44 115 ALA B CA 1
ATOM 2499 C C . ALA B 1 115 ? -7.512 -8.031 -7.379 1 94.44 115 ALA B C 1
ATOM 2501 O O . ALA B 1 115 ? -7.27 -7.641 -8.523 1 94.44 115 ALA B O 1
ATOM 2502 N N . ILE B 1 116 ? -8.148 -7.277 -6.48 1 94.25 116 ILE B N 1
ATOM 2503 C CA . ILE B 1 116 ? -8.656 -5.949 -6.805 1 94.25 116 ILE B CA 1
ATOM 2504 C C . ILE B 1 116 ? -7.5 -5.035 -7.211 1 94.25 116 ILE B C 1
ATOM 2506 O O . ILE B 1 116 ? -7.602 -4.293 -8.188 1 94.25 116 ILE B O 1
ATOM 2510 N N . PHE B 1 117 ? -6.398 -5.117 -6.562 1 92.38 117 PHE B N 1
ATOM 2511 C CA . PHE B 1 117 ? -5.402 -4.059 -6.703 1 92.38 117 PHE B CA 1
ATOM 2512 C C . PHE B 1 117 ? -4.234 -4.531 -7.562 1 92.38 117 PHE B C 1
ATOM 2514 O O . PHE B 1 117 ? -3.441 -3.717 -8.039 1 92.38 117 PHE B O 1
ATOM 2521 N N . GLU B 1 118 ? -4.145 -5.77 -7.762 1 86.56 118 GLU B N 1
ATOM 2522 C CA . GLU B 1 118 ? -2.971 -6.242 -8.492 1 86.56 118 GLU B CA 1
ATOM 2523 C C . GLU B 1 118 ? -3.348 -6.727 -9.891 1 86.56 118 GLU B C 1
ATOM 2525 O O . GLU B 1 118 ? -2.488 -6.844 -10.766 1 86.56 118 GLU B O 1
ATOM 2530 N N . VAL B 1 119 ? -4.566 -7.094 -10.016 1 79.19 119 VAL B N 1
ATOM 2531 C CA . VAL B 1 119 ? -4.965 -7.566 -11.336 1 79.19 119 VAL B CA 1
ATOM 2532 C C . VAL B 1 119 ? -5.176 -6.379 -12.273 1 79.19 119 VAL B C 1
ATOM 2534 O O . VAL B 1 119 ? -5.926 -5.453 -11.953 1 79.19 119 VAL B O 1
ATOM 2537 N N . ARG B 1 120 ? -4.129 -6.086 -13.086 1 64.75 120 ARG B N 1
ATOM 2538 C CA . ARG B 1 120 ? -4.164 -5.004 -14.062 1 64.75 120 ARG B CA 1
ATOM 2539 C C . ARG B 1 120 ? -5.234 -5.258 -15.117 1 64.75 120 ARG B C 1
ATOM 2541 O O . ARG B 1 120 ? -5.219 -6.293 -15.789 1 64.75 120 ARG B O 1
ATOM 2548 N N . GLY B 1 121 ? -6.461 -5.355 -14.641 1 52.31 121 GLY B N 1
ATOM 2549 C CA . GLY B 1 121 ? -7.387 -5.664 -15.719 1 52.31 121 GLY B CA 1
ATOM 2550 C C . GLY B 1 121 ? -7.055 -4.945 -17.016 1 52.31 121 GLY B C 1
ATOM 2551 O O . GLY B 1 121 ? -6.469 -3.861 -17 1 52.31 121 GLY B O 1
ATOM 2552 N N . GLN B 1 122 ? -6.621 -5.551 -18.094 1 45.69 122 GLN B N 1
ATOM 2553 C CA . GLN B 1 122 ? -7.02 -4.832 -19.297 1 45.69 122 GLN B CA 1
ATOM 2554 C C . GLN B 1 122 ? -8.188 -3.893 -19.016 1 45.69 122 GLN B C 1
ATOM 2556 O O . GLN B 1 122 ? -8.758 -3.91 -17.922 1 45.69 122 GLN B O 1
ATOM 2561 N N . ALA B 1 123 ? -9.078 -3.453 -20.047 1 38 123 ALA B N 1
ATOM 2562 C CA . ALA B 1 123 ? -10.344 -2.734 -19.922 1 38 123 ALA B CA 1
ATOM 2563 C C . ALA B 1 123 ? -11.188 -3.309 -18.797 1 38 123 ALA B C 1
ATOM 2565 O O . ALA B 1 123 ? -11.75 -4.402 -18.922 1 38 123 ALA B O 1
ATOM 2566 N N . ALA B 1 124 ? -10.617 -3.391 -17.531 1 42.25 124 ALA B N 1
ATOM 2567 C CA . ALA B 1 124 ? -11.664 -3.883 -16.641 1 42.25 124 ALA B CA 1
ATOM 2568 C C . ALA B 1 124 ? -13.047 -3.486 -17.141 1 42.25 124 ALA B C 1
ATOM 2570 O O . ALA B 1 124 ? -13.266 -2.344 -17.547 1 42.25 124 ALA B O 1
ATOM 2571 N N . PRO B 1 125 ? -13.758 -4.445 -17.375 1 42.09 125 PRO B N 1
ATOM 2572 C CA . PRO B 1 125 ? -15.086 -3.957 -17.766 1 42.09 125 PRO B CA 1
ATOM 2573 C C . PRO B 1 125 ? -15.562 -2.789 -16.906 1 42.09 125 PRO B C 1
ATOM 2575 O O . PRO B 1 125 ? -15.219 -2.703 -15.734 1 42.09 125 PRO B O 1
ATOM 2578 N N . ALA B 1 126 ? -15.773 -1.661 -17.547 1 44.03 126 ALA B N 1
ATOM 2579 C CA . ALA B 1 126 ? -16.484 -0.573 -16.891 1 44.03 126 ALA B CA 1
ATOM 2580 C C . ALA B 1 126 ? -17.438 -1.11 -15.82 1 44.03 126 ALA B C 1
ATOM 2582 O O . ALA B 1 126 ? -18.188 -2.055 -16.062 1 44.03 126 ALA B O 1
ATOM 2583 N N . PRO B 1 127 ? -16.859 -0.898 -14.484 1 46.81 127 PRO B N 1
ATOM 2584 C CA . PRO B 1 127 ? -17.875 -1.36 -13.539 1 46.81 127 PRO B CA 1
ATOM 2585 C C . PRO B 1 127 ? -19.297 -1.287 -14.117 1 46.81 127 PRO B C 1
ATOM 2587 O O . PRO B 1 127 ? -19.578 -0.419 -14.938 1 46.81 127 PRO B O 1
ATOM 2590 N N . ALA B 1 128 ? -19.938 -2.371 -14.148 1 48.59 128 ALA B N 1
ATOM 2591 C CA . ALA B 1 128 ? -21.359 -2.262 -14.469 1 48.59 128 ALA B CA 1
ATOM 2592 C C . ALA B 1 128 ? -21.969 -1.018 -13.828 1 48.59 128 ALA B C 1
ATOM 2594 O O . ALA B 1 128 ? -21.734 -0.733 -12.656 1 48.59 128 ALA B O 1
ATOM 2595 N N . PRO B 1 129 ? -22.344 -0.114 -14.602 1 50.16 129 PRO B N 1
ATOM 2596 C CA . PRO B 1 129 ? -22.891 1.167 -14.156 1 50.16 129 PRO B CA 1
ATOM 2597 C C . PRO B 1 129 ? -23.641 1.056 -12.828 1 50.16 129 PRO B C 1
ATOM 2599 O O . PRO B 1 129 ? -23.719 2.031 -12.078 1 50.16 129 PRO B O 1
ATOM 2602 N N . GLU B 1 130 ? -24.047 -0.244 -12.484 1 57.31 130 GLU B N 1
ATOM 2603 C CA . GLU B 1 130 ? -25 -0.295 -11.383 1 57.31 130 GLU B CA 1
ATOM 2604 C C . GLU B 1 130 ? -24.297 -0.509 -10.047 1 57.31 130 GLU B C 1
ATOM 2606 O O . GLU B 1 130 ? -24.922 -0.414 -8.992 1 57.31 130 GLU B O 1
ATOM 2611 N N . ARG B 1 131 ? -22.984 -0.697 -10.016 1 64.44 131 ARG B N 1
ATOM 2612 C CA . ARG B 1 131 ? -22.422 -1 -8.703 1 64.44 131 ARG B CA 1
ATOM 2613 C C . ARG B 1 131 ? -21.734 0.225 -8.109 1 64.44 131 ARG B C 1
ATOM 2615 O O . ARG B 1 131 ? -21.047 0.965 -8.812 1 64.44 131 ARG B O 1
ATOM 2622 N N . PRO B 1 132 ? -22.109 0.385 -6.824 1 75.94 132 PRO B N 1
ATOM 2623 C CA . PRO B 1 132 ? -21.469 1.541 -6.203 1 75.94 132 PRO B CA 1
ATOM 2624 C C . PRO B 1 132 ? -19.938 1.462 -6.266 1 75.94 132 PRO B C 1
ATOM 2626 O O . PRO B 1 132 ? -19.359 0.396 -6.039 1 75.94 132 PRO B O 1
ATOM 2629 N N . ASN B 1 133 ? -19.344 2.463 -6.637 1 90.75 133 ASN B N 1
ATOM 2630 C CA . ASN B 1 133 ? -17.891 2.639 -6.664 1 90.75 133 ASN B CA 1
ATOM 2631 C C . ASN B 1 133 ? -17.359 3.074 -5.305 1 90.75 133 ASN B C 1
ATOM 2633 O O . ASN B 1 133 ? -17.734 4.133 -4.793 1 90.75 133 ASN B O 1
ATOM 2637 N N . PRO B 1 134 ? -16.531 2.219 -4.668 1 95.69 134 PRO B N 1
ATOM 2638 C CA . PRO B 1 134 ? -16.031 2.523 -3.326 1 95.69 134 PRO B CA 1
ATOM 2639 C C . PRO B 1 134 ? -15.422 3.92 -3.227 1 95.69 134 PRO B C 1
ATOM 2641 O O . PRO B 1 134 ? -15.578 4.594 -2.205 1 95.69 134 PRO B O 1
ATOM 2644 N N . PHE B 1 135 ? -14.789 4.355 -4.207 1 96.12 135 PHE B N 1
ATOM 2645 C CA . PHE B 1 135 ? -14.188 5.684 -4.18 1 96.12 135 PHE B CA 1
ATOM 2646 C C . PHE B 1 135 ? -15.258 6.766 -4.16 1 96.12 135 PHE B C 1
ATOM 2648 O O . PHE B 1 135 ? -15.133 7.758 -3.434 1 96.12 135 PHE B O 1
ATOM 2655 N N . ASN B 1 136 ? -16.281 6.617 -4.949 1 96.19 136 ASN B N 1
ATOM 2656 C CA . ASN B 1 136 ? -17.375 7.574 -4.926 1 96.19 136 ASN B CA 1
ATOM 2657 C C . ASN B 1 136 ? -18.078 7.598 -3.566 1 96.19 136 ASN B C 1
ATOM 2659 O O . ASN B 1 136 ? -18.5 8.656 -3.104 1 96.19 136 ASN B O 1
ATOM 2663 N N . LEU B 1 137 ? -18.203 6.438 -2.977 1 97.44 137 LEU B N 1
ATOM 2664 C CA . LEU B 1 137 ? -18.75 6.383 -1.625 1 97.44 137 LEU B CA 1
ATOM 2665 C C . LEU B 1 137 ? -17.891 7.199 -0.659 1 97.44 137 LEU B C 1
ATOM 2667 O O . LEU B 1 137 ? -18.422 7.895 0.21 1 97.44 137 LEU B O 1
ATOM 2671 N N . LEU B 1 138 ? -16.594 7.129 -0.779 1 98.19 138 LEU B N 1
ATOM 2672 C CA . LEU B 1 138 ? -15.672 7.867 0.071 1 98.19 138 LEU B CA 1
ATOM 2673 C C . LEU B 1 138 ? -15.844 9.375 -0.123 1 98.19 138 LEU B C 1
ATOM 2675 O O . LEU B 1 138 ? -15.906 10.125 0.852 1 98.19 138 LEU B O 1
ATOM 2679 N N . VAL B 1 139 ? -15.906 9.797 -1.352 1 97.88 139 VAL B N 1
ATOM 2680 C CA . VAL B 1 139 ? -16.078 11.219 -1.655 1 97.88 139 VAL B CA 1
ATOM 2681 C C . VAL B 1 139 ? -17.375 11.734 -1.027 1 97.88 139 VAL B C 1
ATOM 2683 O O . VAL B 1 139 ? -17.375 12.773 -0.373 1 97.88 139 VAL B O 1
ATOM 2686 N N . GLU B 1 140 ? -18.406 11 -1.205 1 97.06 140 GLU B N 1
ATOM 2687 C CA . GLU B 1 140 ? -19.703 11.398 -0.662 1 97.06 140 GLU B CA 1
ATOM 2688 C C . GLU B 1 140 ? -19.688 11.406 0.864 1 97.06 140 GLU B C 1
ATOM 2690 O O . GLU B 1 140 ? -20.234 12.312 1.49 1 97.06 140 GLU B O 1
ATOM 2695 N N . ALA B 1 141 ? -19.047 10.438 1.428 1 98 141 ALA B N 1
ATOM 2696 C CA . ALA B 1 141 ? -18.922 10.359 2.881 1 98 141 ALA B CA 1
ATOM 2697 C C . ALA B 1 141 ? -18.172 11.562 3.434 1 98 141 ALA B C 1
ATOM 2699 O O . ALA B 1 141 ? -18.547 12.133 4.461 1 98 141 ALA B O 1
ATOM 2700 N N . LEU B 1 142 ? -17.078 11.945 2.771 1 98.25 142 LEU B N 1
ATOM 2701 C CA . LEU B 1 142 ? -16.312 13.117 3.184 1 98.25 142 LEU B CA 1
ATOM 2702 C C . LEU B 1 142 ? -17.188 14.367 3.156 1 98.25 142 LEU B C 1
ATOM 2704 O O . LEU B 1 142 ? -17.203 15.141 4.117 1 98.25 142 LEU B O 1
ATOM 2708 N N . ARG B 1 143 ? -17.953 14.547 2.115 1 97.56 143 ARG B N 1
ATOM 2709 C CA . ARG B 1 143 ? -18.797 15.719 1.951 1 97.56 143 ARG B CA 1
ATOM 2710 C C . ARG B 1 143 ? -19.891 15.766 3.025 1 97.56 143 ARG B C 1
ATOM 2712 O O . ARG B 1 143 ? -20.172 16.828 3.58 1 97.56 143 ARG B O 1
ATOM 2719 N N . THR B 1 144 ? -20.438 14.609 3.285 1 96.94 144 THR B N 1
ATOM 2720 C CA . THR B 1 144 ? -21.531 14.531 4.25 1 96.94 144 THR B CA 1
ATOM 2721 C C . THR B 1 144 ? -21.016 14.734 5.668 1 96.94 144 THR B C 1
ATOM 2723 O O . THR B 1 144 ? -21.688 15.367 6.492 1 96.94 144 THR B O 1
ATOM 2726 N N . THR B 1 145 ? -19.891 14.25 6.012 1 96.88 145 THR B N 1
ATOM 2727 C CA . THR B 1 145 ? -19.328 14.305 7.352 1 96.88 145 THR B CA 1
ATOM 2728 C C . THR B 1 145 ? -18.781 15.703 7.648 1 96.88 145 THR B C 1
ATOM 2730 O O . THR B 1 145 ? -18.828 16.156 8.797 1 96.88 145 THR B O 1
ATOM 2733 N N . PHE B 1 146 ? -18.297 16.344 6.613 1 95.69 146 PHE B N 1
ATOM 2734 C CA . PHE B 1 146 ? -17.703 17.672 6.758 1 95.69 146 PHE B CA 1
ATOM 2735 C C . PHE B 1 146 ? -18.359 18.656 5.789 1 95.69 146 PHE B C 1
ATOM 2737 O O . PHE B 1 146 ? -17.719 19.109 4.832 1 95.69 146 PHE B O 1
ATOM 2744 N N . PRO B 1 147 ? -19.547 19.109 6.129 1 94.12 147 PRO B N 1
ATOM 2745 C CA . PRO B 1 147 ? -20.344 19.906 5.188 1 94.12 147 PRO B CA 1
ATOM 2746 C C . PRO B 1 147 ? -19.75 21.297 4.949 1 94.12 147 PRO B C 1
ATOM 2748 O O . PRO B 1 147 ? -20.062 21.938 3.939 1 94.12 147 PRO B O 1
ATOM 2751 N N . ASP B 1 148 ? -18.828 21.812 5.852 1 93.06 148 ASP B N 1
ATOM 2752 C CA . ASP B 1 148 ? -18.25 23.141 5.699 1 93.06 148 ASP B CA 1
ATOM 2753 C C . ASP B 1 148 ? -17.109 23.141 4.684 1 93.06 148 ASP B C 1
ATOM 2755 O O . ASP B 1 148 ? -16.562 24.188 4.344 1 93.06 148 ASP B O 1
ATOM 2759 N N . GLY B 1 149 ? -16.688 21.953 4.301 1 93.94 149 GLY B N 1
ATOM 2760 C CA . GLY B 1 149 ? -15.695 21.844 3.246 1 93.94 149 GLY B CA 1
ATOM 2761 C C . GLY B 1 149 ? -14.281 21.688 3.773 1 93.94 149 GLY B C 1
ATOM 2762 O O . GLY B 1 149 ? -14.078 21.312 4.93 1 93.94 149 GLY B O 1
ATOM 2763 N N . PHE B 1 150 ? -13.383 21.875 2.889 1 95.19 150 PHE B N 1
ATOM 2764 C CA . PHE B 1 150 ? -12 21.531 3.184 1 95.19 150 PHE B CA 1
ATOM 2765 C C . PHE B 1 150 ? -11.062 22.656 2.791 1 95.19 150 PHE B C 1
ATOM 2767 O O . PHE B 1 150 ? -10.016 22.422 2.184 1 95.19 150 PHE B O 1
ATOM 2774 N N . ASP B 1 151 ? -11.523 23.875 3.129 1 92.38 151 ASP B N 1
ATOM 2775 C CA . ASP B 1 151 ? -10.695 25.078 2.936 1 92.38 151 ASP B CA 1
ATOM 2776 C C . ASP B 1 151 ? -10.219 25.172 1.491 1 92.38 151 ASP B C 1
ATOM 2778 O O . ASP B 1 151 ? -9.023 25.359 1.24 1 92.38 151 ASP B O 1
ATOM 2782 N N . GLY B 1 152 ? -11.094 24.906 0.528 1 93.56 152 GLY B N 1
ATOM 2783 C CA . GLY B 1 152 ? -10.82 25.125 -0.885 1 93.56 152 GLY B CA 1
ATOM 2784 C C . GLY B 1 152 ? -10.266 23.891 -1.581 1 93.56 152 GLY B C 1
ATOM 2785 O O . GLY B 1 152 ? -10.102 23.891 -2.803 1 93.56 152 GLY B O 1
ATOM 2786 N N . VAL B 1 153 ? -9.961 22.875 -0.802 1 95.94 153 VAL B N 1
ATOM 2787 C CA . VAL B 1 153 ? -9.453 21.641 -1.395 1 95.94 153 VAL B CA 1
ATOM 2788 C C . VAL B 1 153 ? -10.602 20.844 -2.004 1 95.94 153 VAL B C 1
ATOM 2790 O O . VAL B 1 153 ? -11.656 20.688 -1.381 1 95.94 153 VAL B O 1
ATOM 2793 N N . ASP B 1 154 ? -10.422 20.375 -3.213 1 96.25 154 ASP B N 1
ATOM 2794 C CA . ASP B 1 154 ? -11.391 19.5 -3.863 1 96.25 154 ASP B CA 1
ATOM 2795 C C . ASP B 1 154 ? -11.594 18.219 -3.059 1 96.25 154 ASP B C 1
ATOM 2797 O O . ASP B 1 154 ? -10.633 17.516 -2.754 1 96.25 154 ASP B O 1
ATOM 2801 N N . PRO B 1 155 ? -12.875 17.906 -2.74 1 97.12 155 PRO B N 1
ATOM 2802 C CA . PRO B 1 155 ? -13.125 16.672 -1.969 1 97.12 155 PRO B CA 1
ATOM 2803 C C . PRO B 1 155 ? -12.547 15.43 -2.633 1 97.12 155 PRO B C 1
ATOM 2805 O O . PRO B 1 155 ? -12.141 14.492 -1.942 1 97.12 155 PRO B O 1
ATOM 2808 N N . ARG B 1 156 ? -12.508 15.367 -3.922 1 97.5 156 ARG B N 1
ATOM 2809 C CA . ARG B 1 156 ? -11.945 14.219 -4.617 1 97.5 156 ARG B CA 1
ATOM 2810 C C . ARG B 1 156 ? -10.438 14.117 -4.383 1 97.5 156 ARG B C 1
ATOM 2812 O O . ARG B 1 156 ? -9.891 13.016 -4.273 1 97.5 156 ARG B O 1
ATOM 2819 N N . PHE B 1 157 ? -9.766 15.25 -4.352 1 97.62 157 PHE B N 1
ATOM 2820 C CA . PHE B 1 157 ? -8.336 15.281 -4.062 1 97.62 157 PHE B CA 1
ATOM 2821 C C . PHE B 1 157 ? -8.062 14.781 -2.65 1 97.62 157 PHE B C 1
ATOM 2823 O O . PHE B 1 157 ? -7.18 13.945 -2.443 1 97.62 157 PHE B O 1
ATOM 2830 N N . LEU B 1 158 ? -8.867 15.25 -1.761 1 97.88 158 LEU B N 1
ATOM 2831 C CA . LEU B 1 158 ? -8.734 14.805 -0.375 1 97.88 158 LEU B CA 1
ATOM 2832 C C . LEU B 1 158 ? -9.055 13.32 -0.244 1 97.88 158 LEU B C 1
ATOM 2834 O O . LEU B 1 158 ? -8.383 12.602 0.504 1 97.88 158 LEU B O 1
ATOM 2838 N N . ALA B 1 159 ? -10.039 12.867 -0.983 1 98.38 159 ALA B N 1
ATOM 2839 C CA . ALA B 1 159 ? -10.43 11.461 -0.958 1 98.38 159 ALA B CA 1
ATOM 2840 C C . ALA B 1 159 ? -9.281 10.57 -1.429 1 98.38 159 ALA B C 1
ATOM 2842 O O . ALA B 1 159 ? -9.078 9.477 -0.897 1 98.38 159 ALA B O 1
ATOM 2843 N N . LEU B 1 160 ? -8.531 11.008 -2.393 1 98.44 160 LEU B N 1
ATOM 2844 C CA . LEU B 1 160 ? -7.383 10.242 -2.865 1 98.44 160 LEU B CA 1
ATOM 2845 C C . LEU B 1 160 ? -6.344 10.086 -1.762 1 98.44 160 LEU B C 1
ATOM 2847 O O . LEU B 1 160 ? -5.758 9.016 -1.604 1 98.44 160 LEU B O 1
ATOM 2851 N N . GLU B 1 161 ? -6.137 11.117 -1.038 1 98.5 161 GLU B N 1
ATOM 2852 C CA . GLU B 1 161 ? -5.191 11.062 0.076 1 98.5 161 GLU B CA 1
ATOM 2853 C C . GLU B 1 161 ? -5.688 10.109 1.165 1 98.5 161 GLU B C 1
ATOM 2855 O O . GLU B 1 161 ? -4.91 9.312 1.696 1 98.5 161 GLU B O 1
ATOM 2860 N N . VAL B 1 162 ? -6.941 10.227 1.45 1 98.69 162 VAL B N 1
ATOM 2861 C CA . VAL B 1 162 ? -7.531 9.352 2.461 1 98.69 162 VAL B CA 1
ATOM 2862 C C . VAL B 1 162 ? -7.453 7.898 1.998 1 98.69 162 VAL B C 1
ATOM 2864 O O . VAL B 1 162 ? -7.102 7.012 2.779 1 98.69 162 VAL B O 1
ATOM 2867 N N . TRP B 1 163 ? -7.773 7.688 0.754 1 98.69 163 TRP B N 1
ATOM 2868 C CA . TRP B 1 163 ? -7.695 6.344 0.192 1 98.69 163 TRP B CA 1
ATOM 2869 C C . TRP B 1 163 ? -6.262 5.82 0.23 1 98.69 163 TRP B C 1
ATOM 2871 O O . TRP B 1 163 ? -6.02 4.684 0.65 1 98.69 163 TRP B O 1
ATOM 2881 N N . ALA B 1 164 ? -5.324 6.609 -0.179 1 98.75 164 ALA B N 1
ATOM 2882 C CA . ALA B 1 164 ? -3.918 6.207 -0.177 1 98.75 164 ALA B CA 1
ATOM 2883 C C . ALA B 1 164 ? -3.447 5.871 1.235 1 98.75 164 ALA B C 1
ATOM 2885 O O . ALA B 1 164 ? -2.74 4.879 1.44 1 98.75 164 ALA B O 1
ATOM 2886 N N . LEU B 1 165 ? -3.795 6.695 2.162 1 98.81 165 LEU B N 1
ATOM 2887 C CA . LEU B 1 165 ? -3.463 6.434 3.559 1 98.81 165 LEU B CA 1
ATOM 2888 C C . LEU B 1 165 ? -4.055 5.105 4.02 1 98.81 165 LEU B C 1
ATOM 2890 O O . LEU B 1 165 ? -3.361 4.289 4.625 1 98.81 165 LEU B O 1
ATOM 2894 N N . SER B 1 166 ? -5.336 4.883 3.729 1 98.88 166 SER B N 1
ATOM 2895 C CA . SER B 1 166 ? -6.023 3.654 4.109 1 98.88 166 SER B CA 1
ATOM 2896 C C . SER B 1 166 ? -5.363 2.434 3.48 1 98.88 166 SER B C 1
ATOM 2898 O O . SER B 1 166 ? -5.109 1.438 4.164 1 98.88 166 SER B O 1
ATOM 2900 N N . HIS B 1 167 ? -5.148 2.559 2.215 1 98.56 167 HIS B N 1
ATOM 2901 C CA . HIS B 1 167 ? -4.496 1.478 1.485 1 98.56 167 HIS B CA 1
ATOM 2902 C C . HIS B 1 167 ? -3.098 1.207 2.035 1 98.56 167 HIS B C 1
ATOM 2904 O O . HIS B 1 167 ? -2.695 0.05 2.178 1 98.56 167 HIS B O 1
ATOM 2910 N N . GLY B 1 168 ? -2.355 2.275 2.305 1 98.62 168 GLY B N 1
ATOM 2911 C CA . GLY B 1 168 ? -1.039 2.125 2.904 1 98.62 168 GLY B CA 1
ATOM 2912 C C . GLY B 1 168 ? -1.07 1.406 4.238 1 98.62 168 GLY B C 1
ATOM 2913 O O . GLY B 1 168 ? -0.293 0.478 4.469 1 98.62 168 GLY B O 1
ATOM 2914 N N . ILE B 1 169 ? -1.933 1.771 5.098 1 98.62 169 ILE B N 1
ATOM 2915 C CA . ILE B 1 169 ? -2.061 1.135 6.406 1 98.62 169 ILE B CA 1
ATOM 2916 C C . ILE B 1 169 ? -2.471 -0.326 6.23 1 98.62 169 ILE B C 1
ATOM 2918 O O . ILE B 1 169 ? -1.922 -1.215 6.887 1 98.62 169 ILE B O 1
ATOM 2922 N N . ALA B 1 170 ? -3.416 -0.547 5.355 1 98.38 170 ALA B N 1
ATOM 2923 C CA . ALA B 1 170 ? -3.895 -1.905 5.113 1 98.38 170 ALA B CA 1
ATOM 2924 C C . ALA B 1 170 ? -2.762 -2.811 4.641 1 98.38 170 ALA B C 1
ATOM 2926 O O . ALA B 1 170 ? -2.586 -3.918 5.156 1 98.38 170 ALA B O 1
ATOM 2927 N N . THR B 1 171 ? -2.012 -2.365 3.711 1 96.69 171 THR B N 1
ATOM 2928 C CA . THR B 1 171 ? -0.986 -3.203 3.1 1 96.69 171 THR B CA 1
ATOM 2929 C C . THR B 1 171 ? 0.217 -3.35 4.027 1 96.69 171 THR B C 1
ATOM 2931 O O . THR B 1 171 ? 0.803 -4.43 4.125 1 96.69 171 THR B O 1
ATOM 2934 N N . LEU B 1 172 ? 0.619 -2.311 4.699 1 96.5 172 LEU B N 1
ATOM 2935 C CA . LEU B 1 172 ? 1.703 -2.412 5.672 1 96.5 172 LEU B CA 1
ATOM 2936 C C . LEU B 1 172 ? 1.322 -3.344 6.816 1 96.5 172 LEU B C 1
ATOM 2938 O O . LEU B 1 172 ? 2.15 -4.125 7.289 1 96.5 172 LEU B O 1
ATOM 2942 N N . SER B 1 173 ? 0.097 -3.234 7.273 1 96.31 173 SER B N 1
ATOM 2943 C CA . SER B 1 173 ? -0.386 -4.125 8.32 1 96.31 173 SER B CA 1
ATOM 2944 C C . SER B 1 173 ? -0.373 -5.578 7.863 1 96.31 173 SER B C 1
ATOM 2946 O O . SER B 1 173 ? 0.111 -6.457 8.578 1 96.31 173 SER B O 1
ATOM 2948 N N . ALA B 1 174 ? -0.882 -5.816 6.699 1 93.06 174 ALA B N 1
ATOM 2949 C CA . ALA B 1 174 ? -0.937 -7.168 6.152 1 93.06 174 ALA B CA 1
ATOM 2950 C C . ALA B 1 174 ? 0.462 -7.766 6.02 1 93.06 174 ALA B C 1
ATOM 2952 O O . ALA B 1 174 ? 0.651 -8.969 6.195 1 93.06 174 ALA B O 1
ATOM 2953 N N . ALA B 1 175 ? 1.398 -6.926 5.715 1 91 175 ALA B N 1
ATOM 2954 C CA . ALA B 1 175 ? 2.781 -7.359 5.527 1 91 175 ALA B CA 1
ATOM 2955 C C . ALA B 1 175 ? 3.529 -7.395 6.859 1 91 175 ALA B C 1
ATOM 2957 O O . ALA B 1 175 ? 4.738 -7.637 6.891 1 91 175 ALA B O 1
ATOM 2958 N N . SER B 1 176 ? 2.852 -7.059 7.957 1 92.19 176 SER B N 1
ATOM 2959 C CA . SER B 1 176 ? 3.424 -7.051 9.297 1 92.19 176 SER B CA 1
ATOM 2960 C C . SER B 1 176 ? 4.574 -6.055 9.398 1 92.19 176 SER B C 1
ATOM 2962 O O . SER B 1 176 ? 5.574 -6.324 10.07 1 92.19 176 SER B O 1
ATOM 2964 N N . GLN B 1 177 ? 4.387 -4.938 8.695 1 92.94 177 GLN B N 1
ATOM 2965 C CA . GLN B 1 177 ? 5.457 -3.945 8.656 1 92.94 177 GLN B CA 1
ATOM 2966 C C . GLN B 1 177 ? 5.219 -2.842 9.688 1 92.94 177 GLN B C 1
ATOM 2968 O O . GLN B 1 177 ? 6.137 -2.088 10.016 1 92.94 177 GLN B O 1
ATOM 2973 N N . LEU B 1 178 ? 4.031 -2.742 10.172 1 94.19 178 LEU B N 1
ATOM 2974 C CA . LEU B 1 178 ? 3.793 -1.78 11.242 1 94.19 178 LEU B CA 1
ATOM 2975 C C . LEU B 1 178 ? 4.461 -2.229 12.531 1 94.19 178 LEU B C 1
ATOM 2977 O O . LEU B 1 178 ? 4.465 -3.418 12.859 1 94.19 178 LEU B O 1
ATOM 2981 N N . PRO B 1 179 ? 4.996 -1.307 13.234 1 91 179 PRO B N 1
ATOM 2982 C CA . PRO B 1 179 ? 5.734 -1.678 14.445 1 91 179 PRO B CA 1
ATOM 2983 C C . PRO B 1 179 ? 4.859 -2.387 15.477 1 91 179 PRO B C 1
ATOM 2985 O O . PRO B 1 179 ? 3.68 -2.057 15.625 1 91 179 PRO B O 1
ATOM 2988 N N . LYS B 1 180 ? 5.574 -3.389 16.219 1 86.69 180 LYS B N 1
ATOM 2989 C CA . LYS B 1 180 ? 5.004 -4.074 17.375 1 86.69 180 LYS B CA 1
ATOM 2990 C C . LYS B 1 180 ? 5.973 -4.055 18.547 1 86.69 180 LYS B C 1
ATOM 2992 O O . LYS B 1 180 ? 7.082 -4.578 18.453 1 86.69 180 LYS B O 1
ATOM 2997 N N . PRO B 1 181 ? 5.695 -3.449 19.688 1 89.44 181 PRO B N 1
ATOM 2998 C CA . PRO B 1 181 ? 4.406 -2.799 19.938 1 89.44 181 PRO B CA 1
ATOM 2999 C C . PRO B 1 181 ? 4.27 -1.463 19.203 1 89.44 181 PRO B C 1
ATOM 3001 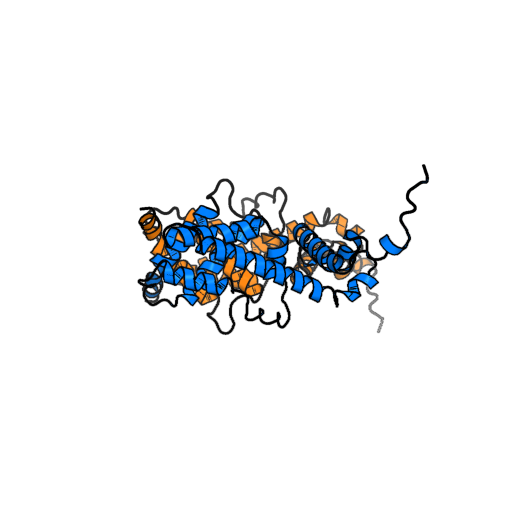O O . PRO B 1 181 ? 5.277 -0.866 18.812 1 89.44 181 PRO B O 1
ATOM 3004 N N . GLY B 1 182 ? 3.096 -1.099 18.875 1 91.19 182 GLY B N 1
ATOM 3005 C CA . GLY B 1 182 ? 2.785 0.157 18.219 1 91.19 182 GLY B CA 1
ATOM 3006 C C . GLY B 1 182 ? 1.304 0.485 18.219 1 91.19 182 GLY B C 1
ATOM 3007 O O . GLY B 1 182 ? 0.513 -0.202 18.875 1 91.19 182 GLY B O 1
ATOM 3008 N N . PRO B 1 183 ? 1.031 1.594 17.562 1 93.44 183 PRO B N 1
ATOM 3009 C CA . PRO B 1 183 ? -0.381 1.981 17.562 1 93.44 183 PRO B CA 1
ATOM 3010 C C . PRO B 1 183 ? -1.264 0.997 16.797 1 93.44 183 PRO B C 1
ATOM 3012 O O . PRO B 1 183 ? -0.792 0.328 15.883 1 93.44 183 PRO B O 1
ATOM 3015 N N . ASP B 1 184 ? -2.482 0.979 17.25 1 95.25 184 ASP B N 1
ATOM 3016 C CA . ASP B 1 184 ? -3.529 0.244 16.547 1 95.25 184 ASP B CA 1
ATOM 3017 C C . ASP B 1 184 ? -3.762 0.82 15.156 1 95.25 184 ASP B C 1
ATOM 3019 O O . ASP B 1 184 ? -3.766 2.039 14.969 1 95.25 184 ASP B O 1
ATOM 3023 N N . LYS B 1 185 ? -3.906 -0.103 14.164 1 97.75 185 LYS B N 1
ATOM 3024 C CA . LYS B 1 185 ? -4.074 0.36 12.789 1 97.75 185 LYS B CA 1
ATOM 3025 C C . LYS B 1 185 ? -5.32 1.227 12.648 1 97.75 185 LYS B C 1
ATOM 3027 O O . LYS B 1 185 ? -5.352 2.15 11.836 1 97.75 185 LYS B O 1
ATOM 3032 N N . TYR B 1 186 ? -6.398 0.967 13.422 1 97.88 186 TYR B N 1
ATOM 3033 C CA . TYR B 1 186 ? -7.625 1.758 13.367 1 97.88 186 TYR B CA 1
ATOM 3034 C C . TYR B 1 186 ? -7.402 3.148 13.945 1 97.88 186 TYR B C 1
ATOM 3036 O O . TYR B 1 186 ? -7.934 4.137 13.43 1 97.88 186 TYR B O 1
ATOM 3044 N N . GLU B 1 187 ? -6.656 3.205 14.977 1 96.38 187 GLU B N 1
ATOM 3045 C CA . GLU B 1 187 ? -6.297 4.496 15.562 1 96.38 187 GLU B CA 1
ATOM 3046 C C . GLU B 1 187 ? -5.457 5.32 14.586 1 96.38 187 GLU B C 1
ATOM 3048 O O . GLU B 1 187 ? -5.684 6.523 14.43 1 96.38 187 GLU B O 1
ATOM 3053 N N . LEU B 1 188 ? -4.504 4.664 14.008 1 97.56 188 LEU B N 1
ATOM 3054 C CA . LEU B 1 188 ? -3.648 5.312 13.023 1 97.56 188 LEU B CA 1
ATOM 3055 C C . LEU B 1 188 ? -4.477 5.906 11.891 1 97.56 188 LEU B C 1
ATOM 3057 O O . LEU B 1 188 ? -4.266 7.055 11.492 1 97.56 188 LEU B O 1
ATOM 3061 N N . LEU B 1 189 ? -5.434 5.145 11.406 1 98.31 189 LEU B N 1
ATOM 3062 C CA . LEU B 1 189 ? -6.273 5.59 10.297 1 98.31 189 LEU B CA 1
ATOM 3063 C C . LEU B 1 189 ? -7.156 6.758 10.719 1 98.31 189 LEU B C 1
ATOM 3065 O O . LEU B 1 189 ? -7.223 7.777 10.023 1 98.31 189 LEU B O 1
ATOM 3069 N N . ARG B 1 190 ? -7.832 6.605 11.867 1 96.56 190 ARG B N 1
ATOM 3070 C CA . ARG B 1 190 ? -8.734 7.652 12.336 1 96.56 190 ARG B CA 1
ATOM 3071 C C . ARG B 1 190 ? -7.992 8.977 12.516 1 96.56 190 ARG B C 1
ATOM 3073 O O . ARG B 1 190 ? -8.438 10.016 12.031 1 96.56 190 ARG B O 1
ATOM 3080 N N . ALA B 1 191 ? -6.887 8.914 13.188 1 96.44 191 ALA B N 1
ATOM 3081 C CA . ALA B 1 191 ? -6.094 10.117 13.445 1 96.44 191 ALA B CA 1
ATOM 3082 C C . ALA B 1 191 ? -5.582 10.727 12.148 1 96.44 191 ALA B C 1
ATOM 3084 O O . ALA B 1 191 ? -5.605 11.945 11.977 1 96.44 191 ALA B O 1
ATOM 3085 N N . GLY B 1 192 ? -5.082 9.891 11.25 1 97.69 192 GLY B N 1
ATOM 3086 C CA . GLY B 1 192 ? -4.562 10.367 9.977 1 97.69 192 GLY B CA 1
ATOM 3087 C C . GLY B 1 192 ? -5.621 11.039 9.117 1 97.69 192 GLY B C 1
ATOM 3088 O O . GLY B 1 192 ? -5.371 12.086 8.516 1 97.69 192 GLY B O 1
ATOM 3089 N N . VAL B 1 193 ? -6.793 10.469 9.055 1 97.44 193 VAL B N 1
ATOM 3090 C CA . VAL B 1 193 ? -7.883 11.023 8.266 1 97.44 193 VAL B CA 1
ATOM 3091 C C . VAL B 1 193 ? -8.297 12.375 8.836 1 97.44 193 VAL B C 1
ATOM 3093 O O . VAL B 1 193 ? -8.477 13.344 8.086 1 97.44 193 VAL B O 1
ATOM 3096 N N . LEU B 1 194 ? -8.438 12.477 10.133 1 95.81 194 LEU B N 1
ATOM 3097 C CA . LEU B 1 194 ? -8.805 13.75 10.758 1 95.81 194 LEU B CA 1
ATOM 3098 C C . LEU B 1 194 ? -7.734 14.805 10.516 1 95.81 194 LEU B C 1
ATOM 3100 O O . LEU B 1 194 ? -8.055 15.969 10.273 1 95.81 194 LEU B O 1
ATOM 3104 N N . ALA B 1 195 ? -6.5 14.375 10.594 1 96.31 195 ALA B N 1
ATOM 3105 C CA . ALA B 1 195 ? -5.414 15.312 10.32 1 96.31 195 ALA B CA 1
ATOM 3106 C C . ALA B 1 195 ? -5.469 15.812 8.883 1 96.31 195 ALA B C 1
ATOM 3108 O O . ALA B 1 195 ? -5.277 17 8.625 1 96.31 195 ALA B O 1
ATOM 3109 N N . LEU B 1 196 ? -5.707 14.922 7.934 1 97.06 196 LEU B N 1
ATOM 3110 C CA . LEU B 1 196 ? -5.812 15.305 6.527 1 97.06 196 LEU B CA 1
ATOM 3111 C C . LEU B 1 196 ? -6.945 16.297 6.324 1 97.06 196 LEU B C 1
ATOM 3113 O O . LEU B 1 196 ? -6.789 17.281 5.59 1 97.06 196 LEU B O 1
ATOM 3117 N N . VAL B 1 197 ? -8.055 16.078 6.996 1 95.38 197 VAL B N 1
ATOM 3118 C CA . VAL B 1 197 ? -9.242 16.906 6.84 1 95.38 197 VAL B CA 1
ATOM 3119 C C . VAL B 1 197 ? -8.984 18.281 7.469 1 95.38 197 VAL B C 1
ATOM 3121 O O . VAL B 1 197 ? -9.195 19.312 6.828 1 95.38 197 VAL B O 1
ATOM 3124 N N . HIS B 1 198 ? -8.477 18.312 8.617 1 92.75 198 HIS B N 1
ATOM 3125 C CA . HIS B 1 198 ? -8.32 19.562 9.352 1 92.75 198 HIS B CA 1
ATOM 3126 C C . HIS B 1 198 ? -7.098 20.328 8.859 1 92.75 198 HIS B C 1
ATOM 3128 O O . HIS B 1 198 ? -6.992 21.547 9.07 1 92.75 198 HIS B O 1
ATOM 3134 N N . GLY B 1 199 ? -6.18 19.594 8.281 1 93.94 199 GLY B N 1
ATOM 3135 C CA . GLY B 1 199 ? -4.984 20.234 7.762 1 93.94 199 GLY B CA 1
ATOM 3136 C C . GLY B 1 199 ? -5.109 20.656 6.309 1 93.94 199 GLY B C 1
ATOM 3137 O O . GLY B 1 199 ? -4.164 21.172 5.719 1 93.94 199 GLY B O 1
ATOM 3138 N N . ALA B 1 200 ? -6.234 20.438 5.684 1 89.56 200 ALA B N 1
ATOM 3139 C CA . ALA B 1 200 ? -6.441 20.703 4.262 1 89.56 200 ALA B CA 1
ATOM 3140 C C . ALA B 1 200 ? -6.109 22.141 3.904 1 89.56 200 ALA B C 1
ATOM 3142 O O . ALA B 1 200 ? -5.574 22.422 2.828 1 89.56 200 ALA B O 1
ATOM 3143 N N . GLY B 1 201 ? -6.383 23.016 4.785 1 79.19 201 GLY B N 1
ATOM 3144 C CA . GLY B 1 201 ? -6.113 24.422 4.535 1 79.19 201 GLY B CA 1
ATOM 3145 C C . GLY B 1 201 ? -4.656 24.781 4.723 1 79.19 201 GLY B C 1
ATOM 3146 O O . GLY B 1 201 ? -4.215 25.844 4.273 1 79.19 201 GLY B O 1
ATOM 3147 N N . GLY B 1 202 ? -3.896 23.984 5.449 1 71.38 202 GLY B N 1
ATOM 3148 C CA . GLY B 1 202 ? -2.5 24.266 5.746 1 71.38 202 GLY B CA 1
ATOM 3149 C C . GLY B 1 202 ? -1.568 23.938 4.594 1 71.38 202 GLY B C 1
ATOM 3150 O O . GLY B 1 202 ? -0.368 24.219 4.664 1 71.38 202 GLY B O 1
ATOM 3151 N N . ARG B 1 203 ? -2.131 23.375 3.543 1 68.31 203 ARG B N 1
ATOM 3152 C CA . ARG B 1 203 ? -1.321 23 2.391 1 68.31 203 ARG B CA 1
ATOM 3153 C C . ARG B 1 203 ? -0.746 24.234 1.694 1 68.31 203 ARG B C 1
ATOM 3155 O O . ARG B 1 203 ? 0.338 24.172 1.109 1 68.31 203 ARG B O 1
ATOM 3162 N N . ALA B 1 204 ? -1.529 25.25 1.599 1 58.44 204 ALA B N 1
ATOM 3163 C CA . ALA B 1 204 ? -1.173 26.469 0.877 1 58.44 204 ALA B CA 1
ATOM 3164 C C . ALA B 1 204 ? -0.164 27.297 1.667 1 58.44 204 ALA B C 1
ATOM 3166 O O . ALA B 1 204 ? 0.553 28.109 1.096 1 58.44 204 ALA B O 1
ATOM 3167 N N . LYS B 1 205 ? -0.087 27.109 2.92 1 55.12 205 LYS B N 1
ATOM 3168 C CA . LYS B 1 205 ? 0.735 28.047 3.682 1 55.12 205 LYS B CA 1
ATOM 3169 C C . LYS B 1 205 ? 2.217 27.859 3.371 1 55.12 205 LYS B C 1
ATOM 3171 O O . LYS B 1 205 ? 3.012 28.797 3.52 1 55.12 205 LYS B O 1
ATOM 3176 N N . ASP B 1 206 ? 2.605 26.672 2.996 1 53.91 206 ASP B N 1
ATOM 3177 C CA . ASP B 1 206 ? 4.059 26.547 2.93 1 53.91 206 ASP B CA 1
ATOM 3178 C C . ASP B 1 206 ? 4.559 26.688 1.494 1 53.91 206 ASP B C 1
ATOM 3180 O O . ASP B 1 206 ? 5.715 26.375 1.201 1 53.91 206 ASP B O 1
ATOM 3184 N N . LYS B 1 207 ? 3.662 27 0.551 1 46.81 207 LYS B N 1
ATOM 3185 C CA . LYS B 1 207 ? 4.141 27.344 -0.786 1 46.81 207 LYS B CA 1
ATOM 3186 C C . LYS B 1 207 ? 4.945 28.641 -0.768 1 46.81 207 LYS B C 1
ATOM 3188 O O . LYS B 1 207 ? 5.523 29.031 -1.783 1 46.81 207 LYS B O 1
ATOM 3193 N N . GLY B 1 208 ? 4.863 29.406 0.354 1 36.97 208 GLY B N 1
ATOM 3194 C CA . GLY B 1 208 ? 5.629 30.641 0.261 1 36.97 208 GLY B CA 1
ATOM 3195 C C . GLY B 1 208 ? 7.113 30.438 0.5 1 36.97 208 GLY B C 1
ATOM 3196 O O . GLY B 1 208 ? 7.52 29.453 1.133 1 36.97 208 GLY B O 1
#

Nearest PDB structures (foldseek):
  6yj2-assembly1_A  TM=6.461E-01  e=2.019E-06  Mycobacterium tuberculosis H37Rv
  6yj2-assembly2_C  TM=6.524E-01  e=5.917E-06  Mycobacterium tuberculosis H37Rv
  8t5y-assembly1_A-2  TM=6.538E-01  e=1.059E-05  Rhodococcus sp. USK13
  6o6o-assembly1_B  TM=6.926E-01  e=1.386E-05  Mycobacterium tuberculosis
  3qkx-assembly1_A  TM=7.080E-01  e=3.487E-04  Haemophilus influenzae

Radius of gyration: 25.29 Å; Cα contacts (8 Å, |Δi|>4): 492; chains: 2; bounding box: 85×85×58 Å

Secondary structure (DSSP, 8-state):
-------GGGTT---THHHHHHHHHHHHHHHHHH-STT--HHHHHHHHT--HHHHHHH-SSHHHHHHHHHHHHHHHHHHHHHHHHHSSS-HHHHHHHHHHHHHHHHHH-HHHHHHHHH---TT-----TTS--HHHHHHHHHHHH-TT-STT--HHHHHHHHHHHHHHHHHHHHTT-S-SS---HHHHHHHHHHHHHHTGGGGTGGG-/-------GGGTT---THHHHHHHHHHHHHHHHHH-STT--HHHHHHHHT--HHHHHHH-SSHHHHHHHHHHHHHHHHHHHHHHHHHSSS-HHHHHHHHHHHHHHHHHH-HHHHHHHHH---TT-----TTS--HHHHHHHHHHHH-TT-STT--HHHHHHHHHHHHHHHHHHHHTT-S-SS---HHHHHHHHHHHHHHTGGGGTGGG-

Sequence (416 aa):
MRPWREGPGDRRSYHHGNLKEALIEAARRFIAERGIGGFTLVDAARLVGVTPAALYRHFRGREALLEEVAGRGFADLADRLARALAGRGTPLERFTRMGEAYLAFAEEEPGYYAAIFEVRGQAAPAPAPERPNPFNLLVEALRTTFPDGFDGVDPRFLALEVWALSHGIATLSAASQLPKPGPDKYELLRAGVLALVHGAGGRAKDKGMRPWREGPGDRRSYHHGNLKEALIEAARRFIAERGIGGFTLVDAARLVGVTPAALYRHFRGREALLEEVAGRGFADLADRLARALAGRGTPLERFTRMGEAYLAFAEEEPGYYAAIFEVRGQAAPAPAPERPNPFNLLVEALRTTFPDGFDGVDPRFLALEVWALSHGIATLSAASQLPKPGPDKYELLRAGVLALVHGAGGRAKDKG

Foldseek 3Di:
DDDPPPDPVVVPCPPLVCVLVQLLVLQQVCCLVPNLVPDASVSSCVVSVHDPVSSCVNAVGDLRSLLVNLLVLQLVLLVQLVVLCVDDDALLNSLLSSLVSLLVSCQVRVSNVRSNPPSPDDPSPPPPPPGDGSLVSQLVSLCRNCVVDQQPDRSSVLSVVLVVLSVVLSVCVNVVNDDVVDDDSSVVSSVVSVCSRNCSNVPPVPVD/DDDPPPDPVVVPCPPLVCVLVQLLVLQQVCCLVPNLVPDASVSSCVVSVHDVVSSCVNAVGDLRSLLVNLLVLQLVLLVQLVVLCVDDDALLNSLLSSLVSLLVSCVVRVSNVRSNPPSPDDPSPPPPPPGDGSLVSQLVSLCRNCVVDQQPDRSSVLSVVLVVLSVVLSVCVNVVNDDVVDDDSSVVSSVVSVCSRNCSNVPPVVVD

Organism: Methylorubrum extorquens (strain ATCC 14718 / DSM 1338 / JCM 2805 / NCIMB 9133 / AM1) (NCBI:txid272630)

pLDDT: mean 85.49, std 19.07, range [27.95, 98.88]

InterPro domains:
  IPR001647 DNA-binding HTH domain, TetR-type [PF00440] (23-69)
  IPR001647 DNA-binding HTH domain, TetR-type [PR00455] (23-36)
  IPR001647 DNA-binding HTH domain, TetR-type [PR00455] (44-67)
  IPR001647 DNA-binding HTH domain, TetR-type [PS50977] (17-77)
  IPR009057 Homedomain-like superfamily [SSF46689] (11-94)
  IPR025996 HTH-type transcriptional regulator MT1864/Rv1816-like, C-terminal domain [PF13305] (96-195)
  IPR036271 Tetracyclin repressor-like, C-terminal domain superfamily [SSF48498] (90-199)
  IPR050109 HTH-type, TetR-like transcriptional regulator [PTHR30055] (11-204)